Protein AF-A0A3B4AA36-F1 (afdb_monomer)

Mean predicted aligned error: 16.15 Å

Sequence (415 aa):
MGPAYLRDLLQPYTPPRALRSADQLLLAVPKARLKTRGDRAFSVAAPKLWNSLPLSIECLGTCTVIVFYALLYNVIIPHCFKHFSENWTYLRLMCAGLMAQDVRSQEANEISYIAASYVKTLESAGARVLPIMIDHTEEEYKEIFNMINGFFLPGGAANIFDSGYATAAKIFYDLAIEANKKGDYFPIWGTCLGFEQLAVITARKNVLVRTNTTAVSLPLDFTTGMKMDFSPEMMSALATEPMTINAHKWSVITTVENAHLYDKLPQPAPQILQYLLCFVAYDYPIYGVQWHPEKNPYEWTRDFYVHTPNSIKMTFYFADFFVNEARKSKHTYENEKMIRDLLIYRYHPNYTGETTSVFEQKYYFYGRDQDKITDPVKVTDPDIIGSVFEVNAGAVHVLAHVNVVVLITAVLLCL

Solvent-accessible surface area (backbone atoms only — not comparable to full-atom values): 23862 Å² total; per-residue (Å²): 124,48,62,66,79,61,30,75,47,61,44,75,48,75,69,98,57,99,49,95,69,67,84,58,81,41,42,43,62,61,87,57,93,37,87,74,66,38,48,65,33,66,51,28,37,41,26,53,54,56,62,68,53,59,65,82,65,59,75,51,75,84,64,56,75,69,56,52,55,51,44,44,65,70,45,52,47,51,61,67,43,62,78,37,65,79,50,50,53,77,70,52,89,48,32,34,32,36,46,27,34,57,51,96,64,64,90,72,67,37,50,26,34,36,57,43,34,59,55,53,38,42,41,75,44,69,34,43,49,30,67,37,71,45,82,67,55,76,66,57,50,52,55,50,55,47,38,25,18,25,42,36,33,55,56,71,82,63,45,71,84,74,37,43,41,32,55,51,52,50,53,54,49,53,52,33,55,55,32,42,75,72,72,43,49,44,27,38,40,14,25,27,44,19,24,54,39,52,51,25,63,74,67,73,44,92,55,71,41,82,50,96,36,58,78,42,46,38,46,49,74,69,91,67,59,68,78,78,86,61,60,70,69,57,50,54,44,43,52,71,38,54,45,42,34,25,68,37,57,61,45,40,67,72,64,82,88,57,77,86,73,63,94,76,71,84,85,91,75,90,73,77,69,72,56,56,52,44,49,60,47,92,92,48,62,40,38,28,30,45,35,42,52,44,40,27,78,56,39,82,64,50,91,67,58,38,71,47,75,65,26,35,48,47,28,49,53,56,28,35,50,53,47,57,50,18,48,66,20,82,49,53,65,96,45,76,70,62,51,58,74,55,26,50,86,75,58,71,66,44,84,33,44,93,48,98,46,85,39,39,34,33,31,73,39,65,48,87,89,49,71,78,69,64,65,76,79,78,82,85,64,87,85,79,81,76,87,79,84,83,78,56,81,68,51,68,54,52,55,56,53,51,47,55,59,48,39,54,50,50,49,66,36,42,99

Nearest PDB structures (foldseek):
  4l7q-assembly1_C  TM=9.148E-01  e=1.028E-34  Danio rerio
  4l8f-assembly1_C  TM=9.256E-01  e=1.957E-33  Danio rerio
  1l9x-assembly3_C  TM=9.151E-01  e=9.057E-33  Homo sapiens
  4l95-assembly3_M  TM=8.920E-01  e=2.067E-32  Danio rerio
  7d53-assembly1_B  TM=5.589E-01  e=5.997E-06  Pseudomonas aeruginosa PAO1

Structure (mmCIF, N/CA/C/O backbone):
data_AF-A0A3B4AA36-F1
#
_entry.id   AF-A0A3B4AA36-F1
#
loop_
_atom_site.group_PDB
_atom_site.id
_atom_site.type_symbol
_atom_site.label_atom_id
_atom_site.label_alt_id
_atom_site.label_comp_id
_atom_site.label_asym_id
_atom_site.label_entity_id
_atom_site.label_seq_id
_atom_site.pdbx_PDB_ins_code
_atom_site.Cartn_x
_atom_site.Cartn_y
_atom_site.Cartn_z
_atom_site.occupancy
_atom_site.B_iso_or_equiv
_atom_site.auth_seq_id
_atom_site.auth_comp_id
_atom_site.auth_asym_id
_atom_site.auth_atom_id
_atom_site.pdbx_PDB_model_num
ATOM 1 N N . MET A 1 1 ? -50.754 -5.764 25.561 1.00 51.44 1 MET A N 1
ATOM 2 C CA . MET A 1 1 ? -51.356 -6.891 24.822 1.00 51.44 1 MET A CA 1
ATOM 3 C C . MET A 1 1 ? -51.170 -6.655 23.338 1.00 51.44 1 MET A C 1
ATOM 5 O O . MET A 1 1 ? -51.524 -5.581 22.863 1.00 51.44 1 MET A O 1
ATOM 9 N N . GLY A 1 2 ? -50.565 -7.616 22.643 1.00 58.84 2 GLY A N 1
ATOM 10 C CA . GLY A 1 2 ? -50.362 -7.580 21.199 1.00 58.84 2 GLY A CA 1
ATOM 11 C C . GLY A 1 2 ? -51.657 -7.799 20.400 1.00 58.84 2 GLY A C 1
ATOM 12 O O . GLY A 1 2 ? -52.688 -8.169 20.970 1.00 58.84 2 GLY A O 1
ATOM 13 N N . PRO A 1 3 ? -51.629 -7.563 19.077 1.00 66.44 3 PRO A N 1
ATOM 14 C CA . PRO A 1 3 ? -52.780 -7.772 18.202 1.00 66.44 3 PRO A CA 1
ATOM 15 C C . PRO A 1 3 ? -53.250 -9.234 18.197 1.00 66.44 3 PRO A C 1
ATOM 17 O O . PRO A 1 3 ? -52.433 -10.145 18.057 1.00 66.44 3 PRO A O 1
ATOM 20 N N . ALA A 1 4 ? -54.566 -9.466 18.282 1.00 70.94 4 ALA A N 1
ATOM 21 C CA . ALA A 1 4 ? -55.144 -10.815 18.369 1.00 70.94 4 ALA A CA 1
ATOM 22 C C . ALA A 1 4 ? -54.683 -11.743 17.231 1.00 70.94 4 ALA A C 1
ATOM 24 O O . ALA A 1 4 ? -54.288 -12.874 17.489 1.00 70.94 4 ALA A O 1
ATOM 25 N N . TYR A 1 5 ? -54.598 -11.218 16.007 1.00 71.12 5 TYR A N 1
ATOM 26 C CA . TYR A 1 5 ? -54.176 -11.988 14.838 1.00 71.12 5 TYR A CA 1
ATOM 27 C C . TYR A 1 5 ? -52.733 -12.517 14.916 1.00 71.12 5 TYR A C 1
ATOM 29 O O . TYR A 1 5 ? -52.418 -13.475 14.224 1.00 71.12 5 TYR A O 1
ATOM 37 N N . LEU A 1 6 ? -51.842 -11.906 15.711 1.00 72.00 6 LEU A N 1
ATOM 38 C CA . LEU A 1 6 ? -50.476 -12.411 15.916 1.00 72.00 6 LEU A CA 1
ATOM 39 C C . LEU A 1 6 ? -50.431 -13.475 17.007 1.00 72.00 6 LEU A C 1
ATOM 41 O O . LEU A 1 6 ? -49.726 -14.469 16.860 1.00 72.00 6 LEU A O 1
ATOM 45 N N . ARG A 1 7 ? -51.209 -13.287 18.072 1.00 73.69 7 ARG A N 1
ATOM 46 C CA . ARG A 1 7 ? -51.354 -14.269 19.148 1.00 73.69 7 ARG A CA 1
ATOM 47 C C . ARG A 1 7 ? -51.935 -15.581 18.633 1.00 73.69 7 ARG A C 1
ATOM 49 O O . ARG A 1 7 ? -51.415 -16.635 18.968 1.00 73.69 7 ARG A O 1
ATOM 56 N N . ASP A 1 8 ? -52.928 -15.520 17.751 1.00 79.06 8 ASP A N 1
ATOM 57 C CA . ASP A 1 8 ? -53.554 -16.716 17.175 1.00 79.06 8 ASP A CA 1
ATOM 58 C C . ASP A 1 8 ? -52.571 -17.547 16.319 1.00 79.06 8 ASP A C 1
ATOM 60 O O . ASP A 1 8 ? -52.758 -18.752 16.128 1.00 79.06 8 ASP A O 1
ATOM 64 N N . LEU A 1 9 ? -51.483 -16.928 15.839 1.00 80.88 9 LEU A N 1
ATOM 65 C CA . LEU A 1 9 ? -50.411 -17.594 15.091 1.00 80.88 9 LEU A CA 1
ATOM 66 C C . LEU A 1 9 ? -49.376 -18.295 15.984 1.00 80.88 9 LEU A C 1
ATOM 68 O O . LEU A 1 9 ? -48.548 -19.041 15.458 1.00 80.88 9 LEU A O 1
ATOM 72 N N . LEU A 1 10 ? -49.396 -18.062 17.299 1.00 81.75 10 LEU A N 1
ATOM 73 C CA . LEU A 1 10 ? -48.484 -18.667 18.267 1.00 81.75 10 LEU A CA 1
ATOM 74 C C . LEU A 1 10 ? -49.238 -19.743 19.045 1.00 81.75 10 LEU A C 1
ATOM 76 O O . LEU A 1 10 ? -50.141 -19.455 19.823 1.00 81.75 10 LEU A O 1
ATOM 80 N N . GLN A 1 11 ? -48.873 -21.002 18.818 1.00 82.88 11 GLN A N 1
ATOM 81 C CA . GLN A 1 11 ? -49.540 -22.142 19.439 1.00 82.88 11 GLN A CA 1
ATOM 82 C C . GLN A 1 11 ? -48.597 -22.810 20.443 1.00 82.88 11 GLN A C 1
ATOM 84 O O . GLN A 1 11 ? -47.465 -23.129 20.063 1.00 82.88 11 GLN A O 1
ATOM 89 N N . PRO A 1 12 ? -49.027 -23.053 21.694 1.00 83.12 12 PRO A N 1
ATOM 90 C CA . PRO A 1 12 ? -48.238 -23.812 22.655 1.00 83.12 12 PRO A CA 1
ATOM 91 C C . PRO A 1 12 ? -47.887 -25.199 22.113 1.00 83.12 12 PRO A C 1
ATOM 93 O O . PRO A 1 12 ? -48.717 -25.895 21.518 1.00 83.12 12 PRO A O 1
ATOM 96 N N . TYR A 1 13 ? -46.646 -25.621 22.321 1.00 83.56 13 TYR A N 1
ATOM 97 C CA . TYR A 1 13 ? -46.218 -26.958 21.952 1.00 83.56 13 TYR A CA 1
ATOM 98 C C . TYR A 1 13 ? -46.835 -27.985 22.906 1.00 83.56 13 TYR A C 1
ATOM 100 O O . TYR A 1 13 ? -46.509 -28.031 24.088 1.00 83.56 13 TYR A O 1
ATOM 108 N N . THR A 1 14 ? -47.712 -28.839 22.377 1.00 78.44 14 THR A N 1
ATOM 109 C CA . THR A 1 14 ? -48.306 -29.950 23.131 1.00 78.44 14 THR A CA 1
ATOM 110 C C . THR A 1 14 ? -47.652 -31.260 22.686 1.00 78.44 14 THR A C 1
ATOM 112 O O . THR A 1 14 ? -47.920 -31.723 21.572 1.00 78.44 14 THR A O 1
ATOM 115 N N . PRO A 1 15 ? -46.764 -31.869 23.493 1.00 77.62 15 PRO A N 1
ATOM 116 C CA . PRO A 1 15 ? -46.126 -33.117 23.107 1.00 77.62 15 PRO A CA 1
ATOM 117 C C . PRO A 1 15 ? -47.146 -34.274 23.118 1.00 77.62 15 PRO A C 1
ATOM 119 O O . PRO A 1 15 ? -47.966 -34.368 24.029 1.00 77.62 15 PRO A O 1
ATOM 122 N N . PRO A 1 16 ? -47.079 -35.218 22.159 1.00 75.06 16 PRO A N 1
ATOM 123 C CA . PRO A 1 16 ? -48.009 -36.352 22.079 1.00 75.06 16 PRO A CA 1
ATOM 124 C C . PRO A 1 16 ? -47.824 -37.390 23.202 1.00 75.06 16 PRO A C 1
ATOM 126 O O . PRO A 1 16 ? -48.607 -38.329 23.317 1.00 75.06 16 PRO A O 1
ATOM 129 N N . ARG A 1 17 ? -46.765 -37.260 24.010 1.00 72.12 17 ARG A N 1
ATOM 130 C CA . ARG A 1 17 ? -46.459 -38.088 25.185 1.00 72.12 17 ARG A CA 1
ATOM 131 C C . ARG A 1 17 ? -45.896 -37.192 26.284 1.00 72.12 17 ARG A C 1
ATOM 133 O O . ARG A 1 17 ? -45.241 -36.202 25.971 1.00 72.12 17 ARG A O 1
ATOM 140 N N . ALA A 1 18 ? -46.102 -37.554 27.549 1.00 67.69 18 ALA A N 1
ATOM 141 C CA . ALA A 1 18 ? -45.495 -36.844 28.671 1.00 67.69 18 ALA A CA 1
ATOM 142 C C . ALA A 1 18 ? -43.959 -36.932 28.576 1.00 67.69 18 ALA A C 1
ATOM 144 O O . ALA A 1 18 ? -43.381 -38.018 28.631 1.00 67.69 18 ALA A O 1
ATOM 145 N N . LEU A 1 19 ? -43.307 -35.787 28.377 1.00 71.75 19 LEU A N 1
ATOM 146 C CA . LEU A 1 19 ? -41.857 -35.644 28.241 1.00 71.75 19 LEU A CA 1
ATOM 147 C C . LEU A 1 19 ? -41.358 -34.650 29.291 1.00 71.75 19 LEU A C 1
ATOM 149 O O . LEU A 1 19 ? -42.086 -33.743 29.672 1.00 71.75 19 LEU A O 1
ATOM 153 N N . ARG A 1 20 ? -40.091 -34.768 29.708 1.00 58.97 20 ARG A N 1
ATOM 154 C CA . ARG A 1 20 ? -39.464 -33.822 30.656 1.00 58.97 20 ARG A CA 1
ATOM 155 C C . ARG A 1 20 ? -39.396 -32.377 30.130 1.00 58.97 20 ARG A C 1
ATOM 157 O O . ARG A 1 20 ? -39.155 -31.468 30.908 1.00 58.97 20 ARG A O 1
ATOM 164 N N . SER A 1 21 ? -39.596 -32.172 28.826 1.00 58.75 21 SER A N 1
ATOM 165 C CA . SER A 1 21 ? -39.687 -30.856 28.183 1.00 58.75 21 SER A CA 1
ATOM 166 C C . SER A 1 21 ? -41.113 -30.291 28.111 1.00 58.75 21 SER A C 1
ATOM 168 O O . SER A 1 21 ? -41.308 -29.227 27.533 1.00 58.75 21 SER A O 1
ATOM 170 N N . ALA A 1 22 ? -42.119 -30.985 28.660 1.00 59.81 22 ALA A N 1
ATOM 171 C CA . ALA A 1 22 ? -43.505 -30.511 28.648 1.00 59.81 22 ALA A CA 1
ATOM 172 C C . ALA A 1 22 ? -43.688 -29.191 29.424 1.00 59.81 22 ALA A C 1
ATOM 174 O O . ALA A 1 22 ? -44.556 -28.401 29.070 1.00 59.81 22 ALA A O 1
ATOM 175 N N . ASP A 1 23 ? -42.822 -28.923 30.405 1.00 61.47 23 ASP A N 1
ATOM 176 C CA . ASP A 1 23 ? -42.911 -27.764 31.303 1.00 61.47 23 ASP A CA 1
ATOM 177 C C . ASP A 1 23 ? -42.074 -26.553 30.828 1.00 61.47 23 ASP A C 1
ATOM 179 O O . ASP A 1 23 ? -41.866 -25.605 31.578 1.00 61.47 23 ASP A O 1
ATOM 183 N N . GLN A 1 24 ? -41.563 -26.579 29.590 1.00 68.12 24 GLN A N 1
ATOM 184 C CA . GLN A 1 24 ? -40.593 -25.603 29.061 1.00 68.12 24 GLN A CA 1
ATOM 185 C C . GLN A 1 24 ? -41.213 -24.424 28.281 1.00 68.12 24 GLN A C 1
ATOM 187 O O . GLN A 1 24 ? -40.495 -23.726 27.586 1.00 68.12 24 GLN A O 1
ATOM 192 N N . LEU A 1 25 ? -42.534 -24.200 28.344 1.00 73.31 25 LEU A N 1
ATOM 193 C CA . LEU A 1 25 ? -43.223 -23.084 27.650 1.00 73.31 25 LEU A CA 1
ATOM 194 C C . LEU A 1 25 ? -42.881 -22.945 26.146 1.00 73.31 25 LEU A C 1
ATOM 196 O O . LEU A 1 25 ? -42.893 -21.849 25.579 1.00 73.31 25 LEU A O 1
ATOM 200 N N . LEU A 1 26 ? -42.592 -24.069 25.485 1.00 80.06 26 LEU A N 1
ATOM 201 C CA . LEU A 1 26 ? -42.202 -24.095 24.078 1.00 80.06 26 LEU A CA 1
ATOM 202 C C . LEU A 1 26 ? -43.389 -23.778 23.161 1.00 80.06 26 LEU A C 1
ATOM 204 O O . LEU A 1 26 ? -44.539 -24.122 23.444 1.00 80.06 26 LEU A O 1
ATOM 208 N N . LEU A 1 27 ? -43.091 -23.197 22.001 1.00 84.69 27 LEU A N 1
ATOM 209 C CA . LEU A 1 27 ? -44.052 -22.943 20.932 1.00 84.69 27 LEU A CA 1
ATOM 210 C C . LEU A 1 27 ? -43.947 -23.987 19.818 1.00 84.69 27 LEU A C 1
ATOM 212 O O . LEU A 1 27 ? -42.863 -24.447 19.451 1.00 84.69 27 LEU A O 1
ATOM 216 N N . ALA A 1 28 ? -45.085 -24.356 19.238 1.00 86.31 28 ALA A N 1
ATOM 217 C CA . ALA A 1 28 ? -45.137 -25.232 18.080 1.00 86.31 28 ALA A CA 1
ATOM 218 C C . ALA A 1 28 ? -44.563 -24.512 16.850 1.00 86.31 28 ALA A C 1
ATOM 220 O O . ALA A 1 28 ? -44.994 -23.416 16.503 1.00 86.31 28 ALA A O 1
ATOM 221 N N . VAL A 1 29 ? -43.609 -25.149 16.161 1.00 87.00 29 VAL A N 1
ATOM 222 C CA . VAL A 1 29 ? -43.007 -24.627 14.924 1.00 87.00 29 VAL A CA 1
ATOM 223 C C . VAL A 1 29 ? -43.695 -25.269 13.707 1.00 87.00 29 VAL A C 1
ATOM 225 O O . VAL A 1 29 ? -43.493 -26.463 13.459 1.00 87.00 29 VAL A O 1
ATOM 228 N N . PRO A 1 30 ? -44.477 -24.524 12.904 1.00 84.06 30 PRO A N 1
ATOM 229 C CA . PRO A 1 30 ? -45.094 -25.050 11.690 1.00 84.06 30 PRO A CA 1
ATOM 230 C C . PRO A 1 30 ? -44.054 -25.396 10.615 1.00 84.06 30 PRO A C 1
ATOM 232 O O . PRO A 1 30 ? -43.013 -24.747 10.486 1.00 84.06 30 PRO A O 1
ATOM 235 N N . LYS A 1 31 ? -44.352 -26.395 9.774 1.00 79.50 31 LYS A N 1
ATOM 236 C CA . LYS A 1 31 ? -43.508 -26.732 8.616 1.00 79.50 31 LYS A CA 1
ATOM 237 C C . LYS A 1 31 ? -43.738 -25.736 7.477 1.00 79.50 31 LYS A C 1
ATOM 239 O O . LYS A 1 31 ? -44.805 -25.723 6.864 1.00 79.50 31 LYS A O 1
ATOM 244 N N . ALA A 1 32 ? -42.718 -24.951 7.143 1.00 78.06 32 ALA A N 1
ATOM 245 C CA . ALA A 1 32 ? -42.737 -24.098 5.961 1.00 78.06 32 ALA A CA 1
ATOM 246 C C . ALA A 1 32 ? -42.541 -24.922 4.675 1.00 78.06 32 ALA A C 1
ATOM 248 O O . ALA A 1 32 ? -41.626 -25.739 4.580 1.00 78.06 32 ALA A O 1
ATOM 249 N N . ARG A 1 33 ? -43.378 -24.675 3.658 1.00 72.44 33 ARG A N 1
ATOM 250 C CA . ARG A 1 33 ? -43.235 -25.286 2.319 1.00 72.44 33 ARG A CA 1
ATOM 251 C C . ARG A 1 33 ? -42.146 -24.624 1.468 1.00 72.44 33 ARG A C 1
ATOM 253 O O . ARG A 1 33 ? -41.584 -25.269 0.594 1.00 72.44 33 ARG A O 1
ATOM 260 N N . LEU A 1 34 ? -41.849 -23.346 1.721 1.00 69.44 34 LEU A N 1
ATOM 261 C CA . LEU A 1 34 ? -40.873 -22.553 0.969 1.00 69.44 34 LEU A CA 1
ATOM 262 C C . LEU A 1 34 ? -39.733 -22.105 1.885 1.00 69.44 34 LEU A C 1
ATOM 264 O O . LEU A 1 34 ? -39.968 -21.364 2.840 1.00 69.44 34 LEU A O 1
ATOM 268 N N . LYS A 1 35 ? -38.500 -22.496 1.544 1.00 66.94 35 LYS A N 1
ATOM 269 C CA . LYS A 1 35 ? -37.280 -22.181 2.310 1.00 66.94 35 LYS A CA 1
ATOM 270 C C . LYS A 1 35 ? -36.927 -20.692 2.359 1.00 66.94 35 LYS A C 1
ATOM 272 O O . LYS A 1 35 ? -36.205 -20.261 3.244 1.00 66.94 35 LYS A O 1
ATOM 277 N N . THR A 1 36 ? -37.433 -19.898 1.418 1.00 64.75 36 THR A N 1
ATOM 278 C CA . THR A 1 36 ? -37.095 -18.473 1.297 1.00 64.75 36 THR A CA 1
ATOM 279 C C . THR A 1 36 ? -38.087 -17.579 2.040 1.00 64.75 36 THR A C 1
ATOM 281 O O . THR A 1 36 ? -37.717 -16.900 2.992 1.00 64.75 36 THR A O 1
ATOM 284 N N . ARG A 1 37 ? -39.362 -17.565 1.632 1.00 60.00 37 ARG A N 1
ATOM 285 C CA . ARG A 1 37 ? -40.399 -16.713 2.247 1.00 60.00 37 ARG A CA 1
ATOM 286 C C . ARG A 1 37 ? -41.165 -17.404 3.375 1.00 60.00 37 ARG A C 1
ATOM 288 O O . ARG A 1 37 ? -41.550 -16.743 4.330 1.00 60.00 37 ARG A O 1
ATOM 295 N N . GLY A 1 38 ? -41.363 -18.720 3.286 1.00 68.44 38 GLY A N 1
ATOM 296 C CA . GLY A 1 38 ? -42.134 -19.481 4.273 1.00 68.44 38 GLY A CA 1
ATOM 297 C C . GLY A 1 38 ? -41.419 -19.603 5.618 1.00 68.44 38 GLY A C 1
ATOM 298 O O . GLY A 1 38 ? -42.039 -19.400 6.653 1.00 68.44 38 GLY A O 1
ATOM 299 N N . ASP A 1 39 ? -40.107 -19.855 5.608 1.00 70.19 39 ASP A N 1
ATOM 300 C CA . ASP A 1 39 ? -39.300 -19.913 6.837 1.00 70.19 39 ASP A CA 1
ATOM 301 C C . ASP A 1 39 ? -39.159 -18.547 7.538 1.00 70.19 39 ASP A C 1
ATOM 303 O O . ASP A 1 39 ? -38.836 -18.504 8.723 1.00 70.19 39 ASP A O 1
ATOM 307 N N . ARG A 1 40 ? -39.441 -17.444 6.826 1.00 69.94 40 ARG A N 1
ATOM 308 C CA . ARG A 1 40 ? -39.412 -16.066 7.345 1.00 69.94 40 ARG A CA 1
ATOM 309 C C . ARG A 1 40 ? -40.771 -15.565 7.848 1.00 69.94 40 ARG A C 1
ATOM 311 O O . ARG A 1 40 ? -40.838 -14.457 8.372 1.00 69.94 40 ARG A O 1
ATOM 318 N N . ALA A 1 41 ? -41.848 -16.333 7.677 1.00 74.62 41 ALA A N 1
ATOM 319 C CA . ALA A 1 41 ? -43.168 -15.952 8.173 1.00 74.62 41 ALA A CA 1
ATOM 320 C C . ALA A 1 41 ? -43.171 -15.894 9.709 1.00 74.62 41 ALA A C 1
ATOM 322 O O . ALA A 1 41 ? -42.552 -16.738 10.356 1.00 74.62 41 ALA A O 1
ATOM 323 N N . PHE A 1 42 ? -43.898 -14.935 10.292 1.00 75.50 42 PHE A N 1
ATOM 324 C CA . PHE A 1 42 ? -43.964 -14.742 11.747 1.00 75.50 42 PHE A CA 1
ATOM 325 C C . PHE A 1 42 ? -44.342 -16.032 12.491 1.00 75.50 42 PHE A C 1
ATOM 327 O O . PHE A 1 42 ? -43.667 -16.417 13.439 1.00 75.50 42 PHE A O 1
ATOM 334 N N . SER A 1 43 ? -45.336 -16.763 11.980 1.00 77.56 43 SER A N 1
ATOM 335 C CA . SER A 1 43 ? -45.803 -18.039 12.535 1.00 77.56 43 SER A CA 1
ATOM 336 C C . SER A 1 43 ? -44.751 -19.155 12.555 1.00 77.56 43 SER A C 1
ATOM 338 O O . SER A 1 43 ? -44.957 -20.161 13.220 1.00 77.56 43 SER A O 1
ATOM 340 N N . VAL A 1 44 ? -43.632 -19.007 11.837 1.00 75.56 44 VAL A N 1
ATOM 341 C CA . VAL A 1 44 ? -42.536 -19.989 11.773 1.00 75.56 44 VAL A CA 1
ATOM 342 C C . VAL A 1 44 ? -41.273 -19.456 12.442 1.00 75.56 44 VAL A C 1
ATOM 344 O O . VAL A 1 44 ? -40.660 -20.154 13.246 1.00 75.56 44 VAL A O 1
ATOM 347 N N . ALA A 1 45 ? -40.873 -18.228 12.116 1.00 74.31 45 ALA A N 1
ATOM 348 C CA . ALA A 1 45 ? -39.653 -17.619 12.628 1.00 74.31 45 ALA A CA 1
ATOM 349 C C . ALA A 1 45 ? -39.752 -17.304 14.127 1.00 74.31 45 ALA A C 1
ATOM 351 O O . ALA A 1 45 ? -38.782 -17.507 14.855 1.00 74.31 45 ALA A O 1
ATOM 352 N N . ALA A 1 46 ? -40.921 -16.860 14.600 1.00 73.12 46 ALA A N 1
ATOM 353 C CA . ALA A 1 46 ? -41.092 -16.441 15.984 1.00 73.12 46 ALA A CA 1
ATOM 354 C C . ALA A 1 46 ? -41.050 -17.624 16.976 1.00 73.12 46 ALA A C 1
ATOM 356 O O . ALA A 1 46 ? -40.256 -17.557 17.913 1.00 73.12 46 ALA A O 1
ATOM 357 N N . PRO A 1 47 ? -41.746 -18.757 16.736 1.00 77.69 47 PRO A N 1
ATOM 358 C CA . PRO A 1 47 ? -41.589 -19.965 17.552 1.00 77.69 47 PRO A CA 1
ATOM 359 C C . PRO A 1 47 ? -40.173 -20.563 17.536 1.00 77.69 47 PRO A C 1
ATOM 361 O O . PRO A 1 47 ? -39.686 -21.008 18.570 1.00 77.69 47 PRO A O 1
ATOM 364 N N . LYS A 1 48 ? -39.484 -20.562 16.380 1.00 76.94 48 LYS A N 1
ATOM 365 C CA . LYS A 1 48 ? -38.097 -21.066 16.278 1.00 76.94 48 LYS A CA 1
ATOM 366 C C . LYS A 1 48 ? -37.133 -20.261 17.140 1.00 76.94 48 LYS A C 1
ATOM 368 O O . LYS A 1 48 ? -36.261 -20.837 17.777 1.00 76.94 48 LYS A O 1
ATOM 373 N N . LEU A 1 49 ? -37.282 -18.940 17.106 1.00 72.62 49 LEU A N 1
ATOM 374 C CA . LEU A 1 49 ? -36.445 -18.028 17.866 1.00 72.62 49 LEU A CA 1
ATOM 375 C C . LEU A 1 49 ? -36.750 -18.126 19.364 1.00 72.62 49 LEU A C 1
ATOM 377 O O . LEU A 1 49 ? -35.813 -18.235 20.144 1.00 72.62 49 LEU A O 1
ATOM 381 N N . TRP A 1 50 ? -38.031 -18.160 19.747 1.00 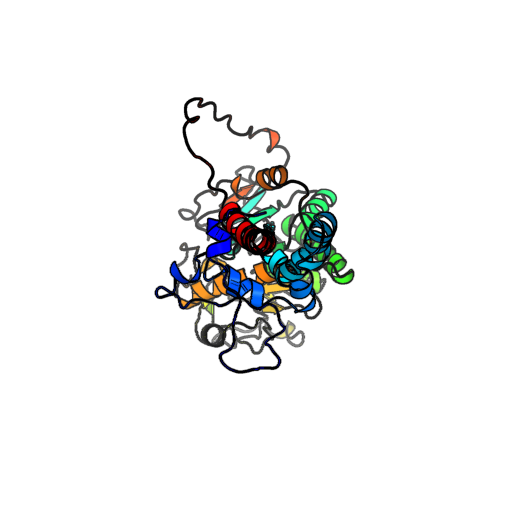76.31 50 TRP A N 1
ATOM 382 C CA . TRP A 1 50 ? -38.462 -18.357 21.135 1.00 76.31 50 TRP A CA 1
ATOM 383 C C . TRP A 1 50 ? -37.837 -19.611 21.749 1.00 76.31 50 TRP A C 1
ATOM 385 O O . TRP A 1 50 ? -37.068 -19.491 22.690 1.00 76.31 50 TRP A O 1
ATOM 395 N N . ASN A 1 51 ? -38.019 -20.768 21.107 1.00 80.06 51 ASN A N 1
ATOM 396 C CA . ASN A 1 51 ? -37.507 -22.059 21.585 1.00 80.06 51 ASN A CA 1
ATOM 397 C C . ASN A 1 51 ? -35.968 -22.175 21.588 1.00 80.06 51 ASN A C 1
ATOM 399 O O . ASN A 1 51 ? -35.428 -23.201 21.998 1.00 80.06 51 ASN A O 1
ATOM 403 N N . SER A 1 52 ? -35.254 -21.194 21.026 1.00 75.56 52 SER A N 1
ATOM 404 C CA . SER A 1 52 ? -33.786 -21.142 21.057 1.00 75.56 52 SER A CA 1
ATOM 405 C C . SER A 1 52 ? -33.250 -20.363 22.261 1.00 75.56 52 SER A C 1
ATOM 407 O O . SER A 1 52 ? -32.039 -20.355 22.494 1.00 75.56 52 SER A O 1
ATOM 409 N N . LEU A 1 53 ? -34.132 -19.699 23.016 1.00 69.62 53 LEU A N 1
ATOM 410 C CA . LEU A 1 53 ? -33.767 -18.928 24.195 1.00 69.62 53 LEU A CA 1
ATOM 411 C C . LEU A 1 53 ? -33.538 -19.849 25.408 1.00 69.62 53 LEU A C 1
ATOM 413 O O . LEU A 1 53 ? -34.138 -20.915 25.522 1.00 69.62 53 LEU A O 1
ATOM 417 N N . PRO A 1 54 ? -32.671 -19.451 26.353 1.00 72.06 54 PRO A N 1
ATOM 418 C CA . PRO A 1 54 ? -32.565 -20.121 27.642 1.00 72.06 54 PRO A CA 1
ATOM 419 C C . PRO A 1 54 ? -33.899 -20.149 28.406 1.00 72.06 54 PRO A C 1
ATOM 421 O O . PRO A 1 54 ? -34.572 -19.125 28.519 1.00 72.06 54 PRO A O 1
ATOM 424 N N . LEU A 1 55 ? -34.203 -21.279 29.051 1.00 65.25 55 LEU A N 1
ATOM 425 C CA . LEU A 1 55 ? -35.395 -21.496 29.896 1.00 65.25 55 LEU A CA 1
ATOM 426 C C . LEU A 1 55 ? -35.635 -20.413 30.956 1.00 65.25 55 LEU A C 1
ATOM 428 O O . LEU A 1 55 ? -36.772 -20.122 31.319 1.00 65.25 55 LEU A O 1
ATOM 432 N N . SER A 1 56 ? -34.564 -19.799 31.463 1.00 61.84 56 SER A N 1
ATOM 433 C CA . SER A 1 56 ? -34.653 -18.696 32.422 1.00 61.84 56 SER A CA 1
ATOM 434 C C . SER A 1 56 ? -35.360 -17.461 31.856 1.00 61.84 56 SER A C 1
ATOM 436 O O . SER A 1 56 ? -35.882 -16.677 32.639 1.00 61.84 56 SER A O 1
ATOM 438 N N . ILE A 1 57 ? -35.389 -17.290 30.531 1.00 61.03 57 ILE A N 1
ATOM 439 C CA . ILE A 1 57 ? -36.059 -16.192 29.822 1.00 61.03 57 ILE A CA 1
ATOM 440 C C . ILE A 1 57 ? -37.514 -16.560 29.499 1.00 61.03 57 ILE A C 1
ATOM 442 O O . ILE A 1 57 ? -38.398 -15.715 29.621 1.00 61.03 57 ILE A O 1
ATOM 446 N N . GLU A 1 58 ? -37.777 -17.820 29.148 1.00 61.59 58 GLU A N 1
ATOM 447 C CA . GLU A 1 58 ? -39.115 -18.317 28.794 1.00 61.59 58 GLU A CA 1
ATOM 448 C C . GLU A 1 58 ? -40.062 -18.342 30.011 1.00 61.59 58 GLU A C 1
ATOM 450 O O . GLU A 1 58 ? -41.226 -17.958 29.904 1.00 61.59 58 GLU A O 1
ATOM 455 N N . CYS A 1 59 ? -39.556 -18.697 31.200 1.00 57.94 59 CYS A N 1
ATOM 456 C CA . CYS A 1 59 ? -40.328 -18.771 32.452 1.00 57.94 59 CYS A CA 1
ATOM 457 C C . CYS A 1 59 ? -40.740 -17.414 33.059 1.00 57.94 59 CYS A C 1
ATOM 459 O O . CYS A 1 59 ? -41.428 -17.386 34.079 1.00 57.94 59 CYS A O 1
ATOM 461 N N . LEU A 1 60 ? -40.336 -16.285 32.470 1.00 57.47 60 LEU A N 1
ATOM 462 C CA . LEU A 1 60 ? -40.598 -14.934 32.995 1.00 57.47 60 LEU A CA 1
ATOM 463 C C . LEU A 1 60 ? -41.871 -14.281 32.421 1.00 57.47 60 LEU A C 1
ATOM 465 O O . LEU A 1 60 ? -42.123 -13.101 32.668 1.00 57.47 60 LEU A O 1
ATOM 469 N N . GLY A 1 61 ? -42.689 -15.041 31.684 1.00 52.72 61 GLY A N 1
ATOM 470 C CA . GLY A 1 61 ? -43.873 -14.586 30.937 1.00 52.72 61 GLY A CA 1
ATOM 471 C C . GLY A 1 61 ? -45.008 -13.918 31.733 1.00 52.72 61 GLY A C 1
ATOM 472 O O . GLY A 1 61 ? -46.033 -13.586 31.154 1.00 52.72 61 GLY A O 1
ATOM 473 N N . THR A 1 62 ? -44.859 -13.679 33.037 1.00 53.06 62 THR A N 1
ATOM 474 C CA . THR A 1 62 ? -45.853 -12.971 33.869 1.00 53.06 62 THR A CA 1
ATOM 475 C C . THR A 1 62 ? -45.390 -11.598 34.365 1.00 53.06 62 THR A C 1
ATOM 477 O O . THR A 1 62 ? -46.041 -10.996 35.220 1.00 53.06 62 THR A O 1
ATOM 480 N N . CYS A 1 63 ? -44.255 -11.083 33.890 1.00 53.12 63 CYS A N 1
ATOM 481 C CA . CYS A 1 63 ? -43.629 -9.913 34.499 1.00 53.12 63 CYS A CA 1
ATOM 482 C C . CYS A 1 63 ? -44.087 -8.561 33.918 1.00 53.12 63 CYS A C 1
ATOM 484 O O . CYS A 1 63 ? -44.334 -8.393 32.727 1.00 53.12 63 CYS A O 1
ATOM 486 N N . THR A 1 64 ? -44.177 -7.565 34.802 1.00 55.00 64 THR A N 1
ATOM 487 C CA . THR A 1 64 ? -44.568 -6.182 34.500 1.00 55.00 64 THR A CA 1
ATOM 488 C C . THR A 1 64 ? -43.623 -5.509 33.492 1.00 55.00 64 THR A C 1
ATOM 490 O O . THR A 1 64 ? -42.456 -5.878 33.358 1.00 55.00 64 THR A O 1
ATOM 493 N N . VAL A 1 65 ? -44.109 -4.458 32.816 1.00 50.78 65 VAL A N 1
ATOM 494 C CA . VAL A 1 65 ? -43.390 -3.678 31.780 1.00 50.78 65 VAL A CA 1
ATOM 495 C C . VAL A 1 65 ? -41.962 -3.271 32.192 1.00 50.78 65 VAL A C 1
ATOM 497 O O . VAL A 1 65 ? -41.066 -3.212 31.357 1.00 50.78 65 VAL A O 1
ATOM 500 N N . ILE A 1 66 ? -41.709 -3.040 33.481 1.00 48.62 66 ILE A N 1
ATOM 501 C CA . ILE A 1 66 ? -40.394 -2.634 34.008 1.00 48.62 66 ILE A CA 1
ATOM 502 C C . ILE A 1 66 ? -39.362 -3.770 33.911 1.00 48.62 66 ILE A C 1
ATOM 504 O O . ILE A 1 66 ? -38.216 -3.541 33.527 1.00 48.62 66 ILE A O 1
ATOM 508 N N . VAL A 1 67 ? -39.771 -5.006 34.202 1.00 55.22 67 VAL A N 1
ATOM 509 C CA . VAL A 1 67 ? -38.904 -6.189 34.099 1.00 55.22 67 VAL A CA 1
ATOM 510 C C . VAL A 1 67 ? -38.598 -6.496 32.630 1.00 55.22 67 VAL A C 1
ATOM 512 O O . VAL A 1 67 ? -37.471 -6.857 32.305 1.00 55.22 67 VAL A O 1
ATOM 515 N N . PHE A 1 68 ? -39.555 -6.247 31.731 1.00 54.97 68 PHE A N 1
ATOM 516 C CA . PHE A 1 68 ? -39.368 -6.366 30.282 1.00 54.97 68 PHE A CA 1
ATOM 517 C C . PHE A 1 68 ? -38.260 -5.438 29.753 1.00 54.97 68 PHE A C 1
ATOM 519 O O . PHE A 1 68 ? -37.355 -5.900 29.056 1.00 54.97 68 PHE A O 1
ATOM 526 N N . TYR A 1 69 ? -38.266 -4.152 30.128 1.00 50.44 69 TYR A N 1
ATOM 527 C CA . TYR A 1 69 ? -37.194 -3.226 29.736 1.00 50.44 69 TYR A CA 1
ATOM 528 C C . TYR A 1 69 ? -35.835 -3.637 30.313 1.00 50.44 69 TYR A C 1
ATOM 530 O O . TYR A 1 69 ? -34.824 -3.562 29.612 1.00 50.44 69 TYR A O 1
ATOM 538 N N . ALA A 1 70 ? -35.802 -4.127 31.556 1.00 52.94 70 ALA A N 1
ATOM 539 C CA . ALA A 1 70 ? -34.574 -4.608 32.177 1.00 52.94 70 ALA A CA 1
ATOM 540 C C . ALA A 1 70 ? -34.005 -5.855 31.470 1.00 52.94 70 ALA A C 1
ATOM 542 O O . ALA A 1 70 ? -32.796 -5.917 31.251 1.00 52.94 70 ALA A O 1
ATOM 543 N N . LEU A 1 71 ? -34.845 -6.810 31.058 1.00 57.91 71 LEU A N 1
ATOM 544 C CA . LEU A 1 71 ? -34.437 -7.993 30.283 1.00 57.91 71 LEU A CA 1
ATOM 545 C C . LEU A 1 71 ? -33.949 -7.638 28.881 1.00 57.91 71 LEU A C 1
ATOM 547 O O . LEU A 1 71 ? -32.925 -8.163 28.438 1.00 57.91 71 LEU A O 1
ATOM 551 N N . LEU A 1 72 ? -34.657 -6.736 28.198 1.00 57.16 72 LEU A N 1
ATOM 552 C CA . LEU A 1 72 ? -34.273 -6.281 26.868 1.00 57.16 72 LEU A CA 1
ATOM 553 C C . LEU A 1 72 ? -32.869 -5.664 26.895 1.00 57.16 72 LEU A C 1
ATOM 555 O O . LEU A 1 72 ? -31.998 -6.091 26.139 1.00 57.16 72 LEU A O 1
ATOM 559 N N . TYR A 1 73 ? -32.639 -4.711 27.803 1.00 51.62 73 TYR A N 1
ATOM 560 C CA . TYR A 1 73 ? -31.380 -3.972 27.881 1.00 51.62 73 TYR A CA 1
ATOM 561 C C . TYR A 1 73 ? -30.216 -4.772 28.463 1.00 51.62 73 TYR A C 1
ATOM 563 O O . TYR A 1 73 ? -29.099 -4.640 27.971 1.00 51.62 73 TYR A O 1
ATOM 571 N N . ASN A 1 74 ? -30.448 -5.594 29.489 1.00 53.75 74 ASN A N 1
ATOM 572 C CA . ASN A 1 74 ? -29.349 -6.215 30.237 1.00 53.75 74 ASN A CA 1
ATOM 573 C C . ASN A 1 74 ? -29.060 -7.664 29.838 1.00 53.75 74 ASN A C 1
ATOM 575 O O . ASN A 1 74 ? -28.011 -8.187 30.207 1.00 53.75 74 ASN A O 1
ATOM 579 N N . VAL A 1 75 ? -29.962 -8.331 29.111 1.00 57.81 75 VAL A N 1
ATOM 580 C CA . VAL A 1 75 ? -29.820 -9.766 28.812 1.00 57.81 75 VAL A CA 1
ATOM 581 C C . VAL A 1 75 ? -29.935 -10.040 27.318 1.00 57.81 75 VAL A C 1
ATOM 583 O O . VAL A 1 75 ? -28.999 -10.578 26.730 1.00 57.81 75 VAL A O 1
ATOM 586 N N . ILE A 1 76 ? -31.035 -9.631 26.682 1.00 57.81 76 ILE A N 1
ATOM 587 C CA . ILE A 1 76 ? -31.298 -9.945 25.269 1.00 57.81 76 ILE A CA 1
ATOM 588 C C . ILE A 1 76 ? -30.331 -9.184 24.359 1.00 57.81 76 ILE A C 1
ATOM 590 O O . ILE A 1 76 ? -29.673 -9.801 23.524 1.00 57.81 76 ILE A O 1
ATOM 594 N N . ILE A 1 77 ? -30.185 -7.868 24.554 1.00 57.72 77 ILE A N 1
ATOM 595 C CA . ILE A 1 77 ? -29.229 -7.058 23.788 1.00 57.72 77 ILE A CA 1
ATOM 596 C C . ILE A 1 77 ? -27.799 -7.604 23.978 1.00 57.72 77 ILE A C 1
ATOM 598 O O . ILE A 1 77 ? -27.199 -8.012 22.991 1.00 57.72 77 ILE A O 1
ATOM 602 N N . PRO A 1 78 ? -27.240 -7.765 25.189 1.00 54.09 78 PRO A N 1
ATOM 603 C CA . PRO A 1 78 ? -25.885 -8.298 25.335 1.00 54.09 78 PRO A CA 1
ATOM 604 C C . PRO A 1 78 ? -25.692 -9.702 24.748 1.00 54.09 78 PRO A C 1
ATOM 606 O O . PRO A 1 78 ? -24.663 -9.952 24.129 1.00 54.09 78 PRO A O 1
ATOM 609 N N . HIS A 1 79 ? -26.662 -10.613 24.884 1.00 54.12 79 HIS A N 1
ATOM 610 C CA . HIS A 1 79 ? -26.547 -11.972 24.344 1.00 54.12 79 HIS A CA 1
ATOM 611 C C . HIS A 1 79 ? -26.580 -11.995 22.807 1.00 54.12 79 HIS A C 1
ATOM 613 O O . HIS A 1 79 ? -25.750 -12.658 22.187 1.00 54.12 79 HIS A O 1
ATOM 619 N N . CYS A 1 80 ? -27.463 -11.208 22.183 1.00 51.06 80 CYS A N 1
ATOM 620 C CA . CYS A 1 80 ? -27.498 -11.045 20.728 1.00 51.06 80 CYS A CA 1
ATOM 621 C C . CYS A 1 80 ? -26.262 -10.302 20.185 1.00 51.06 80 CYS A C 1
ATOM 623 O O . CYS A 1 80 ? -25.839 -10.562 19.061 1.00 51.06 80 CYS A O 1
ATOM 625 N N . PHE A 1 81 ? -25.665 -9.399 20.971 1.00 49.84 81 PHE A N 1
ATOM 626 C CA . PHE A 1 81 ? -24.511 -8.593 20.560 1.00 49.84 81 PHE A CA 1
ATOM 627 C C . PHE A 1 81 ? -23.149 -9.237 20.877 1.00 49.84 81 PHE A C 1
ATOM 629 O O . PHE A 1 81 ? -22.153 -8.865 20.258 1.00 49.84 81 PHE A O 1
ATOM 636 N N . LYS A 1 82 ? -23.071 -10.235 21.770 1.00 44.19 82 LYS A N 1
ATOM 637 C CA . LYS A 1 82 ? -21.816 -10.945 22.094 1.00 44.19 82 LYS A CA 1
ATOM 638 C C . LYS A 1 82 ? -21.262 -11.742 20.908 1.00 44.19 82 LYS A C 1
ATOM 640 O O . LYS A 1 82 ? -20.054 -11.826 20.748 1.00 44.19 82 LYS A O 1
ATOM 645 N N . HIS A 1 83 ? -22.130 -12.256 20.036 1.00 42.47 83 HIS A N 1
ATOM 646 C CA . HIS A 1 83 ? -21.719 -12.852 18.756 1.00 42.47 83 HIS A CA 1
ATOM 647 C C . HIS A 1 83 ? -21.364 -11.799 17.688 1.00 42.47 83 HIS A C 1
ATOM 649 O O . HIS A 1 83 ? -20.842 -12.130 16.630 1.00 42.47 83 HIS A O 1
ATOM 655 N N . PHE A 1 84 ? -21.653 -10.525 17.958 1.00 39.12 84 PHE A N 1
ATOM 656 C CA . PHE A 1 84 ? -21.442 -9.411 17.042 1.00 39.12 84 PHE A CA 1
ATOM 657 C C . PHE A 1 84 ? -20.142 -8.654 17.331 1.00 39.12 84 PHE A C 1
ATOM 659 O O . PHE A 1 84 ? -19.591 -8.079 16.401 1.00 39.12 84 PHE A O 1
ATOM 666 N N . SER A 1 85 ? -19.608 -8.662 18.564 1.00 41.28 85 SER A N 1
ATOM 667 C CA . SER A 1 85 ? -18.369 -7.933 18.906 1.00 41.28 85 SER A CA 1
ATOM 668 C C . SER A 1 85 ? -17.157 -8.356 18.070 1.00 41.28 85 SER A C 1
ATOM 670 O O . SER A 1 85 ? -16.288 -7.532 17.814 1.00 41.28 85 SER A O 1
ATOM 672 N N . GLU A 1 86 ? -17.125 -9.603 17.596 1.00 41.47 86 GLU A N 1
ATOM 673 C CA . GLU A 1 86 ? -16.096 -10.115 16.677 1.00 41.47 86 GLU A CA 1
ATOM 674 C C . GLU A 1 86 ? -16.293 -9.632 15.222 1.00 41.47 86 GLU A C 1
ATOM 676 O O . GLU A 1 86 ? -15.334 -9.574 14.46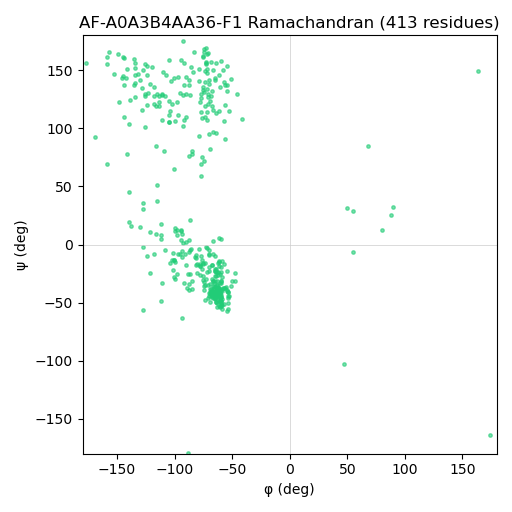0 1.00 41.47 86 GLU A O 1
ATOM 681 N N . ASN A 1 87 ? -17.507 -9.208 14.847 1.00 41.72 87 ASN A N 1
ATOM 682 C CA . ASN A 1 87 ? -17.849 -8.681 13.517 1.00 41.72 87 ASN A CA 1
ATOM 683 C C . ASN A 1 87 ? -17.768 -7.144 13.411 1.00 41.72 87 ASN A C 1
ATOM 685 O O . ASN A 1 87 ? -17.825 -6.602 12.308 1.00 41.72 87 ASN A O 1
ATOM 689 N N . TRP A 1 88 ? -17.628 -6.417 14.526 1.00 40.00 88 TRP A N 1
ATOM 690 C CA . TRP A 1 88 ? -17.534 -4.947 14.515 1.00 40.00 88 TRP A CA 1
ATOM 691 C C . TRP A 1 88 ? -16.249 -4.425 13.853 1.00 40.00 88 TRP A C 1
ATOM 693 O O . TRP A 1 88 ? -16.282 -3.375 13.215 1.00 40.00 88 TRP A O 1
ATOM 703 N N . THR A 1 89 ? -15.137 -5.161 13.935 1.00 46.00 89 THR A N 1
ATOM 704 C CA . THR A 1 89 ? -13.886 -4.850 13.215 1.00 46.00 89 THR A CA 1
ATOM 705 C C . THR A 1 89 ? -14.071 -4.855 11.696 1.00 46.00 89 THR A C 1
ATOM 707 O O . THR A 1 89 ? -13.473 -4.029 11.013 1.00 46.00 89 THR A O 1
ATOM 710 N N . TYR A 1 90 ? -14.951 -5.709 11.161 1.00 46.38 90 TYR A N 1
ATOM 711 C CA . TYR A 1 90 ? -15.261 -5.766 9.724 1.00 46.38 90 TYR A CA 1
ATOM 712 C C . TYR A 1 90 ? -16.209 -4.654 9.249 1.00 46.38 90 TYR A C 1
ATOM 714 O O . TYR A 1 90 ? -16.303 -4.403 8.051 1.00 46.38 90 TYR A O 1
ATOM 722 N N . LEU A 1 91 ? -16.910 -3.985 10.169 1.00 50.12 91 LEU A N 1
ATOM 723 C CA . LEU A 1 91 ? -17.866 -2.912 9.865 1.00 50.12 91 LEU A CA 1
ATOM 724 C C . LEU A 1 91 ? -17.254 -1.511 9.972 1.00 50.12 91 LEU A C 1
ATOM 726 O O . LEU A 1 91 ? -17.904 -0.526 9.617 1.00 50.12 91 LEU A O 1
ATOM 730 N N . ARG A 1 92 ? -16.018 -1.396 10.469 1.00 61.69 92 ARG A N 1
ATOM 731 C CA . ARG A 1 92 ? -15.333 -0.112 10.574 1.00 61.69 92 ARG A CA 1
ATOM 732 C C . ARG A 1 92 ? -14.823 0.295 9.197 1.00 61.69 92 ARG A C 1
ATOM 734 O O . ARG A 1 92 ? -14.109 -0.465 8.546 1.00 61.69 92 ARG A O 1
ATOM 741 N N . LEU A 1 93 ? -15.188 1.497 8.753 1.00 70.69 93 LEU A N 1
ATOM 742 C CA . LEU A 1 93 ? -14.681 2.050 7.503 1.00 70.69 93 LEU A CA 1
ATOM 743 C C . LEU A 1 93 ? -13.175 2.306 7.650 1.00 70.69 93 LEU A C 1
ATOM 745 O O . LEU A 1 93 ? -12.743 3.323 8.189 1.00 70.69 93 LEU A O 1
ATOM 749 N N . MET A 1 94 ? -12.375 1.362 7.175 1.00 84.56 94 MET A N 1
ATOM 750 C CA . MET A 1 94 ? -10.923 1.414 7.261 1.00 84.56 94 MET A CA 1
ATOM 751 C C . MET A 1 94 ? -10.351 2.474 6.309 1.00 84.56 94 MET A C 1
ATOM 753 O O . MET A 1 94 ? -10.894 2.713 5.224 1.00 84.56 94 MET A O 1
ATOM 757 N N . CYS A 1 95 ? -9.247 3.097 6.712 1.00 91.56 95 CYS A N 1
ATOM 758 C CA . CYS A 1 95 ? -8.475 4.028 5.902 1.00 91.56 95 CYS A CA 1
ATOM 759 C C . CYS A 1 95 ? -6.994 3.619 5.904 1.00 91.56 95 CYS A C 1
ATOM 761 O O . CYS A 1 95 ? -6.353 3.620 6.954 1.00 91.56 95 CYS A O 1
ATOM 763 N N . ALA A 1 96 ? -6.453 3.238 4.747 1.00 96.44 96 ALA A N 1
ATOM 764 C CA . ALA A 1 96 ? -5.025 2.986 4.570 1.00 96.44 96 ALA A CA 1
ATOM 765 C C . ALA A 1 96 ? -4.326 4.278 4.144 1.00 96.44 96 ALA A C 1
ATOM 767 O O . ALA A 1 96 ? -4.738 4.921 3.178 1.00 96.44 96 ALA A O 1
ATOM 768 N N . GLY A 1 97 ? -3.246 4.628 4.836 1.00 97.94 97 GLY A N 1
ATOM 769 C CA . GLY A 1 97 ? -2.357 5.691 4.396 1.00 97.94 97 GLY A CA 1
ATOM 770 C C . GLY A 1 97 ? -1.447 5.191 3.283 1.00 97.94 97 GLY A C 1
ATOM 771 O O . GLY A 1 97 ? -0.720 4.220 3.488 1.00 97.94 97 GLY A O 1
ATOM 772 N N . LEU A 1 98 ? -1.471 5.842 2.122 1.00 98.44 98 LEU A N 1
ATOM 773 C CA . LEU A 1 98 ? -0.623 5.509 0.979 1.00 98.44 98 LEU A CA 1
ATOM 774 C C . LEU A 1 98 ? 0.362 6.643 0.717 1.00 98.44 98 LEU A C 1
ATOM 776 O O . LEU A 1 98 ? -0.039 7.767 0.423 1.00 98.44 98 LEU A O 1
ATOM 780 N N . MET A 1 99 ? 1.651 6.338 0.814 1.00 97.38 99 MET A N 1
ATOM 781 C CA . MET A 1 99 ? 2.697 7.346 0.721 1.00 97.38 99 MET A CA 1
ATOM 782 C C . MET A 1 99 ? 2.912 7.844 -0.713 1.00 97.38 99 MET A C 1
ATOM 784 O O . MET A 1 99 ? 3.082 7.046 -1.634 1.00 97.38 99 MET A O 1
ATOM 788 N N . ALA A 1 100 ? 2.954 9.162 -0.901 1.00 96.38 100 ALA A N 1
ATOM 789 C CA . ALA A 1 100 ? 3.448 9.782 -2.124 1.00 96.38 100 ALA A CA 1
ATOM 790 C C . ALA A 1 100 ? 4.978 9.726 -2.186 1.00 96.38 100 ALA A C 1
ATOM 792 O O . ALA A 1 100 ? 5.654 9.512 -1.184 1.00 96.38 100 ALA A O 1
ATOM 793 N N . GLN A 1 101 ? 5.542 9.922 -3.371 1.00 92.06 101 GLN A N 1
ATOM 794 C CA . GLN A 1 101 ? 6.992 9.968 -3.564 1.00 92.06 101 GLN A CA 1
ATOM 795 C C . GLN A 1 101 ? 7.389 11.146 -4.446 1.00 92.06 101 GLN A C 1
ATOM 797 O O . GLN A 1 101 ? 6.596 11.593 -5.274 1.00 92.06 101 GLN A O 1
ATOM 802 N N . ASP A 1 102 ? 8.633 11.586 -4.311 1.00 90.25 102 ASP A N 1
ATOM 803 C CA . ASP A 1 102 ? 9.225 12.682 -5.070 1.00 90.25 102 ASP A CA 1
ATOM 804 C C . ASP A 1 102 ? 9.091 12.468 -6.594 1.00 90.25 102 ASP A C 1
ATOM 806 O O . ASP A 1 102 ? 9.315 11.368 -7.123 1.00 90.25 102 ASP A O 1
ATOM 810 N N . VAL A 1 103 ? 8.740 13.527 -7.330 1.00 87.88 103 VAL A N 1
ATOM 811 C CA . VAL A 1 103 ? 8.815 13.510 -8.800 1.00 87.88 103 VAL A CA 1
ATOM 812 C C . VAL A 1 103 ? 10.273 13.594 -9.270 1.00 87.88 103 VAL A C 1
ATOM 814 O O . VAL A 1 103 ? 11.122 14.201 -8.626 1.00 87.88 103 VAL A O 1
ATOM 817 N N . ARG A 1 104 ? 10.590 12.996 -10.428 1.00 73.38 104 ARG A N 1
ATOM 818 C CA . ARG A 1 104 ? 11.963 13.016 -10.979 1.00 73.38 104 ARG A CA 1
ATOM 819 C C . ARG A 1 104 ? 12.371 14.355 -11.601 1.00 73.38 104 ARG A C 1
ATOM 821 O O . ARG A 1 104 ? 13.561 14.633 -11.670 1.00 73.38 104 ARG A O 1
ATOM 828 N N . SER A 1 105 ? 11.410 15.131 -12.098 1.00 66.81 105 SER A N 1
ATOM 829 C CA . SER A 1 105 ? 11.620 16.479 -12.629 1.00 66.81 105 SER A CA 1
ATOM 830 C C . SER A 1 105 ? 10.526 17.383 -12.069 1.00 66.81 105 SER A C 1
ATOM 832 O O . SER A 1 105 ? 9.350 17.046 -12.177 1.00 66.81 105 SER A O 1
ATOM 834 N N . GLN A 1 106 ? 10.922 18.499 -11.457 1.00 61.31 106 GLN A N 1
ATOM 835 C CA . GLN A 1 106 ? 10.031 19.513 -10.876 1.00 61.31 106 GLN A CA 1
ATOM 836 C C . GLN A 1 106 ? 9.587 20.564 -11.909 1.00 61.31 106 GLN A C 1
ATOM 838 O O . GLN A 1 106 ? 9.188 21.666 -11.546 1.00 61.31 106 GLN A O 1
ATOM 843 N N . GLU A 1 107 ? 9.654 20.249 -13.207 1.00 55.69 107 GLU A N 1
ATOM 844 C CA . GLU A 1 107 ? 9.311 21.179 -14.297 1.00 55.69 107 GLU A CA 1
ATOM 845 C C . GLU A 1 107 ? 7.877 21.740 -14.217 1.00 55.69 107 GLU A C 1
ATOM 847 O O . GLU A 1 107 ? 7.595 22.765 -14.834 1.00 55.69 107 GLU A O 1
ATOM 852 N N . ALA A 1 108 ? 6.986 21.116 -13.439 1.00 59.31 108 ALA A N 1
ATOM 853 C CA . ALA A 1 108 ? 5.567 21.448 -13.380 1.00 59.31 108 ALA A CA 1
ATOM 854 C C . ALA A 1 108 ? 5.021 21.699 -11.959 1.00 59.31 108 ALA A C 1
ATOM 856 O O . ALA A 1 108 ? 3.894 21.314 -11.706 1.00 59.31 108 ALA A O 1
ATOM 857 N N . ASN A 1 109 ? 5.755 22.305 -11.012 1.00 69.56 109 ASN A N 1
ATOM 858 C CA . ASN A 1 109 ? 5.300 22.603 -9.621 1.00 69.56 109 ASN A CA 1
ATOM 859 C C . ASN A 1 109 ? 4.759 21.408 -8.786 1.00 69.56 109 ASN A C 1
ATOM 861 O O . ASN A 1 109 ? 4.482 21.555 -7.596 1.00 69.56 109 ASN A O 1
ATOM 865 N N . GLU A 1 110 ? 4.608 20.232 -9.388 1.00 82.12 110 GLU A N 1
ATOM 866 C CA . GLU A 1 110 ? 4.294 18.951 -8.777 1.00 82.12 110 GLU A CA 1
ATOM 867 C C . GLU A 1 110 ? 5.513 18.528 -7.966 1.00 82.12 110 GLU A C 1
ATOM 869 O O . GLU A 1 110 ? 6.622 18.448 -8.496 1.00 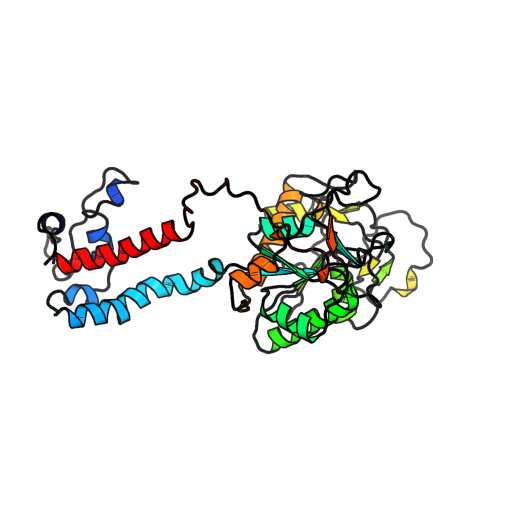82.12 110 GLU A O 1
ATOM 874 N N . ILE A 1 111 ? 5.329 18.272 -6.675 1.00 87.00 111 ILE A N 1
ATOM 875 C CA . ILE A 1 111 ? 6.436 17.872 -5.798 1.00 87.00 111 ILE A CA 1
ATOM 876 C C . ILE A 1 111 ? 6.442 16.367 -5.556 1.00 87.00 111 ILE A C 1
ATOM 878 O O . ILE A 1 111 ? 7.501 15.775 -5.348 1.00 87.00 111 ILE A O 1
ATOM 882 N N . SER A 1 112 ? 5.271 15.729 -5.619 1.00 92.31 112 SER A N 1
ATOM 883 C CA . SER A 1 112 ? 5.140 14.299 -5.374 1.00 92.31 112 SER A CA 1
ATOM 884 C C . SER A 1 112 ? 4.011 13.665 -6.178 1.00 92.31 112 SER A C 1
ATOM 886 O O . SER A 1 112 ? 3.146 14.349 -6.726 1.00 92.31 112 SER A O 1
ATOM 888 N N . TYR A 1 113 ? 4.034 12.338 -6.279 1.00 94.75 113 TYR A N 1
ATOM 889 C CA . TYR A 1 113 ? 3.006 11.572 -6.970 1.00 94.75 113 TYR A CA 1
ATOM 890 C C . TYR A 1 113 ? 2.717 10.229 -6.290 1.00 94.75 113 TYR A C 1
ATOM 892 O O . TYR A 1 113 ? 3.547 9.682 -5.561 1.00 94.75 113 TYR A O 1
ATOM 900 N N . ILE A 1 114 ? 1.551 9.665 -6.602 1.00 97.31 114 ILE A N 1
ATOM 901 C CA . ILE A 1 114 ? 1.156 8.283 -6.306 1.00 97.31 114 ILE A CA 1
ATOM 902 C C . ILE A 1 114 ? 0.723 7.623 -7.617 1.00 97.31 114 ILE A C 1
ATOM 904 O O . ILE A 1 114 ? -0.108 8.162 -8.347 1.00 97.31 114 ILE A O 1
ATOM 908 N N . ALA A 1 115 ? 1.257 6.442 -7.934 1.00 97.44 115 ALA A N 1
ATOM 909 C CA . ALA A 1 115 ? 0.743 5.665 -9.062 1.00 97.44 115 ALA A CA 1
ATOM 910 C C . ALA A 1 115 ? -0.636 5.076 -8.727 1.00 97.44 115 ALA A C 1
ATOM 912 O O . ALA A 1 115 ? -0.832 4.494 -7.657 1.00 97.44 115 ALA A O 1
ATOM 913 N N . ALA A 1 116 ? -1.592 5.202 -9.650 1.00 98.31 116 ALA A N 1
ATOM 914 C CA . ALA A 1 116 ? -2.980 4.812 -9.402 1.00 98.31 116 ALA A CA 1
ATOM 915 C C . ALA A 1 116 ? -3.159 3.302 -9.165 1.00 98.31 116 ALA A C 1
ATOM 917 O O . ALA A 1 116 ? -4.129 2.893 -8.532 1.00 98.31 116 ALA A O 1
ATOM 918 N N . SER A 1 117 ? -2.232 2.465 -9.638 1.00 98.50 117 SER A N 1
ATOM 919 C CA . SER A 1 117 ? -2.224 1.019 -9.384 1.00 98.50 117 SER A CA 1
ATOM 920 C C . SER A 1 117 ? -2.186 0.670 -7.895 1.00 98.50 117 SER A C 1
ATOM 922 O O . SER A 1 117 ? -2.893 -0.247 -7.477 1.00 98.50 117 SER A O 1
ATOM 924 N N . TYR A 1 118 ? -1.457 1.423 -7.067 1.00 98.69 118 TYR A N 1
ATOM 925 C CA . TYR A 1 118 ? -1.451 1.208 -5.614 1.00 98.69 118 TYR A CA 1
ATOM 926 C C . TYR A 1 118 ? -2.798 1.553 -4.969 1.00 98.69 118 TYR A C 1
ATOM 928 O O . TYR A 1 118 ? -3.275 0.804 -4.118 1.00 98.69 118 TYR A O 1
ATOM 936 N N . VAL A 1 119 ? -3.444 2.635 -5.421 1.00 98.69 119 VAL A N 1
ATOM 937 C CA . VAL A 1 119 ? -4.794 3.015 -4.967 1.00 98.69 119 VAL A CA 1
ATOM 938 C C . VAL A 1 119 ? -5.784 1.899 -5.301 1.00 98.69 119 VAL A C 1
ATOM 940 O O . VAL A 1 119 ? -6.412 1.346 -4.402 1.00 98.69 119 VAL A O 1
ATOM 943 N N . LYS A 1 120 ? -5.837 1.486 -6.575 1.00 98.69 120 LYS A N 1
ATOM 944 C CA . LYS A 1 120 ? -6.711 0.404 -7.064 1.00 98.69 120 LYS A CA 1
ATOM 945 C C . LYS A 1 120 ? -6.481 -0.910 -6.310 1.00 98.69 120 LYS A C 1
ATOM 947 O O . LYS A 1 120 ? -7.432 -1.629 -6.018 1.00 98.69 120 LYS A O 1
ATOM 952 N N . THR A 1 121 ? -5.229 -1.213 -5.963 1.00 98.31 121 THR A N 1
ATOM 953 C CA . THR A 1 121 ? -4.867 -2.411 -5.190 1.00 98.31 121 THR A CA 1
ATOM 954 C C . THR A 1 121 ? -5.519 -2.400 -3.811 1.00 98.31 121 THR A C 1
ATOM 956 O O . THR A 1 121 ? -6.227 -3.347 -3.472 1.00 98.31 121 THR A O 1
ATOM 959 N N . LEU A 1 122 ? -5.347 -1.324 -3.043 1.00 98.25 122 LEU A N 1
ATOM 960 C CA . LEU A 1 122 ? -5.932 -1.204 -1.705 1.00 98.25 122 LEU A CA 1
ATOM 961 C C . LEU A 1 122 ? -7.468 -1.194 -1.751 1.00 98.25 122 LEU A C 1
ATOM 963 O O . LEU A 1 122 ? -8.118 -1.899 -0.977 1.00 98.25 122 LEU A O 1
ATOM 967 N N . GLU A 1 123 ? -8.053 -0.460 -2.698 1.00 97.69 123 GLU A N 1
ATOM 968 C CA . GLU A 1 123 ? -9.509 -0.389 -2.858 1.00 97.69 123 GLU A CA 1
ATOM 969 C C . GLU A 1 123 ? -10.129 -1.732 -3.238 1.00 97.69 123 GLU A C 1
ATOM 971 O O . GLU A 1 123 ? -11.194 -2.080 -2.725 1.00 97.69 123 GLU A O 1
ATOM 976 N N . SER A 1 124 ? -9.441 -2.533 -4.060 1.00 96.38 124 SER A N 1
ATOM 977 C CA . SER A 1 124 ? -9.921 -3.866 -4.444 1.00 96.38 124 SER A CA 1
A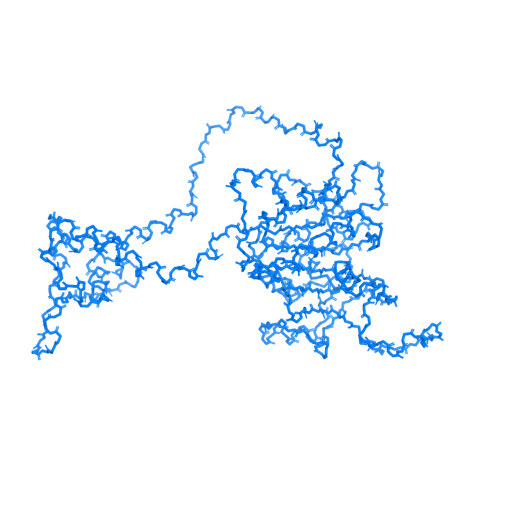TOM 978 C C . SER A 1 124 ? -10.102 -4.814 -3.252 1.00 96.38 124 SER A C 1
ATOM 980 O O . SER A 1 124 ? -10.951 -5.698 -3.309 1.00 96.38 124 SER A O 1
ATOM 982 N N . ALA A 1 125 ? -9.369 -4.591 -2.155 1.00 95.00 125 ALA A N 1
ATOM 983 C CA . ALA A 1 125 ? -9.461 -5.348 -0.904 1.00 95.00 125 ALA A CA 1
ATOM 984 C C . ALA A 1 125 ? -10.399 -4.708 0.148 1.00 95.00 125 ALA A C 1
ATOM 986 O O . ALA A 1 125 ? -10.539 -5.207 1.272 1.00 95.00 125 ALA A O 1
ATOM 987 N N . GLY A 1 126 ? -11.078 -3.611 -0.205 1.00 93.81 126 GLY A N 1
ATOM 988 C CA . GLY A 1 126 ? -12.063 -2.945 0.648 1.00 93.81 126 GLY A CA 1
ATOM 989 C C . GLY A 1 126 ? -11.485 -1.899 1.604 1.00 93.81 126 GLY A C 1
ATOM 990 O O . GLY A 1 126 ? -12.079 -1.645 2.653 1.00 93.81 126 GLY A O 1
ATOM 991 N N . ALA A 1 127 ? -10.340 -1.301 1.270 1.00 95.31 127 ALA A N 1
ATOM 992 C CA . ALA A 1 127 ? -9.791 -0.143 1.971 1.00 95.31 127 ALA A CA 1
ATOM 993 C C . ALA A 1 127 ? -10.147 1.168 1.261 1.00 95.31 127 ALA A C 1
ATOM 995 O O . ALA A 1 127 ? -10.121 1.233 0.037 1.00 95.31 127 ALA A O 1
ATOM 996 N N . ARG A 1 128 ? -10.396 2.243 2.017 1.00 95.88 128 ARG A N 1
ATOM 997 C CA . ARG A 1 128 ? -10.284 3.608 1.473 1.00 95.88 128 ARG A CA 1
ATOM 998 C C . ARG A 1 128 ? -8.838 4.066 1.587 1.00 95.88 128 ARG A C 1
ATOM 1000 O O . ARG A 1 128 ? -8.129 3.621 2.491 1.00 95.88 128 ARG A O 1
ATOM 1007 N N . VAL A 1 129 ? -8.420 4.967 0.708 1.00 98.00 129 VAL A N 1
ATOM 1008 C CA . VAL A 1 129 ? -7.033 5.438 0.657 1.00 98.00 129 VAL A CA 1
ATOM 1009 C C . VAL A 1 129 ? -6.950 6.911 1.039 1.00 98.00 129 VAL A C 1
ATOM 1011 O O . VAL A 1 129 ? -7.646 7.747 0.461 1.00 98.00 129 VAL A O 1
ATOM 1014 N N . LEU A 1 130 ? -6.070 7.218 1.990 1.00 97.62 130 LEU A N 1
ATOM 1015 C CA . LEU A 1 130 ? -5.631 8.573 2.311 1.00 97.62 130 LEU A CA 1
ATOM 1016 C C . LEU A 1 130 ? -4.223 8.771 1.726 1.00 97.62 130 LEU A C 1
ATOM 1018 O O . LEU A 1 130 ? -3.300 8.065 2.144 1.00 97.62 130 LEU A O 1
ATOM 1022 N N . PRO A 1 131 ? -4.037 9.667 0.740 1.00 97.56 131 PRO A N 1
ATOM 1023 C CA . PRO A 1 131 ? -2.713 9.999 0.227 1.00 97.56 131 PRO A CA 1
ATOM 1024 C C . PRO A 1 131 ? -1.896 10.744 1.290 1.00 97.56 131 PRO A C 1
ATOM 1026 O O . PRO A 1 131 ? -2.386 11.686 1.903 1.00 97.56 131 PRO A O 1
ATOM 1029 N N . ILE A 1 132 ? -0.648 10.327 1.503 1.00 96.69 132 ILE A N 1
ATOM 1030 C CA . ILE A 1 132 ? 0.274 10.944 2.466 1.00 96.69 132 ILE A CA 1
ATOM 1031 C C . ILE A 1 132 ? 1.388 11.646 1.697 1.00 96.69 132 ILE A C 1
ATOM 1033 O O . ILE A 1 132 ? 2.266 10.992 1.132 1.00 96.69 132 ILE A O 1
ATOM 1037 N N . MET A 1 133 ? 1.346 12.974 1.677 1.00 93.56 133 MET A N 1
ATOM 1038 C CA . MET A 1 133 ? 2.332 13.826 1.010 1.00 93.56 133 MET A CA 1
ATOM 1039 C C . MET A 1 133 ? 3.649 13.847 1.790 1.00 93.56 133 MET A C 1
ATOM 1041 O O . MET A 1 133 ? 3.668 13.609 2.997 1.00 93.56 133 MET A O 1
ATOM 1045 N N . ILE A 1 134 ? 4.743 14.128 1.083 1.00 92.25 134 ILE A N 1
ATOM 1046 C CA . ILE A 1 134 ? 6.121 14.013 1.586 1.00 92.25 134 ILE A CA 1
ATOM 1047 C C . ILE A 1 134 ? 6.641 15.262 2.308 1.00 92.25 134 ILE A C 1
ATOM 1049 O O . ILE A 1 134 ? 7.742 15.241 2.856 1.00 92.25 134 ILE A O 1
ATOM 1053 N N . ASP A 1 135 ? 5.876 16.348 2.304 1.00 89.56 135 ASP A N 1
ATOM 1054 C CA . ASP A 1 135 ? 6.283 17.658 2.797 1.00 89.56 135 ASP A CA 1
ATOM 1055 C C . ASP A 1 135 ? 5.543 18.087 4.069 1.00 89.56 135 ASP A C 1
ATOM 1057 O O . ASP A 1 135 ? 5.590 19.268 4.387 1.00 89.56 135 ASP A O 1
ATOM 1061 N N . HIS A 1 136 ? 4.905 17.182 4.819 1.00 90.94 136 HIS A N 1
ATOM 1062 C CA . HIS A 1 136 ? 4.286 17.508 6.114 1.00 90.94 136 HIS A CA 1
ATOM 1063 C C . HIS A 1 136 ? 5.310 17.682 7.251 1.00 90.94 136 HIS A C 1
ATOM 1065 O O . HIS A 1 136 ? 6.454 17.224 7.173 1.00 90.94 136 HIS A O 1
ATOM 1071 N N . THR A 1 137 ? 4.891 18.340 8.334 1.00 94.31 137 THR A N 1
ATOM 1072 C CA . THR A 1 137 ? 5.626 18.380 9.606 1.00 94.31 137 THR A CA 1
ATOM 1073 C C . THR A 1 137 ? 5.506 17.059 10.371 1.00 94.31 137 THR A C 1
ATOM 1075 O O . THR A 1 137 ? 4.661 16.212 10.084 1.00 94.31 137 THR A O 1
ATOM 1078 N N . GLU A 1 138 ? 6.354 16.869 11.385 1.00 94.94 138 GLU A N 1
ATOM 1079 C CA . GLU A 1 138 ? 6.296 15.676 12.236 1.00 94.94 138 GLU A CA 1
ATOM 1080 C C . GLU A 1 138 ? 4.966 15.578 13.005 1.00 94.94 138 GLU A C 1
ATOM 1082 O O . GLU A 1 138 ? 4.430 14.484 13.182 1.00 94.94 138 GLU A O 1
ATOM 1087 N N .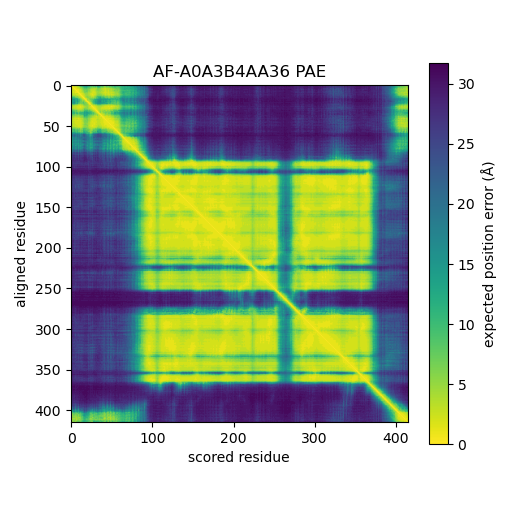 GLU A 1 139 ? 4.412 16.710 13.440 1.00 96.12 139 GLU A N 1
ATOM 1088 C CA . GLU A 1 139 ? 3.112 16.791 14.110 1.00 96.12 139 GLU A CA 1
ATOM 1089 C C . GLU A 1 139 ? 1.971 16.382 13.176 1.00 96.12 139 GLU A C 1
ATOM 1091 O O . GLU A 1 139 ? 1.153 15.543 13.547 1.00 96.12 139 GLU A O 1
ATOM 1096 N N . GLU A 1 140 ? 1.964 16.894 11.945 1.00 95.69 140 GLU A N 1
ATOM 1097 C CA . GLU A 1 140 ? 0.979 16.533 10.920 1.00 95.69 140 GLU A CA 1
ATOM 1098 C C . GLU A 1 140 ? 1.050 15.029 10.597 1.00 95.69 140 GLU A C 1
ATOM 1100 O O . GLU A 1 140 ? 0.025 14.350 10.525 1.00 95.69 140 GLU A O 1
ATOM 1105 N N . TYR A 1 141 ? 2.255 14.453 10.495 1.00 97.62 141 TYR A N 1
ATOM 1106 C CA . TYR A 1 141 ? 2.404 13.005 10.321 1.00 97.62 141 TYR A CA 1
ATOM 1107 C C . TYR A 1 141 ? 1.864 12.198 11.505 1.00 97.62 141 TYR A C 1
ATOM 1109 O O . TYR A 1 141 ? 1.267 11.142 11.292 1.00 97.62 141 TYR A O 1
ATOM 1117 N N . LYS A 1 142 ? 2.032 12.677 12.743 1.00 97.50 142 LYS A N 1
ATOM 1118 C CA . LYS A 1 142 ? 1.450 12.035 13.934 1.00 97.50 142 LYS A CA 1
ATOM 1119 C C . LYS A 1 142 ? -0.075 12.090 13.914 1.00 97.50 142 LYS A C 1
ATOM 1121 O O . LYS A 1 142 ? -0.719 11.100 14.255 1.00 97.50 142 LYS A O 1
ATOM 1126 N N . GLU A 1 143 ? -0.660 13.209 13.496 1.00 95.44 143 GLU A N 1
ATOM 1127 C CA . GLU A 1 143 ? -2.111 13.329 13.321 1.00 95.44 143 GLU A CA 1
ATOM 1128 C C . GLU A 1 143 ? -2.620 12.332 12.274 1.00 95.44 143 GLU A C 1
ATOM 1130 O O . GLU A 1 143 ? -3.537 11.557 12.553 1.00 95.44 143 GLU A O 1
ATOM 1135 N N . ILE A 1 144 ? -1.969 12.269 11.108 1.00 96.56 144 ILE A N 1
ATOM 1136 C CA . ILE A 1 144 ? -2.293 11.304 10.050 1.00 96.56 144 ILE A CA 1
ATOM 1137 C C . ILE A 1 144 ? -2.171 9.865 10.556 1.00 96.56 144 ILE A C 1
ATOM 1139 O O . ILE A 1 144 ? -3.082 9.065 10.339 1.00 96.56 144 ILE A O 1
ATOM 1143 N N . PHE A 1 145 ? -1.082 9.536 11.255 1.00 97.75 145 PHE A N 1
ATOM 1144 C CA . PHE A 1 145 ? -0.849 8.211 11.828 1.00 97.75 145 PHE A CA 1
ATOM 1145 C C . PHE A 1 145 ? -2.018 7.753 12.705 1.00 97.75 145 PHE A C 1
ATOM 1147 O O . PHE A 1 145 ? -2.488 6.628 12.547 1.00 97.75 145 PHE A O 1
ATOM 1154 N N . ASN A 1 146 ? -2.543 8.636 13.558 1.00 95.25 146 ASN A N 1
ATOM 1155 C CA . ASN A 1 146 ? -3.670 8.333 14.443 1.00 95.25 146 ASN A CA 1
ATOM 1156 C C . ASN A 1 146 ? -5.009 8.155 13.698 1.00 95.25 146 ASN A C 1
ATOM 1158 O O . ASN A 1 146 ? -5.915 7.494 14.210 1.00 95.25 146 ASN A O 1
ATOM 1162 N N . MET A 1 147 ? -5.146 8.723 12.494 1.00 94.56 147 MET A N 1
ATOM 1163 C CA . MET A 1 147 ? -6.361 8.623 11.676 1.00 94.56 147 MET A CA 1
ATOM 1164 C C . MET A 1 147 ? -6.424 7.354 10.815 1.00 94.56 147 MET A C 1
ATOM 1166 O O . MET A 1 147 ? -7.523 6.871 10.527 1.00 94.56 147 MET A O 1
ATOM 1170 N N . ILE A 1 148 ? -5.275 6.833 10.373 1.00 97.00 148 ILE A N 1
ATOM 1171 C CA . ILE A 1 148 ? -5.184 5.680 9.463 1.00 97.00 148 ILE A CA 1
ATOM 1172 C C . ILE A 1 148 ? -5.006 4.360 10.219 1.00 97.00 148 ILE A C 1
ATOM 1174 O O . ILE A 1 148 ? -4.538 4.329 11.350 1.00 97.00 148 ILE A O 1
ATOM 1178 N N . ASN A 1 149 ? -5.344 3.247 9.572 1.00 97.44 149 ASN A N 1
ATOM 1179 C CA . ASN A 1 149 ? -5.308 1.904 10.161 1.00 97.44 149 ASN A CA 1
ATOM 1180 C C . ASN A 1 149 ? -4.079 1.078 9.757 1.00 97.44 149 ASN A C 1
ATOM 1182 O O . ASN A 1 149 ? -3.887 -0.030 10.250 1.00 97.44 149 ASN A O 1
ATOM 1186 N N . GLY A 1 150 ? -3.278 1.589 8.830 1.00 98.00 150 GLY A N 1
ATOM 1187 C CA . GLY A 1 150 ? -2.075 0.944 8.325 1.00 98.00 150 GLY A CA 1
ATOM 1188 C C . GLY A 1 150 ? -1.378 1.850 7.323 1.00 98.00 150 GLY A C 1
ATOM 1189 O O . GLY A 1 150 ? -2.012 2.724 6.721 1.00 98.00 150 GLY A O 1
ATOM 1190 N N . PHE A 1 151 ? -0.077 1.644 7.154 1.00 98.50 151 PHE A N 1
ATOM 1191 C CA . PHE A 1 151 ? 0.768 2.486 6.314 1.00 98.50 151 PHE A CA 1
ATOM 1192 C C . PHE A 1 151 ? 1.371 1.692 5.154 1.00 98.50 151 PHE A C 1
ATOM 1194 O O . PHE A 1 151 ? 1.974 0.638 5.355 1.00 98.50 151 PHE A O 1
ATOM 1201 N N . PHE A 1 152 ? 1.199 2.196 3.934 1.00 98.56 152 PHE A N 1
ATOM 1202 C CA . PHE A 1 152 ? 1.637 1.546 2.705 1.00 98.56 152 PHE A CA 1
ATOM 1203 C C . PHE A 1 152 ? 2.703 2.385 1.992 1.00 98.56 152 PHE A C 1
ATOM 1205 O O . PHE A 1 152 ? 2.451 3.511 1.557 1.00 98.56 152 PHE A O 1
ATOM 1212 N N . LEU A 1 153 ? 3.884 1.792 1.831 1.00 97.94 153 LEU A N 1
ATOM 1213 C CA . LEU A 1 153 ? 5.051 2.334 1.144 1.00 97.94 153 LEU A CA 1
ATOM 1214 C C . LEU A 1 153 ? 5.136 1.751 -0.279 1.00 97.94 153 LEU A C 1
ATOM 1216 O O . LEU A 1 153 ? 5.477 0.570 -0.437 1.00 97.94 153 LEU A O 1
ATOM 1220 N N . PRO A 1 154 ? 4.814 2.530 -1.327 1.00 97.94 154 PRO A N 1
ATOM 1221 C CA . PRO A 1 154 ? 4.871 2.047 -2.699 1.00 97.94 154 PRO A CA 1
ATOM 1222 C C . PRO A 1 154 ? 6.308 1.920 -3.223 1.00 97.94 154 PRO A C 1
ATOM 1224 O O . PRO A 1 154 ? 7.272 2.430 -2.657 1.00 97.94 154 PRO A O 1
ATOM 1227 N N . GLY A 1 155 ? 6.444 1.258 -4.369 1.00 95.12 155 GLY A N 1
ATOM 1228 C CA . GLY A 1 155 ? 7.673 1.267 -5.152 1.00 95.12 155 GLY A CA 1
ATOM 1229 C C . GLY A 1 155 ? 7.913 2.614 -5.829 1.00 95.12 155 GLY A C 1
ATOM 1230 O O . GLY A 1 155 ? 7.003 3.431 -5.977 1.00 95.12 155 GLY A O 1
ATOM 1231 N N . GLY A 1 156 ? 9.141 2.854 -6.283 1.00 92.56 156 GLY A N 1
ATOM 1232 C CA . GLY A 1 156 ? 9.519 4.179 -6.746 1.00 92.56 156 GLY A CA 1
ATOM 1233 C C . GLY A 1 156 ? 10.986 4.331 -7.104 1.00 92.56 156 GLY A C 1
ATOM 1234 O O . GLY A 1 156 ? 11.703 3.353 -7.297 1.00 92.56 156 GLY A O 1
ATOM 1235 N N . ALA A 1 157 ? 11.425 5.584 -7.202 1.00 89.00 157 ALA A N 1
ATOM 1236 C CA . ALA A 1 157 ? 12.824 5.918 -7.466 1.00 89.00 157 ALA A CA 1
ATOM 1237 C C . ALA A 1 157 ? 13.338 7.121 -6.657 1.00 89.00 157 ALA A C 1
ATOM 1239 O O . ALA A 1 157 ? 14.333 7.727 -7.055 1.00 89.00 157 ALA A O 1
ATOM 1240 N N . ALA A 1 158 ? 12.653 7.478 -5.566 1.00 90.19 158 ALA A N 1
ATOM 1241 C CA . ALA A 1 158 ? 13.141 8.477 -4.625 1.00 90.19 158 ALA A CA 1
ATOM 1242 C C . ALA A 1 158 ? 14.431 7.991 -3.940 1.00 90.19 158 ALA A C 1
ATOM 1244 O O . ALA A 1 158 ? 14.710 6.791 -3.869 1.00 90.19 158 ALA A O 1
ATOM 1245 N N . ASN A 1 159 ? 15.237 8.929 -3.448 1.00 90.75 159 ASN A N 1
ATOM 1246 C CA . ASN A 1 159 ? 16.457 8.602 -2.719 1.00 90.75 159 ASN A CA 1
ATOM 1247 C C . ASN A 1 159 ? 16.105 8.086 -1.314 1.00 90.75 159 ASN A C 1
ATOM 1249 O O . ASN A 1 159 ? 15.534 8.816 -0.513 1.00 90.75 159 ASN A O 1
ATOM 1253 N N . ILE A 1 160 ? 16.484 6.850 -0.994 1.00 90.81 160 ILE A N 1
ATOM 1254 C CA . ILE A 1 160 ? 16.156 6.184 0.281 1.00 90.81 160 ILE A CA 1
ATOM 1255 C C . ILE A 1 160 ? 16.871 6.746 1.527 1.00 90.81 160 ILE A C 1
ATOM 1257 O O . ILE A 1 160 ? 16.561 6.346 2.651 1.00 90.81 160 ILE A O 1
ATOM 1261 N N . PHE A 1 161 ? 17.844 7.644 1.343 1.00 89.62 161 PHE A N 1
ATOM 1262 C CA . PHE A 1 161 ? 18.593 8.291 2.426 1.00 89.62 161 PHE A CA 1
ATOM 1263 C C . PHE A 1 161 ? 18.274 9.780 2.569 1.00 89.62 161 PHE A C 1
ATOM 1265 O O . PHE A 1 161 ? 18.312 10.294 3.681 1.00 89.62 161 PHE A O 1
ATOM 1272 N N . ASP A 1 162 ? 17.988 10.457 1.457 1.00 90.88 162 ASP A N 1
ATOM 1273 C CA . ASP A 1 162 ? 17.833 11.913 1.400 1.00 90.88 162 ASP A CA 1
ATOM 1274 C C . ASP A 1 162 ? 16.686 12.296 0.456 1.00 90.88 162 ASP A C 1
ATOM 1276 O O . ASP A 1 162 ? 16.884 12.603 -0.720 1.00 90.88 162 ASP A O 1
ATOM 1280 N N . SER A 1 163 ? 15.459 12.155 0.954 1.00 92.75 163 SER A N 1
ATOM 1281 C CA . SER A 1 163 ? 14.228 12.581 0.280 1.00 92.75 163 SER A CA 1
ATOM 1282 C C . SER A 1 163 ? 13.102 12.799 1.291 1.00 92.75 163 SER A C 1
ATOM 1284 O O . SER A 1 163 ? 13.179 12.332 2.438 1.00 92.75 163 SER A O 1
ATOM 1286 N N . GLY A 1 164 ? 12.025 13.463 0.861 1.00 92.25 164 GLY A N 1
ATOM 1287 C CA . GLY A 1 164 ? 10.804 13.552 1.665 1.00 92.25 164 GLY A CA 1
ATOM 1288 C C . GLY A 1 164 ? 10.197 12.166 1.913 1.00 92.25 164 GLY A C 1
ATOM 1289 O O . GLY A 1 164 ? 9.783 11.859 3.032 1.00 92.25 164 GLY A O 1
ATOM 1290 N N . TYR A 1 165 ? 10.268 11.280 0.910 1.00 95.19 165 TYR A N 1
ATOM 1291 C CA . TYR A 1 165 ? 9.886 9.872 1.040 1.00 95.19 165 TYR A CA 1
ATOM 1292 C C . TYR A 1 165 ? 10.659 9.149 2.158 1.00 95.19 165 TYR A C 1
ATOM 1294 O O . TYR A 1 165 ? 10.059 8.541 3.041 1.00 95.19 165 TYR A O 1
ATOM 1302 N N . ALA A 1 166 ? 11.991 9.241 2.174 1.00 95.19 166 ALA A N 1
ATOM 1303 C CA . ALA A 1 166 ? 12.812 8.583 3.193 1.00 95.19 166 ALA A CA 1
ATOM 1304 C C . ALA A 1 166 ? 12.543 9.136 4.603 1.00 95.19 166 ALA A C 1
ATOM 1306 O O . ALA A 1 166 ? 12.442 8.373 5.569 1.00 95.19 166 ALA A O 1
ATOM 1307 N N . THR A 1 167 ? 12.387 10.458 4.710 1.00 95.50 167 THR A N 1
ATOM 1308 C CA . THR A 1 167 ? 12.139 11.155 5.978 1.00 95.50 167 THR A CA 1
ATOM 1309 C C . THR A 1 167 ? 10.815 10.717 6.595 1.00 95.50 167 THR A C 1
ATOM 1311 O O . THR A 1 167 ? 10.779 10.244 7.733 1.00 95.50 167 THR A O 1
ATOM 1314 N N . ALA A 1 168 ? 9.726 10.806 5.835 1.00 96.25 168 ALA A N 1
ATOM 1315 C CA . ALA A 1 168 ? 8.407 10.465 6.341 1.00 96.25 168 ALA A CA 1
ATOM 1316 C C . ALA A 1 168 ? 8.231 8.951 6.549 1.00 96.25 168 ALA A C 1
ATOM 1318 O O . ALA A 1 168 ? 7.651 8.546 7.556 1.00 96.25 168 ALA A O 1
ATOM 1319 N N . ALA A 1 169 ? 8.831 8.099 5.708 1.00 97.38 169 ALA A N 1
ATOM 1320 C CA . ALA A 1 169 ? 8.835 6.652 5.928 1.00 97.38 169 ALA A CA 1
ATOM 1321 C C . ALA A 1 169 ? 9.481 6.283 7.272 1.00 97.38 169 ALA A C 1
ATOM 1323 O O . ALA A 1 169 ? 8.970 5.421 7.988 1.00 97.38 169 ALA A O 1
ATOM 1324 N N . LYS A 1 170 ? 10.576 6.963 7.646 1.00 96.81 170 LYS A N 1
ATOM 1325 C CA . LYS A 1 170 ? 11.226 6.771 8.945 1.00 96.81 170 LYS A CA 1
ATOM 1326 C C . LYS A 1 170 ? 10.324 7.190 10.109 1.00 96.81 170 LYS A C 1
ATOM 1328 O O . LYS A 1 170 ? 10.245 6.455 11.089 1.00 96.81 170 LYS A O 1
ATOM 1333 N N . ILE A 1 171 ? 9.635 8.327 9.999 1.00 98.06 171 ILE A N 1
ATOM 1334 C CA . ILE A 1 171 ? 8.710 8.809 11.038 1.00 98.06 171 ILE A CA 1
ATOM 1335 C C . ILE A 1 171 ? 7.587 7.787 11.270 1.00 98.06 171 ILE A C 1
ATOM 1337 O O . ILE A 1 171 ? 7.388 7.347 12.400 1.00 98.06 171 ILE A O 1
ATOM 1341 N N . PHE A 1 172 ? 6.902 7.342 10.210 1.00 98.38 172 PHE A N 1
ATOM 1342 C CA . PHE A 1 172 ? 5.843 6.330 10.324 1.00 98.38 172 PHE A CA 1
ATOM 1343 C C . PHE A 1 172 ? 6.356 4.987 10.849 1.00 98.38 172 PHE A C 1
ATOM 1345 O O . PHE A 1 172 ? 5.669 4.338 11.637 1.00 98.38 172 PHE A O 1
ATOM 1352 N N . TYR A 1 173 ? 7.561 4.574 10.443 1.00 97.50 173 TYR A N 1
ATOM 1353 C CA . TYR A 1 173 ? 8.195 3.369 10.971 1.00 97.50 173 TYR A CA 1
ATOM 1354 C C . TYR A 1 173 ? 8.404 3.465 12.486 1.00 97.50 173 TYR A C 1
ATOM 1356 O O . TYR A 1 173 ? 7.989 2.568 13.217 1.00 97.50 173 TYR A O 1
ATOM 1364 N N . ASP A 1 174 ? 8.996 4.558 12.973 1.00 97.25 174 ASP A N 1
ATOM 1365 C CA . ASP A 1 174 ? 9.249 4.745 14.403 1.00 97.25 174 ASP A CA 1
ATOM 1366 C C . ASP A 1 174 ? 7.934 4.804 15.204 1.00 97.25 174 ASP A C 1
ATOM 1368 O O . ASP A 1 174 ? 7.810 4.116 16.221 1.00 97.25 174 ASP A O 1
ATOM 1372 N N . LEU A 1 175 ? 6.919 5.524 14.702 1.00 98.25 175 LEU A N 1
ATOM 1373 C CA . LEU A 1 175 ? 5.580 5.576 15.306 1.00 98.25 175 LEU A CA 1
ATOM 1374 C C . LEU A 1 175 ? 4.931 4.190 15.389 1.00 98.25 175 LEU A C 1
ATOM 1376 O O . LEU A 1 175 ? 4.416 3.813 16.442 1.00 98.25 175 LEU A O 1
ATOM 1380 N N . ALA A 1 176 ? 4.997 3.395 14.318 1.00 97.00 176 ALA A N 1
ATOM 1381 C CA . ALA A 1 176 ? 4.446 2.044 14.310 1.00 97.00 176 ALA A CA 1
ATOM 1382 C C . ALA A 1 176 ? 5.182 1.114 15.282 1.00 97.00 176 ALA A C 1
ATOM 1384 O O . ALA A 1 176 ? 4.540 0.331 15.983 1.00 97.00 176 ALA A O 1
ATOM 1385 N N . ILE A 1 177 ? 6.514 1.192 15.366 1.00 94.81 177 ILE A N 1
ATOM 1386 C CA . ILE A 1 177 ? 7.286 0.411 16.341 1.00 94.81 177 ILE A CA 1
ATOM 1387 C C . ILE A 1 177 ? 6.867 0.775 17.769 1.00 94.81 177 ILE A C 1
ATOM 1389 O O . ILE A 1 177 ? 6.675 -0.115 18.600 1.00 94.81 177 ILE A O 1
ATOM 1393 N N . GLU A 1 178 ? 6.711 2.064 18.074 1.00 96.75 178 GLU A N 1
ATOM 1394 C CA . GLU A 1 178 ? 6.260 2.514 19.391 1.00 96.75 178 GLU A CA 1
ATOM 1395 C C . GLU A 1 178 ? 4.825 2.088 19.716 1.00 96.75 178 GLU A C 1
ATOM 1397 O O . GLU A 1 178 ? 4.573 1.636 20.836 1.00 96.75 178 GLU A O 1
ATOM 1402 N N . ALA A 1 179 ? 3.903 2.208 18.760 1.00 96.81 179 ALA A N 1
ATOM 1403 C CA . ALA A 1 179 ? 2.511 1.789 18.905 1.00 96.81 179 ALA A CA 1
ATOM 1404 C C . ALA A 1 179 ? 2.423 0.285 19.200 1.00 96.81 179 ALA A C 1
ATOM 1406 O O . ALA A 1 179 ? 1.898 -0.119 20.242 1.00 96.81 179 ALA A O 1
ATOM 1407 N N . ASN A 1 180 ? 3.066 -0.545 18.372 1.00 93.31 180 ASN A N 1
ATOM 1408 C CA . ASN A 1 180 ? 3.041 -1.998 18.537 1.00 93.31 180 ASN A CA 1
ATOM 1409 C C . ASN A 1 180 ? 3.683 -2.439 19.865 1.00 93.31 180 ASN A C 1
ATOM 1411 O O . ASN A 1 180 ? 3.147 -3.319 20.538 1.00 93.31 180 ASN A O 1
ATOM 1415 N N . LYS A 1 181 ? 4.767 -1.784 20.320 1.00 93.75 181 LYS A N 1
ATOM 1416 C CA . LYS A 1 181 ? 5.358 -2.030 21.654 1.00 93.75 181 LYS A CA 1
ATOM 1417 C C . LYS A 1 181 ? 4.386 -1.764 22.805 1.00 93.75 181 LYS A C 1
ATOM 1419 O O . LYS A 1 181 ? 4.485 -2.411 23.845 1.00 93.75 181 LYS A O 1
ATOM 1424 N N . LYS A 1 182 ? 3.468 -0.809 22.637 1.00 96.81 182 LYS A N 1
ATOM 1425 C CA . LYS A 1 182 ? 2.429 -0.459 23.619 1.00 96.81 182 LYS A CA 1
ATOM 1426 C C . LYS A 1 182 ? 1.159 -1.310 23.464 1.00 96.81 182 LYS A C 1
ATOM 1428 O O . LYS A 1 182 ? 0.195 -1.091 24.193 1.00 96.81 182 LYS A O 1
ATOM 1433 N N . GLY A 1 183 ? 1.153 -2.284 22.550 1.00 95.56 183 GLY A N 1
ATOM 1434 C CA . GLY A 1 183 ? -0.008 -3.124 22.252 1.00 95.56 183 GLY A CA 1
ATOM 1435 C C . GLY A 1 183 ? -1.039 -2.462 21.333 1.00 95.56 183 GLY A C 1
ATOM 1436 O O . GLY A 1 183 ? -2.153 -2.974 21.211 1.00 95.56 183 GLY A O 1
ATOM 1437 N N . ASP A 1 184 ? -0.687 -1.343 20.697 1.00 95.88 184 ASP A N 1
ATOM 1438 C CA . ASP A 1 184 ? -1.495 -0.702 19.665 1.00 95.88 184 ASP A CA 1
ATOM 1439 C C . ASP A 1 184 ? -1.064 -1.213 18.289 1.00 95.88 184 ASP A C 1
ATOM 1441 O O . ASP A 1 184 ? 0.005 -0.888 17.771 1.00 95.88 184 ASP A O 1
ATOM 1445 N N . TYR A 1 185 ? -1.864 -2.127 17.751 1.00 96.25 185 TYR A N 1
ATOM 1446 C CA . TYR A 1 185 ? -1.513 -2.871 16.554 1.00 96.25 185 TYR A CA 1
ATOM 1447 C C . TYR A 1 185 ? -1.556 -1.968 15.318 1.00 96.25 185 TYR A C 1
ATOM 1449 O O . TYR A 1 185 ? -2.614 -1.437 14.975 1.00 96.25 185 TYR A O 1
ATOM 1457 N N . PHE A 1 186 ? -0.433 -1.840 14.612 1.00 97.38 186 PHE A N 1
ATOM 1458 C CA . PHE A 1 186 ? -0.345 -0.984 13.428 1.00 97.38 186 PHE A CA 1
ATOM 1459 C C . PHE A 1 186 ? 0.558 -1.599 12.350 1.00 97.38 186 PHE A C 1
ATOM 1461 O O . PHE A 1 186 ? 1.776 -1.654 12.557 1.00 97.38 186 PHE A O 1
ATOM 1468 N N . PRO A 1 187 ? 0.006 -2.064 11.214 1.00 97.19 187 PRO A N 1
ATOM 1469 C CA . PRO A 1 187 ? 0.786 -2.705 10.168 1.00 97.19 187 PRO A CA 1
ATOM 1470 C C . PRO A 1 187 ? 1.440 -1.724 9.194 1.00 97.19 187 PRO A C 1
ATOM 1472 O O . PRO A 1 187 ? 0.876 -0.681 8.848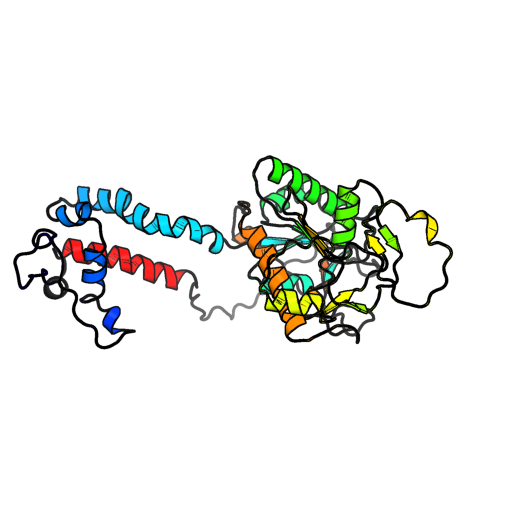 1.00 97.19 187 PRO A O 1
ATOM 1475 N N . ILE A 1 188 ? 2.605 -2.124 8.681 1.00 97.81 188 ILE A N 1
ATOM 1476 C CA . ILE A 1 188 ? 3.294 -1.447 7.577 1.00 97.81 188 ILE A CA 1
ATOM 1477 C C . ILE A 1 188 ? 3.500 -2.423 6.421 1.00 97.81 188 ILE A C 1
ATOM 1479 O O . ILE A 1 188 ? 3.913 -3.563 6.628 1.00 97.81 188 ILE A O 1
ATOM 1483 N N . TRP A 1 189 ? 3.270 -1.948 5.200 1.00 97.81 189 TRP A N 1
ATOM 1484 C CA . TRP A 1 189 ? 3.587 -2.660 3.967 1.00 97.81 189 TRP A CA 1
ATOM 1485 C C . TRP A 1 189 ? 4.608 -1.898 3.126 1.00 97.81 189 TRP A C 1
ATOM 1487 O O . TRP A 1 189 ? 4.442 -0.701 2.920 1.00 97.81 189 TRP A O 1
ATOM 1497 N N . GLY A 1 190 ? 5.617 -2.581 2.580 1.00 96.94 190 GLY A N 1
ATOM 1498 C CA . GLY A 1 190 ? 6.576 -2.017 1.626 1.00 96.94 190 GLY A CA 1
ATOM 1499 C C . GLY A 1 190 ? 6.642 -2.774 0.303 1.00 96.94 190 GLY A C 1
ATOM 1500 O O . GLY A 1 190 ? 6.818 -3.986 0.286 1.00 96.94 190 GLY A O 1
ATOM 1501 N N . THR A 1 191 ? 6.554 -2.061 -0.820 1.00 97.31 191 THR A N 1
ATOM 1502 C CA . THR A 1 191 ? 6.695 -2.631 -2.174 1.00 97.31 191 THR A CA 1
ATOM 1503 C C . THR A 1 191 ? 7.932 -2.055 -2.861 1.00 97.31 191 THR A C 1
ATOM 1505 O O . THR A 1 191 ? 8.074 -0.838 -2.896 1.00 97.31 191 THR A O 1
ATOM 1508 N N . CYS A 1 192 ? 8.818 -2.885 -3.422 1.00 95.50 192 CYS A N 1
ATOM 1509 C CA . CYS A 1 192 ? 10.047 -2.476 -4.125 1.00 95.50 192 CYS A CA 1
ATOM 1510 C C . CYS A 1 192 ? 10.862 -1.417 -3.350 1.00 95.50 192 CYS A C 1
ATOM 1512 O O . CYS A 1 192 ? 11.498 -1.753 -2.358 1.00 95.50 192 CYS A O 1
ATOM 1514 N N . LEU A 1 193 ? 10.806 -0.133 -3.730 1.00 95.50 193 LEU A N 1
ATOM 1515 C CA . LEU A 1 193 ? 11.437 0.963 -2.982 1.00 95.50 193 LEU A CA 1
ATOM 1516 C C . LEU A 1 193 ? 11.009 0.982 -1.505 1.00 95.50 193 LEU A C 1
ATOM 1518 O O . LEU A 1 193 ? 11.838 1.198 -0.629 1.00 95.50 193 LEU A O 1
ATOM 1522 N N . GLY A 1 194 ? 9.732 0.733 -1.203 1.00 96.50 194 GLY A N 1
ATOM 1523 C CA . GLY A 1 194 ? 9.245 0.607 0.170 1.00 96.50 194 GLY A CA 1
ATOM 1524 C C . GLY A 1 194 ? 9.871 -0.565 0.925 1.00 96.50 194 GLY A C 1
ATOM 1525 O O . GLY A 1 194 ? 10.206 -0.428 2.098 1.00 96.50 194 GLY A O 1
ATOM 1526 N N . PHE A 1 195 ? 10.095 -1.696 0.255 1.00 94.25 195 PHE A N 1
ATOM 1527 C CA . PHE A 1 195 ? 10.810 -2.838 0.831 1.00 94.25 195 PHE A CA 1
ATOM 1528 C C . PHE A 1 195 ? 12.274 -2.485 1.137 1.00 94.25 195 PHE A C 1
ATOM 1530 O O . PHE A 1 195 ? 12.757 -2.737 2.242 1.00 94.25 195 PHE A O 1
ATOM 1537 N N . GLU A 1 196 ? 12.956 -1.840 0.188 1.00 92.56 196 GLU A N 1
ATOM 1538 C CA . GLU A 1 196 ? 14.333 -1.359 0.336 1.00 92.56 196 GLU A CA 1
ATOM 1539 C C . GLU A 1 196 ? 14.457 -0.355 1.494 1.00 92.56 196 GLU A C 1
ATOM 1541 O O . GLU A 1 196 ? 15.344 -0.480 2.343 1.00 92.56 196 GLU A O 1
ATOM 1546 N N . GLN A 1 197 ? 13.522 0.597 1.575 1.00 94.62 197 GLN A N 1
ATOM 1547 C CA . GLN A 1 197 ? 13.452 1.605 2.630 1.00 94.62 197 GLN A CA 1
ATOM 1548 C C . GLN A 1 197 ? 13.302 0.961 4.012 1.00 94.62 197 GLN A C 1
ATOM 1550 O O . GLN A 1 197 ? 14.058 1.284 4.930 1.00 94.62 197 GLN A O 1
ATOM 1555 N N . LEU A 1 198 ? 12.363 0.021 4.167 1.00 91.31 198 LEU A N 1
ATOM 1556 C CA . LEU A 1 198 ? 12.151 -0.689 5.428 1.00 91.31 198 LEU A CA 1
ATOM 1557 C C . LEU A 1 198 ? 13.380 -1.502 5.841 1.00 91.31 198 LEU A C 1
ATOM 1559 O O . LEU A 1 198 ? 13.758 -1.479 7.015 1.00 91.31 198 LEU A O 1
ATOM 1563 N N . ALA A 1 199 ? 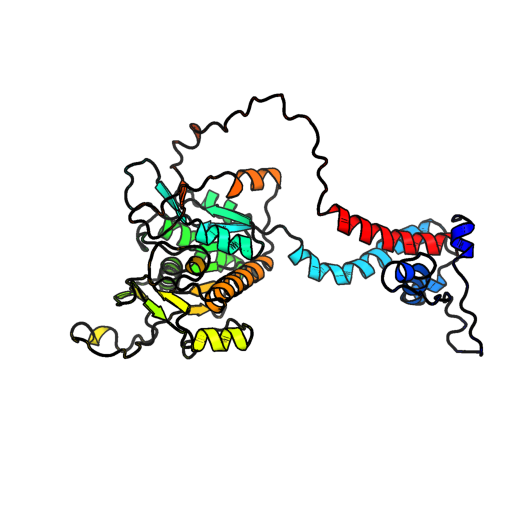14.037 -2.178 4.896 1.00 89.38 199 ALA A N 1
ATOM 1564 C CA . ALA A 1 199 ? 15.252 -2.938 5.172 1.00 89.38 199 ALA A CA 1
ATOM 1565 C C . ALA A 1 199 ? 16.386 -2.033 5.681 1.00 89.38 199 ALA A C 1
ATOM 1567 O O . ALA A 1 199 ? 17.033 -2.350 6.681 1.00 89.38 199 ALA A O 1
ATOM 1568 N N . VAL A 1 200 ? 16.593 -0.878 5.042 1.00 87.75 200 VAL A N 1
ATOM 1569 C CA . VAL A 1 200 ? 17.633 0.090 5.422 1.00 87.75 200 VAL A CA 1
ATOM 1570 C C . VAL A 1 200 ? 17.336 0.759 6.764 1.00 87.75 200 VAL A C 1
ATOM 1572 O O . VAL A 1 200 ? 18.240 0.854 7.598 1.00 87.75 200 VAL A O 1
ATOM 1575 N N . ILE A 1 201 ? 16.087 1.169 7.017 1.00 87.94 201 ILE A N 1
ATOM 1576 C CA . ILE A 1 201 ? 15.677 1.743 8.311 1.00 87.94 201 ILE A CA 1
ATOM 1577 C C . ILE A 1 201 ? 15.895 0.720 9.433 1.00 87.94 201 ILE A C 1
ATOM 1579 O O . ILE A 1 201 ? 16.510 1.039 10.453 1.00 87.94 201 ILE A O 1
ATOM 1583 N N . THR A 1 202 ? 15.447 -0.521 9.225 1.00 86.88 202 THR A N 1
ATOM 1584 C CA . THR A 1 202 ? 15.558 -1.598 10.220 1.00 86.88 202 THR A CA 1
ATOM 1585 C C . THR A 1 202 ? 17.020 -1.936 10.512 1.00 86.88 202 THR A C 1
ATOM 1587 O O . THR A 1 202 ? 17.418 -2.031 11.673 1.00 86.88 202 THR A O 1
ATOM 1590 N N . ALA A 1 203 ? 17.844 -2.080 9.470 1.00 83.88 203 ALA A N 1
ATOM 1591 C CA . ALA A 1 203 ? 19.259 -2.416 9.608 1.00 83.88 203 ALA A CA 1
ATOM 1592 C C . ALA A 1 203 ? 20.125 -1.241 10.089 1.00 83.88 203 ALA A C 1
ATOM 1594 O O . ALA A 1 203 ? 21.260 -1.461 10.517 1.00 83.88 203 ALA A O 1
ATOM 1595 N N . ARG A 1 204 ? 19.616 -0.003 9.996 1.00 84.06 204 ARG A N 1
ATOM 1596 C CA . ARG A 1 204 ? 20.340 1.251 10.276 1.00 84.06 204 ARG A CA 1
ATOM 1597 C C . ARG A 1 204 ? 21.639 1.394 9.478 1.00 84.06 204 ARG A C 1
ATOM 1599 O O . ARG A 1 204 ? 22.597 2.016 9.932 1.00 84.06 204 ARG A O 1
ATOM 1606 N N . LYS A 1 205 ? 21.685 0.783 8.295 1.00 83.12 205 LYS A N 1
ATOM 1607 C CA . LYS A 1 205 ? 22.809 0.824 7.356 1.00 83.12 205 LYS A CA 1
ATOM 1608 C C . LYS A 1 205 ? 22.319 0.484 5.956 1.00 83.12 205 LYS A C 1
ATOM 1610 O O . LYS A 1 205 ? 21.270 -0.139 5.797 1.00 83.12 205 LYS A O 1
ATOM 1615 N N . ASN A 1 206 ? 23.110 0.836 4.946 1.00 85.19 206 ASN A N 1
ATOM 1616 C CA . ASN A 1 206 ? 22.842 0.374 3.593 1.00 85.19 206 ASN A CA 1
ATOM 1617 C C . ASN A 1 206 ? 23.051 -1.148 3.509 1.00 85.19 206 ASN A C 1
ATOM 1619 O O . ASN A 1 206 ? 24.147 -1.644 3.770 1.00 85.19 206 ASN A O 1
ATOM 1623 N N . VAL A 1 207 ? 21.989 -1.872 3.163 1.00 84.50 207 VAL A N 1
ATOM 1624 C CA . VAL A 1 207 ? 21.978 -3.332 2.962 1.00 84.50 207 VAL A CA 1
ATOM 1625 C C . VAL A 1 207 ? 21.657 -3.716 1.516 1.00 84.50 207 VAL A C 1
ATOM 1627 O O . VAL A 1 207 ? 21.433 -4.889 1.220 1.00 84.50 207 VAL A O 1
ATOM 1630 N N . LEU A 1 208 ? 21.618 -2.727 0.620 1.00 85.50 208 LEU A N 1
ATOM 1631 C CA . LEU A 1 208 ? 21.275 -2.917 -0.778 1.00 85.50 208 LEU A CA 1
ATOM 1632 C C . LEU A 1 208 ? 22.506 -3.263 -1.606 1.00 85.50 208 LEU A C 1
ATOM 1634 O O . LEU A 1 208 ? 23.557 -2.631 -1.496 1.00 85.50 208 LEU A O 1
ATOM 1638 N N . VAL A 1 209 ? 22.338 -4.227 -2.502 1.00 85.56 209 VAL A N 1
ATOM 1639 C CA . VAL A 1 209 ? 23.314 -4.566 -3.537 1.00 85.56 209 VAL A CA 1
ATOM 1640 C C . VAL A 1 209 ? 22.701 -4.383 -4.905 1.00 85.56 209 VAL A C 1
ATOM 1642 O O . VAL A 1 209 ? 21.491 -4.520 -5.074 1.00 85.56 209 VAL A O 1
ATOM 1645 N N . ARG A 1 210 ? 23.536 -4.094 -5.897 1.00 84.06 210 ARG A N 1
ATOM 1646 C CA . ARG A 1 210 ? 23.066 -3.943 -7.267 1.00 84.06 210 ARG A CA 1
ATOM 1647 C C . ARG A 1 210 ? 22.765 -5.309 -7.881 1.00 84.06 210 ARG A C 1
ATOM 1649 O O . ARG A 1 210 ? 23.569 -6.231 -7.773 1.00 84.06 210 ARG A O 1
ATOM 1656 N N . THR A 1 211 ? 21.638 -5.412 -8.571 1.00 81.38 211 THR A N 1
ATOM 1657 C CA . THR A 1 211 ? 21.142 -6.644 -9.196 1.00 81.38 211 THR A CA 1
ATOM 1658 C C . THR A 1 211 ? 20.635 -6.376 -10.612 1.00 81.38 211 THR A C 1
ATOM 1660 O O . THR A 1 211 ? 20.365 -5.236 -11.000 1.00 81.38 211 THR A O 1
ATOM 1663 N N . ASN A 1 212 ? 20.551 -7.433 -11.428 1.00 80.62 212 ASN A N 1
ATOM 1664 C CA . ASN A 1 212 ? 20.039 -7.350 -12.797 1.00 80.62 212 ASN A CA 1
ATOM 1665 C C . ASN A 1 212 ? 18.583 -7.838 -12.885 1.00 80.62 212 ASN A C 1
ATOM 1667 O O . ASN A 1 212 ? 18.287 -8.853 -13.508 1.00 80.62 212 ASN A O 1
ATOM 1671 N N . THR A 1 213 ? 17.684 -7.112 -12.226 1.00 82.56 213 THR A N 1
ATOM 1672 C CA . THR A 1 213 ? 16.265 -7.471 -12.019 1.00 82.56 213 THR A CA 1
ATOM 1673 C C . THR A 1 213 ? 15.325 -6.339 -12.448 1.00 82.56 213 THR A C 1
ATOM 1675 O O . THR A 1 213 ? 14.240 -6.152 -11.902 1.00 82.56 213 THR A O 1
ATOM 1678 N N . THR A 1 214 ? 15.751 -5.557 -13.443 1.00 81.75 214 THR A N 1
ATOM 1679 C CA . THR A 1 214 ? 15.043 -4.345 -13.893 1.00 81.75 214 THR A CA 1
ATOM 1680 C C . THR A 1 214 ? 13.859 -4.608 -14.825 1.00 81.75 214 THR A C 1
ATOM 1682 O O . THR A 1 214 ? 13.041 -3.707 -15.011 1.00 81.75 214 THR A O 1
ATOM 1685 N N . ALA A 1 215 ? 13.765 -5.805 -15.411 1.00 87.56 215 ALA A N 1
ATOM 1686 C CA . ALA A 1 215 ? 12.687 -6.192 -16.319 1.00 87.56 215 ALA A CA 1
ATOM 1687 C C . ALA A 1 215 ? 12.552 -7.722 -16.408 1.00 87.56 215 ALA A C 1
ATOM 1689 O O . ALA A 1 215 ? 12.909 -8.330 -17.416 1.00 87.56 215 ALA A O 1
ATOM 1690 N N . VAL A 1 216 ? 12.099 -8.363 -15.328 1.00 87.50 216 VAL A N 1
ATOM 1691 C CA . VAL A 1 216 ? 11.930 -9.824 -15.295 1.00 87.50 216 VAL A CA 1
ATOM 1692 C C . VAL A 1 216 ? 10.735 -10.222 -14.440 1.00 87.50 216 VAL A C 1
ATOM 1694 O O . VAL A 1 216 ? 10.480 -9.609 -13.407 1.00 87.50 216 VAL A O 1
ATOM 1697 N N . SER A 1 217 ? 10.016 -11.261 -14.854 1.00 87.19 217 SER A N 1
ATOM 1698 C CA . SER A 1 217 ? 8.951 -11.865 -14.055 1.00 87.19 217 SER A CA 1
ATOM 1699 C C . SER A 1 217 ? 9.403 -13.231 -13.551 1.00 87.19 217 SER A C 1
ATOM 1701 O O . SER A 1 217 ? 9.902 -14.041 -14.332 1.00 87.19 217 SER A O 1
ATOM 1703 N N . LEU A 1 218 ? 9.298 -13.460 -12.241 1.00 87.69 218 LEU A N 1
ATOM 1704 C CA . LEU A 1 218 ? 9.901 -14.615 -11.566 1.00 87.69 218 LEU A CA 1
ATOM 1705 C C . LEU A 1 218 ? 8.871 -15.384 -10.723 1.00 87.69 218 LEU A C 1
ATOM 1707 O O . LEU A 1 218 ? 7.919 -14.774 -10.224 1.00 87.69 218 LEU A O 1
ATOM 1711 N N . PRO A 1 219 ? 9.032 -16.707 -10.555 1.00 87.62 219 PRO A N 1
ATOM 1712 C CA . PRO A 1 219 ? 8.400 -17.425 -9.455 1.00 87.62 219 PRO A CA 1
ATOM 1713 C C . PRO A 1 219 ? 9.069 -17.051 -8.123 1.00 87.62 219 PRO A C 1
ATOM 1715 O O . PRO A 1 219 ? 10.167 -16.489 -8.096 1.00 87.62 219 PRO A O 1
ATOM 1718 N N . LEU A 1 220 ? 8.414 -17.375 -7.012 1.00 83.12 220 LEU A N 1
ATOM 1719 C CA . LEU A 1 220 ? 8.947 -17.216 -5.664 1.00 83.12 220 LEU A CA 1
ATOM 1720 C C . LEU A 1 220 ? 9.586 -18.503 -5.161 1.00 83.12 220 LEU A C 1
ATOM 1722 O O . LEU A 1 220 ? 8.970 -19.565 -5.147 1.00 83.12 220 LEU A O 1
ATOM 1726 N N . ASP A 1 221 ? 10.805 -18.377 -4.651 1.00 76.31 221 ASP A N 1
ATOM 1727 C CA . ASP A 1 221 ? 11.450 -19.432 -3.882 1.00 76.31 221 ASP A CA 1
ATOM 1728 C C . ASP A 1 221 ? 11.159 -19.243 -2.382 1.00 76.31 221 ASP A C 1
ATOM 1730 O O . ASP A 1 221 ? 11.695 -18.347 -1.717 1.00 76.31 221 ASP A O 1
ATOM 1734 N N . PHE A 1 222 ? 10.298 -20.106 -1.836 1.00 70.31 222 PHE A N 1
ATOM 1735 C CA . PHE A 1 222 ? 9.882 -20.065 -0.432 1.00 70.31 222 PHE A CA 1
ATOM 1736 C C . PHE A 1 222 ? 10.945 -20.522 0.568 1.00 70.31 222 PHE A C 1
ATOM 1738 O O . PHE A 1 222 ? 10.712 -20.428 1.775 1.00 70.31 222 PHE A O 1
ATOM 1745 N N . THR A 1 223 ? 12.129 -20.950 0.119 1.00 58.06 223 THR A N 1
ATOM 1746 C CA . THR A 1 223 ? 13.251 -21.253 1.025 1.00 58.06 223 THR A CA 1
ATOM 1747 C C . THR A 1 223 ? 13.672 -20.049 1.882 1.00 58.06 223 THR A C 1
ATOM 1749 O O . THR A 1 223 ? 14.356 -20.222 2.888 1.00 58.06 223 THR A O 1
ATOM 1752 N N . THR A 1 224 ? 13.213 -18.839 1.538 1.00 52.78 224 THR A N 1
ATOM 1753 C CA . THR A 1 224 ? 13.563 -17.565 2.186 1.00 52.78 224 THR A CA 1
ATOM 1754 C C . THR A 1 224 ? 12.559 -17.038 3.229 1.00 52.78 224 THR A C 1
ATOM 1756 O O . THR A 1 224 ? 12.714 -15.918 3.708 1.00 52.78 224 THR A O 1
ATOM 1759 N N . GLY A 1 225 ? 11.584 -17.841 3.682 1.00 50.31 225 GLY A N 1
ATOM 1760 C CA . GLY A 1 225 ? 10.842 -17.541 4.921 1.00 50.31 225 GLY A CA 1
ATOM 1761 C C . GLY A 1 225 ? 9.580 -16.679 4.777 1.00 50.31 225 GLY A C 1
ATOM 1762 O O . GLY A 1 225 ? 9.223 -15.949 5.704 1.00 50.31 225 GLY A O 1
ATOM 1763 N N . MET A 1 226 ? 8.863 -16.780 3.653 1.00 59.59 226 MET A N 1
ATOM 1764 C CA . MET A 1 226 ? 7.530 -16.178 3.533 1.00 59.59 226 MET A CA 1
ATOM 1765 C C . MET A 1 226 ? 6.546 -16.891 4.479 1.00 59.59 226 MET A C 1
ATOM 1767 O O . MET A 1 226 ? 6.271 -18.075 4.314 1.00 59.59 226 MET A O 1
ATOM 1771 N N . LYS A 1 227 ? 6.016 -16.168 5.475 1.00 61.03 227 LYS A N 1
ATOM 1772 C CA . LYS A 1 227 ? 5.009 -16.666 6.439 1.00 61.03 227 LYS A CA 1
ATOM 1773 C C . LYS A 1 227 ? 3.563 -16.294 6.084 1.00 61.03 227 LYS A C 1
ATOM 1775 O O . LYS A 1 227 ? 2.672 -16.475 6.908 1.00 61.03 227 LYS A O 1
ATOM 1780 N N . MET A 1 228 ? 3.318 -15.734 4.899 1.00 71.94 228 MET A N 1
ATOM 1781 C CA . MET A 1 228 ? 1.952 -15.449 4.455 1.00 71.94 228 MET A CA 1
ATOM 1782 C C . MET A 1 228 ? 1.283 -16.774 4.073 1.00 71.94 228 MET A C 1
ATOM 1784 O O . MET A 1 228 ? 1.681 -17.409 3.098 1.00 71.94 228 MET A O 1
ATOM 1788 N N . ASP A 1 229 ? 0.314 -17.208 4.877 1.00 74.69 229 ASP A N 1
ATOM 1789 C CA . ASP A 1 229 ? -0.381 -18.488 4.717 1.00 74.69 229 ASP A CA 1
ATOM 1790 C C . ASP A 1 229 ? -1.547 -18.343 3.725 1.00 74.69 229 ASP A C 1
ATOM 1792 O O . ASP A 1 229 ? -2.706 -18.157 4.099 1.00 74.69 229 ASP A O 1
ATOM 1796 N N . PHE A 1 230 ? -1.220 -18.320 2.431 1.00 85.31 230 PHE A N 1
ATOM 1797 C CA . PHE A 1 230 ? -2.215 -18.308 1.358 1.00 85.31 230 PHE A CA 1
ATOM 1798 C C . PHE A 1 230 ? -2.710 -19.721 1.031 1.00 85.31 230 PHE A C 1
ATOM 1800 O O . PHE A 1 230 ? -2.088 -20.720 1.384 1.00 85.31 230 PHE A O 1
ATOM 1807 N N . SER A 1 231 ? -3.821 -19.816 0.290 1.00 89.81 231 SER A N 1
ATOM 1808 C CA . SER A 1 231 ? -4.362 -21.106 -0.164 1.00 89.81 231 SER A CA 1
ATOM 1809 C C . SER A 1 231 ? -3.283 -21.965 -0.852 1.00 89.81 231 SER A C 1
ATOM 1811 O O . SER A 1 231 ? -2.502 -21.399 -1.629 1.00 89.81 231 SER A O 1
ATOM 1813 N N . PRO A 1 232 ? -3.268 -23.300 -0.664 1.00 89.94 232 PRO A N 1
ATOM 1814 C CA . PRO A 1 232 ? -2.271 -24.194 -1.261 1.00 89.94 232 PRO A CA 1
ATOM 1815 C C . PRO A 1 232 ? -2.095 -24.014 -2.772 1.00 89.94 232 PRO A C 1
ATOM 1817 O O . PRO A 1 232 ? -0.980 -24.080 -3.283 1.00 89.94 232 PRO A O 1
ATOM 1820 N N . GLU A 1 233 ? -3.180 -23.723 -3.488 1.00 92.00 233 GLU A N 1
ATOM 1821 C CA . GLU A 1 233 ? -3.169 -23.468 -4.928 1.00 92.00 233 GLU A CA 1
ATOM 1822 C C . GLU A 1 233 ? -2.393 -22.191 -5.271 1.00 92.00 233 GLU A C 1
ATOM 1824 O O . GLU A 1 233 ? -1.587 -22.185 -6.199 1.00 92.00 233 GLU A O 1
ATOM 1829 N N . MET A 1 234 ? -2.599 -21.118 -4.500 1.00 92.56 234 MET A N 1
ATOM 1830 C CA . MET A 1 234 ? -1.871 -19.855 -4.661 1.00 92.56 234 MET A CA 1
ATOM 1831 C C . MET A 1 234 ? -0.393 -20.027 -4.311 1.00 92.56 234 MET A C 1
ATOM 1833 O O . MET A 1 234 ? 0.464 -19.550 -5.047 1.00 92.56 234 MET A O 1
ATOM 1837 N N . MET A 1 235 ? -0.086 -20.763 -3.240 1.00 89.62 235 MET A N 1
ATOM 1838 C CA . MET A 1 235 ? 1.296 -21.087 -2.883 1.00 89.62 235 MET A CA 1
ATOM 1839 C C . MET A 1 235 ? 1.979 -21.885 -4.001 1.00 89.62 235 MET A C 1
ATOM 1841 O O . MET A 1 235 ? 3.073 -21.532 -4.431 1.00 89.62 235 MET A O 1
ATOM 1845 N N . SER A 1 236 ? 1.315 -22.904 -4.552 1.00 91.44 236 SER A N 1
ATOM 1846 C CA . SER A 1 236 ? 1.838 -23.666 -5.691 1.00 91.44 236 SER A CA 1
ATOM 1847 C C . SER A 1 236 ? 2.075 -22.787 -6.920 1.00 91.44 236 SER A C 1
ATOM 1849 O O . SER A 1 236 ? 3.107 -22.921 -7.579 1.00 91.44 236 SER A O 1
ATOM 1851 N N . ALA A 1 237 ? 1.138 -21.894 -7.242 1.00 93.38 237 ALA A N 1
ATOM 1852 C CA . ALA A 1 237 ? 1.263 -21.008 -8.392 1.00 93.38 237 ALA A CA 1
ATOM 1853 C C . ALA A 1 237 ? 2.434 -20.029 -8.202 1.00 93.38 237 ALA A C 1
ATOM 1855 O O . ALA A 1 237 ? 3.293 -19.932 -9.074 1.00 93.38 237 ALA A O 1
ATOM 1856 N N . LEU A 1 238 ? 2.537 -19.389 -7.032 1.00 89.88 238 LEU A N 1
ATOM 1857 C CA . LEU A 1 238 ? 3.661 -18.525 -6.662 1.00 89.88 238 LEU A CA 1
ATOM 1858 C C . LEU A 1 238 ? 5.016 -19.238 -6.798 1.00 89.88 238 LEU A C 1
ATOM 1860 O O . LEU A 1 238 ? 5.960 -18.622 -7.280 1.00 89.88 238 LEU A O 1
ATOM 1864 N N . ALA A 1 239 ? 5.114 -20.520 -6.427 1.00 89.12 239 ALA A N 1
ATOM 1865 C CA . ALA A 1 239 ? 6.356 -21.293 -6.533 1.00 89.12 239 ALA A CA 1
ATOM 1866 C C . ALA A 1 239 ? 6.761 -21.675 -7.965 1.00 89.12 239 ALA A C 1
ATOM 1868 O O . ALA A 1 239 ? 7.928 -21.977 -8.209 1.00 89.12 239 ALA A O 1
ATOM 1869 N N . THR A 1 240 ? 5.813 -21.738 -8.901 1.00 90.25 240 THR A N 1
ATOM 1870 C CA . THR A 1 240 ? 6.036 -22.399 -10.199 1.00 90.25 240 THR A CA 1
ATOM 1871 C C . THR A 1 240 ? 5.828 -21.491 -11.404 1.00 90.25 240 THR A C 1
ATOM 1873 O O . THR A 1 240 ? 6.433 -21.729 -12.449 1.00 90.25 240 THR A O 1
ATOM 1876 N N . GLU A 1 241 ? 5.026 -20.434 -11.281 1.00 92.62 241 GLU A N 1
ATOM 1877 C CA . GLU A 1 241 ? 4.720 -19.524 -12.381 1.00 92.62 241 GLU A CA 1
ATOM 1878 C C . GLU A 1 241 ? 5.499 -18.203 -12.260 1.00 92.62 241 GLU A C 1
ATOM 1880 O O . GLU A 1 241 ? 5.610 -17.639 -11.169 1.00 92.62 241 GLU A O 1
ATOM 1885 N N . PRO A 1 242 ? 5.990 -17.638 -13.378 1.00 91.19 242 PRO A N 1
ATOM 1886 C CA . PRO A 1 242 ? 6.700 -16.363 -13.388 1.00 91.19 242 PRO A CA 1
ATOM 1887 C C . PRO A 1 242 ? 5.733 -15.176 -13.258 1.00 91.19 242 PRO A C 1
ATOM 1889 O O . PRO A 1 242 ? 5.518 -14.434 -14.213 1.00 91.19 242 PRO A O 1
ATOM 1892 N N . MET A 1 243 ? 5.117 -15.000 -12.087 1.00 91.06 243 MET A N 1
ATOM 1893 C CA . MET A 1 243 ? 4.065 -13.996 -11.869 1.00 91.06 243 MET A CA 1
ATOM 1894 C C . MET A 1 243 ? 4.519 -12.733 -11.127 1.00 91.06 243 MET A C 1
ATOM 1896 O O . MET A 1 243 ? 3.801 -11.731 -11.140 1.00 91.06 243 MET A O 1
ATOM 1900 N N . THR A 1 244 ? 5.703 -12.743 -10.508 1.00 91.62 244 THR A N 1
ATOM 1901 C CA . THR A 1 244 ? 6.198 -11.603 -9.723 1.00 91.62 244 THR A CA 1
ATOM 1902 C C . THR A 1 244 ? 7.007 -10.635 -10.585 1.00 91.62 244 THR A C 1
ATOM 1904 O O . THR A 1 244 ? 8.113 -10.945 -11.026 1.00 91.62 244 THR A O 1
ATOM 1907 N N . ILE A 1 245 ? 6.453 -9.447 -10.848 1.00 93.81 245 ILE A N 1
ATOM 1908 C CA . ILE A 1 245 ? 7.078 -8.438 -11.716 1.00 93.81 245 ILE A CA 1
ATOM 1909 C C . ILE A 1 245 ? 8.214 -7.740 -10.958 1.00 93.81 245 ILE A C 1
ATOM 1911 O O . ILE A 1 245 ? 7.977 -6.941 -10.052 1.00 93.81 245 ILE A O 1
ATOM 1915 N N . ASN A 1 246 ? 9.455 -8.016 -11.348 1.00 91.12 246 ASN A N 1
ATOM 1916 C CA . ASN A 1 246 ? 10.650 -7.378 -10.808 1.00 91.12 246 ASN A CA 1
ATOM 1917 C C . ASN A 1 246 ? 11.096 -6.248 -11.747 1.00 91.12 246 ASN A C 1
ATOM 1919 O O . ASN A 1 246 ? 11.335 -6.459 -12.940 1.00 91.12 246 ASN A O 1
ATOM 1923 N N . ALA A 1 247 ? 11.179 -5.038 -11.190 1.00 91.19 247 ALA A N 1
ATOM 1924 C CA . ALA A 1 247 ? 11.535 -3.814 -11.902 1.00 91.19 247 ALA A CA 1
ATOM 1925 C C . ALA A 1 247 ? 12.466 -2.918 -11.061 1.00 91.19 247 ALA A C 1
ATOM 1927 O O . ALA A 1 247 ? 12.276 -1.705 -10.970 1.00 91.19 247 ALA A O 1
ATOM 1928 N N . HIS A 1 248 ? 13.482 -3.522 -10.436 1.00 87.75 248 HIS A N 1
ATOM 1929 C CA . HIS A 1 248 ? 14.403 -2.864 -9.499 1.00 87.75 248 HIS A CA 1
ATOM 1930 C C . HIS A 1 248 ? 15.869 -3.046 -9.906 1.00 87.75 248 HIS A C 1
ATOM 1932 O O . HIS A 1 248 ? 16.227 -3.965 -10.642 1.00 87.75 248 HIS A O 1
ATOM 1938 N N . LYS A 1 249 ? 16.722 -2.114 -9.465 1.00 87.62 249 LYS A N 1
ATOM 1939 C CA . LYS A 1 249 ? 18.183 -2.150 -9.685 1.00 87.62 249 LYS A CA 1
ATOM 1940 C C . LYS A 1 249 ? 18.949 -2.642 -8.459 1.00 87.62 249 LYS A C 1
ATOM 1942 O O . LYS A 1 249 ? 20.153 -2.879 -8.565 1.00 87.62 249 LYS A O 1
ATOM 1947 N N . TRP A 1 250 ? 18.277 -2.701 -7.315 1.00 87.31 250 TRP A N 1
ATOM 1948 C CA . TRP A 1 250 ? 18.858 -2.957 -6.011 1.00 87.31 250 TRP A CA 1
ATOM 1949 C C . TRP A 1 250 ? 18.043 -4.028 -5.292 1.00 87.31 250 TRP A C 1
ATOM 1951 O O . TRP A 1 250 ? 16.835 -4.122 -5.478 1.00 87.31 250 TRP A O 1
ATOM 1961 N N . SER A 1 251 ? 18.696 -4.863 -4.491 1.00 86.19 251 SER A N 1
ATOM 1962 C CA . SER A 1 251 ? 18.037 -5.917 -3.712 1.00 86.19 251 SER A CA 1
ATOM 1963 C C . SER A 1 251 ? 18.727 -6.108 -2.365 1.00 86.19 251 SER A C 1
ATOM 1965 O O . SER A 1 251 ? 19.883 -5.719 -2.194 1.00 86.19 251 SER A O 1
ATOM 1967 N N . VAL A 1 252 ? 18.036 -6.730 -1.409 1.00 79.50 252 VAL A N 1
ATOM 1968 C CA . VAL A 1 252 ? 18.575 -7.034 -0.072 1.00 79.50 252 VAL A CA 1
ATOM 1969 C C . VAL A 1 252 ? 19.184 -8.444 -0.060 1.00 79.50 252 VAL A C 1
ATOM 1971 O O . VAL A 1 252 ? 18.530 -9.412 -0.456 1.00 79.50 252 VAL A O 1
ATOM 1974 N N . ILE A 1 253 ? 20.434 -8.581 0.402 1.00 68.69 253 ILE A N 1
ATOM 1975 C CA . ILE A 1 253 ? 21.108 -9.885 0.568 1.00 68.69 253 ILE A CA 1
ATOM 1976 C C . ILE A 1 253 ? 20.881 -10.437 1.983 1.00 68.69 253 ILE A C 1
ATOM 1978 O O . ILE A 1 253 ? 21.034 -9.717 2.967 1.00 68.69 253 ILE A O 1
ATOM 1982 N N . THR A 1 254 ? 20.595 -11.739 2.083 1.00 55.00 254 THR A N 1
ATOM 1983 C CA . THR A 1 254 ? 20.422 -12.473 3.353 1.00 55.00 254 THR A CA 1
ATOM 1984 C C . THR A 1 254 ? 21.729 -13.019 3.948 1.00 55.00 254 THR A C 1
ATOM 1986 O O . THR A 1 254 ? 21.836 -13.164 5.163 1.00 55.00 254 THR A O 1
ATOM 1989 N N . THR A 1 255 ? 22.757 -13.273 3.134 1.00 52.12 255 THR A N 1
ATOM 1990 C CA . THR A 1 255 ? 24.059 -13.797 3.580 1.00 52.12 255 THR A CA 1
ATOM 1991 C C . THR A 1 255 ? 25.141 -12.715 3.575 1.00 52.12 255 THR A C 1
ATOM 1993 O O . THR A 1 255 ? 25.665 -12.337 2.526 1.00 52.12 255 THR A O 1
ATOM 1996 N N . VAL A 1 256 ? 25.518 -12.235 4.761 1.00 41.91 256 VAL A N 1
ATOM 1997 C CA . VAL A 1 256 ? 26.574 -11.219 4.950 1.00 41.91 256 VAL A CA 1
ATOM 1998 C C . VAL A 1 256 ? 27.972 -11.755 4.578 1.00 41.91 256 VAL A C 1
ATOM 2000 O O . VAL A 1 256 ? 28.881 -10.974 4.321 1.00 41.91 256 VAL A O 1
ATOM 2003 N N . GLU A 1 257 ? 28.155 -13.075 4.484 1.00 40.84 257 GLU A N 1
ATOM 2004 C CA . GLU A 1 257 ? 29.487 -13.690 4.382 1.00 40.84 257 GLU A CA 1
ATOM 2005 C C . GLU A 1 257 ? 30.203 -13.542 3.029 1.00 40.84 257 GLU A C 1
ATOM 2007 O O . GLU A 1 257 ? 31.417 -13.699 2.998 1.00 40.84 257 GLU A O 1
ATOM 2012 N N . ASN A 1 258 ? 29.534 -13.180 1.925 1.00 35.00 258 ASN A N 1
ATOM 2013 C CA . ASN A 1 258 ? 30.193 -13.136 0.604 1.00 35.00 258 ASN A CA 1
ATOM 2014 C C . ASN A 1 258 ? 29.990 -11.839 -0.199 1.00 35.00 258 ASN A C 1
ATOM 2016 O O . ASN A 1 258 ? 30.291 -11.804 -1.391 1.00 35.00 258 ASN A O 1
ATOM 2020 N N . ALA A 1 259 ? 29.532 -10.745 0.418 1.00 40.84 259 ALA A N 1
ATOM 2021 C CA . ALA A 1 259 ? 29.277 -9.491 -0.306 1.00 40.84 259 ALA A CA 1
ATOM 2022 C C . ALA A 1 259 ? 30.529 -8.901 -1.001 1.00 40.84 259 ALA A C 1
ATOM 2024 O O . ALA A 1 259 ? 30.401 -8.184 -1.988 1.00 40.84 259 ALA A O 1
ATOM 2025 N N . HIS A 1 260 ? 31.740 -9.233 -0.536 1.00 39.12 260 HIS A N 1
ATOM 2026 C CA . HIS A 1 260 ? 33.002 -8.697 -1.066 1.00 39.12 260 HIS A CA 1
ATOM 2027 C C . HIS A 1 260 ? 33.592 -9.466 -2.265 1.00 39.12 260 HIS A C 1
ATOM 2029 O O . HIS A 1 260 ? 34.605 -9.040 -2.816 1.00 39.12 260 HIS A O 1
ATOM 2035 N N . LEU A 1 261 ? 33.002 -10.594 -2.676 1.00 36.28 261 LEU A N 1
ATOM 2036 C CA . LEU A 1 261 ? 33.605 -11.503 -3.666 1.00 36.28 261 LEU A CA 1
ATOM 2037 C C . LEU A 1 261 ? 33.122 -11.308 -5.114 1.00 36.28 261 LEU A C 1
ATOM 2039 O O . LEU A 1 261 ? 33.705 -11.896 -6.023 1.00 36.28 261 LEU A O 1
ATOM 2043 N N . TYR A 1 262 ? 32.102 -10.480 -5.363 1.00 42.06 262 TYR A N 1
ATOM 2044 C CA . TYR A 1 262 ? 31.369 -10.518 -6.640 1.00 42.06 262 TYR A CA 1
ATOM 2045 C C . TYR A 1 262 ? 31.543 -9.306 -7.565 1.00 42.06 262 TYR A C 1
ATOM 2047 O O . TYR A 1 262 ? 30.994 -9.308 -8.664 1.00 42.06 262 TYR A O 1
ATOM 2055 N N . ASP A 1 263 ? 32.400 -8.342 -7.217 1.00 37.84 263 ASP A N 1
ATOM 2056 C CA . ASP A 1 263 ? 32.752 -7.202 -8.086 1.00 37.84 263 ASP A CA 1
ATOM 2057 C C . ASP A 1 263 ? 33.545 -7.592 -9.359 1.00 37.84 263 ASP A C 1
ATOM 2059 O O . ASP A 1 263 ? 33.964 -6.723 -10.124 1.00 37.84 263 ASP A O 1
ATOM 2063 N N . LYS A 1 264 ? 33.796 -8.889 -9.613 1.00 35.62 264 LYS A N 1
ATOM 2064 C CA . LYS A 1 264 ? 34.706 -9.342 -10.685 1.00 35.62 264 LYS A CA 1
ATOM 2065 C C . LYS A 1 264 ? 34.255 -10.536 -11.534 1.00 35.62 264 LYS A C 1
ATOM 2067 O O . LYS A 1 264 ? 35.097 -11.089 -12.238 1.00 35.62 264 LYS A O 1
ATOM 2072 N N . LEU A 1 265 ? 32.985 -10.948 -11.531 1.00 31.84 265 LEU A N 1
ATOM 2073 C CA . LEU A 1 265 ? 32.567 -12.087 -12.367 1.00 31.84 265 LEU A CA 1
ATOM 2074 C C . LEU A 1 265 ? 31.771 -11.668 -13.618 1.00 31.84 265 LEU A C 1
ATOM 2076 O O . LEU A 1 265 ? 30.718 -11.041 -13.493 1.00 31.84 265 LEU A O 1
ATOM 2080 N N . PRO A 1 266 ? 32.229 -12.046 -14.829 1.00 38.31 266 PRO A N 1
ATOM 2081 C CA . PRO A 1 266 ? 31.407 -12.034 -16.029 1.00 38.31 266 PRO A CA 1
ATOM 2082 C C . PRO A 1 266 ? 30.454 -13.244 -16.024 1.00 38.31 266 PRO A C 1
ATOM 2084 O O . PRO A 1 266 ? 30.869 -14.380 -15.809 1.00 38.31 266 PRO A O 1
ATOM 2087 N N . GLN A 1 267 ? 29.167 -12.982 -16.256 1.00 45.12 267 GLN A N 1
ATOM 2088 C CA . GLN A 1 267 ? 28.083 -13.968 -16.414 1.00 45.12 267 GLN A CA 1
ATOM 2089 C C . GLN A 1 267 ? 28.334 -14.891 -17.630 1.00 45.12 267 GLN A C 1
ATOM 2091 O O . GLN A 1 267 ? 28.865 -14.404 -18.633 1.00 45.12 267 GLN A O 1
ATOM 2096 N N . PRO A 1 268 ? 27.939 -16.188 -17.592 1.00 46.72 268 PRO A N 1
ATOM 2097 C CA . PRO A 1 268 ? 26.524 -16.539 -17.794 1.00 46.72 268 PRO A CA 1
ATOM 2098 C C . PRO A 1 268 ? 26.021 -17.787 -17.029 1.00 46.72 268 PRO A C 1
ATOM 2100 O O . PRO A 1 268 ? 26.519 -18.886 -17.245 1.00 46.72 268 PRO A O 1
ATOM 2103 N N . ALA A 1 269 ? 24.985 -17.627 -16.196 1.00 30.53 269 ALA A N 1
ATOM 2104 C CA . ALA A 1 269 ? 23.872 -18.568 -15.920 1.00 30.53 269 ALA A CA 1
ATOM 2105 C C . ALA A 1 269 ? 23.167 -18.147 -14.612 1.00 30.53 269 ALA A C 1
ATOM 2107 O O . ALA A 1 269 ? 23.837 -17.611 -13.728 1.00 30.53 269 ALA A O 1
ATOM 2108 N N . PRO A 1 270 ? 21.847 -18.383 -14.445 1.00 37.50 270 PRO A N 1
ATOM 2109 C CA . PRO A 1 270 ? 21.083 -17.909 -13.295 1.00 37.50 270 PRO A CA 1
ATOM 2110 C C . PRO A 1 270 ? 21.391 -18.772 -12.069 1.00 37.50 270 PRO A C 1
ATOM 2112 O O . PRO A 1 270 ? 20.611 -19.621 -11.650 1.00 37.50 270 PRO A O 1
ATOM 2115 N N . GLN A 1 271 ? 22.562 -18.561 -11.484 1.00 34.31 271 GLN A N 1
ATOM 2116 C CA . GLN A 1 271 ? 22.792 -18.874 -10.087 1.00 34.31 271 GLN A CA 1
ATOM 2117 C C . GLN A 1 271 ? 21.973 -17.845 -9.319 1.00 34.31 271 GLN A C 1
ATOM 2119 O O . GLN A 1 271 ? 22.376 -16.691 -9.185 1.00 34.31 271 GLN A O 1
ATOM 2124 N N . ILE A 1 272 ? 20.757 -18.253 -8.951 1.00 39.69 272 ILE A N 1
ATOM 2125 C CA . ILE A 1 272 ? 19.825 -17.508 -8.110 1.00 39.69 272 ILE A CA 1
ATOM 2126 C C . ILE A 1 272 ? 20.578 -17.206 -6.813 1.00 39.69 272 ILE A C 1
ATOM 2128 O O . ILE A 1 272 ? 20.632 -18.022 -5.897 1.00 39.69 272 ILE A O 1
ATOM 2132 N N . LEU A 1 273 ? 21.247 -16.054 -6.767 1.00 43.91 273 LEU A N 1
ATOM 2133 C CA . LEU A 1 273 ? 21.698 -15.476 -5.515 1.00 43.91 273 LEU A CA 1
ATOM 2134 C C . LEU A 1 273 ? 20.454 -15.375 -4.629 1.00 43.91 273 LEU A C 1
ATOM 2136 O O . LEU A 1 273 ? 19.394 -14.944 -5.086 1.00 43.91 273 LEU A O 1
ATOM 2140 N N . GLN A 1 274 ? 20.574 -15.823 -3.384 1.00 50.22 274 GLN A N 1
ATOM 2141 C CA . GLN A 1 274 ? 19.469 -15.925 -2.436 1.00 50.22 274 GLN A CA 1
ATOM 2142 C C . GLN A 1 274 ? 19.087 -14.521 -1.927 1.00 50.22 274 GLN A C 1
ATOM 2144 O O . GLN A 1 274 ? 19.411 -14.111 -0.810 1.00 50.22 274 GLN A O 1
ATOM 2149 N N . TYR A 1 275 ? 18.471 -13.731 -2.805 1.00 56.97 275 TYR A N 1
ATOM 2150 C CA . TYR A 1 275 ? 17.959 -12.405 -2.496 1.00 56.97 275 TYR A CA 1
ATOM 2151 C C . TYR A 1 275 ? 16.693 -12.533 -1.659 1.00 56.97 275 TYR A C 1
ATOM 2153 O O . TYR A 1 275 ? 15.841 -13.383 -1.922 1.00 56.97 275 TYR A O 1
ATOM 2161 N N . LEU A 1 276 ? 16.553 -11.664 -0.661 1.00 55.44 276 LEU A N 1
ATOM 2162 C CA . LEU A 1 276 ? 15.304 -11.568 0.076 1.00 55.44 276 LEU A CA 1
ATOM 2163 C C . LEU A 1 276 ? 14.278 -10.901 -0.840 1.00 55.44 276 LEU A C 1
ATOM 2165 O O . LEU A 1 276 ? 14.379 -9.710 -1.120 1.00 55.44 276 LEU A O 1
ATOM 2169 N N . LEU A 1 277 ? 13.321 -11.676 -1.345 1.00 65.81 277 LEU A N 1
ATOM 2170 C CA . LEU A 1 277 ? 12.246 -11.147 -2.187 1.00 65.81 277 LEU A CA 1
ATOM 2171 C C . LEU A 1 277 ? 11.051 -10.687 -1.351 1.00 65.81 277 LEU A C 1
ATOM 2173 O O . LEU A 1 277 ? 10.301 -9.819 -1.784 1.00 65.81 277 LEU A O 1
ATOM 2177 N N . CYS A 1 278 ? 10.875 -11.248 -0.158 1.00 64.31 278 CYS A N 1
ATOM 2178 C CA . CYS A 1 278 ? 9.796 -10.925 0.764 1.00 64.31 278 CYS A CA 1
ATOM 2179 C C . CYS A 1 278 ? 10.315 -11.013 2.197 1.00 64.31 278 CYS A C 1
ATOM 2181 O O . CYS A 1 278 ? 11.103 -11.906 2.497 1.00 64.31 278 CYS A O 1
ATOM 2183 N N . PHE A 1 279 ? 9.842 -10.155 3.099 1.00 63.97 279 PHE A N 1
ATOM 2184 C CA . PHE A 1 279 ? 10.020 -10.382 4.532 1.00 63.97 279 PHE A CA 1
ATOM 2185 C C . PHE A 1 279 ? 8.735 -10.135 5.310 1.00 63.97 279 PHE A C 1
ATOM 2187 O O . PHE A 1 279 ? 7.883 -9.330 4.933 1.00 63.97 279 PHE A O 1
ATOM 2194 N N . VAL A 1 280 ? 8.643 -10.847 6.426 1.00 59.16 280 VAL A N 1
ATOM 2195 C CA . VAL A 1 280 ? 7.671 -10.637 7.492 1.00 59.16 280 VAL A CA 1
ATOM 2196 C C . VAL A 1 280 ? 8.487 -10.442 8.762 1.00 59.16 280 VAL A C 1
ATOM 2198 O O . VAL A 1 280 ? 9.282 -11.318 9.113 1.00 59.16 280 VAL A O 1
ATOM 2201 N N . ALA A 1 281 ? 8.352 -9.296 9.425 1.00 62.31 281 ALA A N 1
ATOM 2202 C CA . ALA A 1 281 ? 9.025 -9.085 10.700 1.00 62.31 281 ALA A CA 1
ATOM 2203 C C . ALA A 1 281 ? 8.477 -10.061 11.759 1.00 62.31 281 ALA A C 1
ATOM 2205 O O . ALA A 1 281 ? 7.288 -10.366 11.788 1.00 62.31 281 ALA A O 1
ATOM 2206 N N . TYR A 1 282 ? 9.357 -10.588 12.617 1.00 62.94 282 TYR A N 1
ATOM 2207 C CA . TYR A 1 282 ? 8.977 -11.609 13.602 1.00 62.94 282 TYR A CA 1
ATOM 2208 C C . TYR A 1 282 ? 8.042 -11.064 14.684 1.00 62.94 282 TYR A C 1
ATOM 2210 O O . TYR A 1 282 ? 7.054 -11.714 15.016 1.00 62.94 282 TYR A O 1
ATOM 2218 N N . ASP A 1 283 ? 8.354 -9.874 15.199 1.00 75.06 283 ASP A N 1
ATOM 2219 C CA . ASP A 1 283 ? 7.696 -9.302 16.381 1.00 75.06 283 ASP A CA 1
ATOM 2220 C C . ASP A 1 283 ? 6.776 -8.117 16.053 1.00 75.06 283 ASP A C 1
ATOM 2222 O O . ASP A 1 283 ? 6.106 -7.585 16.935 1.00 75.06 283 ASP A O 1
ATOM 2226 N N . TYR A 1 284 ? 6.751 -7.681 14.791 1.00 82.75 284 TYR A N 1
ATOM 2227 C CA . TYR A 1 284 ? 5.997 -6.512 14.344 1.00 82.75 284 TYR A CA 1
ATOM 2228 C C . TYR A 1 284 ? 5.233 -6.838 13.060 1.00 82.75 284 TYR A C 1
ATOM 2230 O O . TYR A 1 284 ? 5.760 -7.575 12.226 1.00 82.75 284 TYR A O 1
ATOM 2238 N N . PRO A 1 285 ? 4.034 -6.270 12.847 1.00 90.31 285 PRO A N 1
ATOM 2239 C CA . PRO A 1 285 ? 3.259 -6.467 11.624 1.00 90.31 285 PRO A CA 1
ATOM 2240 C C . PRO A 1 285 ? 3.821 -5.635 10.460 1.00 90.31 285 PRO A C 1
ATOM 2242 O O . PRO A 1 285 ? 3.161 -4.761 9.903 1.00 90.31 285 PRO A O 1
ATOM 2245 N N . ILE A 1 286 ? 5.087 -5.872 10.123 1.00 90.81 286 ILE A N 1
ATOM 2246 C CA . ILE A 1 286 ? 5.804 -5.179 9.056 1.00 90.81 286 ILE A CA 1
ATOM 2247 C C . ILE A 1 286 ? 6.097 -6.189 7.958 1.00 90.81 286 ILE A C 1
ATOM 2249 O O . ILE A 1 286 ? 6.751 -7.213 8.177 1.00 90.81 286 ILE A O 1
ATOM 2253 N N . TYR A 1 287 ? 5.613 -5.862 6.772 1.00 90.38 287 TYR A N 1
ATOM 2254 C CA . TYR A 1 287 ? 5.617 -6.715 5.601 1.00 90.38 287 TYR A CA 1
ATOM 2255 C C . TYR A 1 287 ? 6.318 -6.000 4.462 1.00 90.38 287 TYR A C 1
ATOM 2257 O O . TYR A 1 287 ? 6.195 -4.783 4.307 1.00 90.38 287 TYR A O 1
ATOM 2265 N N . GLY A 1 288 ? 7.016 -6.753 3.625 1.00 90.56 288 GLY A N 1
ATOM 2266 C CA . GLY A 1 288 ? 7.563 -6.180 2.413 1.00 90.56 288 GLY A CA 1
ATOM 2267 C C . GLY A 1 288 ? 7.736 -7.194 1.302 1.00 90.56 288 GLY A C 1
ATOM 2268 O O . GLY A 1 288 ? 8.093 -8.341 1.561 1.00 90.56 288 GLY A O 1
ATOM 2269 N N . VAL A 1 289 ? 7.549 -6.728 0.071 1.00 92.25 289 VAL A N 1
ATOM 2270 C CA . VAL A 1 289 ? 7.802 -7.462 -1.170 1.00 92.25 289 VAL A CA 1
ATOM 2271 C C . VAL A 1 289 ? 8.690 -6.631 -2.091 1.00 92.25 289 VAL A C 1
ATOM 2273 O O . VAL A 1 289 ? 8.481 -5.435 -2.274 1.00 92.25 289 VAL A O 1
ATOM 2276 N N . GLN A 1 290 ? 9.701 -7.252 -2.684 1.00 91.75 290 GLN A N 1
ATOM 2277 C CA . GLN A 1 290 ? 10.647 -6.583 -3.577 1.00 91.75 290 GLN A CA 1
ATOM 2278 C C . GLN A 1 290 ? 10.082 -6.414 -5.002 1.00 91.75 290 GLN A C 1
ATOM 2280 O O . GLN A 1 290 ? 10.509 -5.522 -5.738 1.00 91.75 290 GLN A O 1
ATOM 2285 N N . TRP A 1 291 ? 9.126 -7.258 -5.396 1.00 93.25 291 TRP A N 1
ATOM 2286 C CA . TRP A 1 291 ? 8.423 -7.184 -6.680 1.00 93.25 291 TRP A CA 1
ATOM 2287 C C . TRP A 1 291 ? 7.188 -6.275 -6.602 1.00 93.25 291 TRP A C 1
ATOM 2289 O O . TRP A 1 291 ? 6.888 -5.714 -5.553 1.00 93.25 291 TRP A O 1
ATOM 2299 N N . HIS A 1 292 ? 6.471 -6.146 -7.718 1.00 97.19 292 HIS A N 1
ATOM 2300 C CA . HIS A 1 292 ? 5.322 -5.256 -7.884 1.00 97.19 292 HIS A CA 1
ATOM 2301 C C . HIS A 1 292 ? 4.007 -6.016 -8.142 1.00 97.19 292 HIS A C 1
ATOM 2303 O O . HIS A 1 292 ? 3.633 -6.190 -9.307 1.00 97.19 292 HIS A O 1
ATOM 2309 N N . PRO A 1 293 ? 3.289 -6.481 -7.098 1.00 96.56 293 PRO A N 1
ATOM 2310 C CA . PRO A 1 293 ? 1.983 -7.116 -7.275 1.00 96.56 293 PRO A CA 1
ATOM 2311 C C . PRO A 1 293 ? 0.960 -6.188 -7.939 1.00 96.56 293 PRO A C 1
ATOM 2313 O O . PRO A 1 293 ? 0.100 -6.645 -8.683 1.00 96.56 293 PRO A O 1
ATOM 2316 N N . GLU A 1 294 ? 1.026 -4.879 -7.691 1.00 98.31 294 GLU A N 1
ATOM 2317 C CA . GLU A 1 294 ? 0.038 -3.905 -8.168 1.00 98.31 294 GLU A CA 1
ATOM 2318 C C . GLU A 1 294 ? -0.005 -3.803 -9.697 1.00 98.31 294 GLU A C 1
ATOM 2320 O O . GLU A 1 294 ? -1.016 -3.405 -10.274 1.00 98.31 294 GLU A O 1
ATOM 2325 N N . LYS A 1 295 ? 1.091 -4.166 -10.371 1.00 98.25 295 LYS A N 1
ATOM 2326 C CA . LYS A 1 295 ? 1.214 -4.045 -11.826 1.00 98.25 295 LYS A CA 1
ATOM 2327 C C . LYS A 1 295 ? 0.410 -5.102 -12.572 1.00 98.25 295 LYS A C 1
ATOM 2329 O O . LYS A 1 295 ? -0.104 -4.810 -13.647 1.00 98.25 295 LYS A O 1
ATOM 2334 N N . ASN A 1 296 ? 0.259 -6.299 -12.000 1.00 98.00 296 ASN A N 1
ATOM 2335 C CA . ASN A 1 296 ? -0.367 -7.437 -12.676 1.00 98.00 296 ASN A CA 1
ATOM 2336 C C . ASN A 1 296 ? -1.818 -7.175 -13.140 1.00 98.00 296 ASN A C 1
ATOM 2338 O O . ASN A 1 296 ? -2.164 -7.638 -14.220 1.00 98.00 296 ASN A O 1
ATOM 2342 N N . PRO A 1 297 ? -2.688 -6.466 -12.399 1.00 97.94 297 PRO A N 1
ATOM 2343 C CA . PRO A 1 297 ? -4.030 -6.131 -12.896 1.00 97.94 297 PRO A CA 1
ATOM 2344 C C . PRO A 1 297 ? -4.188 -4.700 -13.432 1.00 97.94 297 PRO A C 1
ATOM 2346 O O . PRO A 1 297 ? -5.209 -4.414 -14.058 1.00 97.94 297 PRO A O 1
ATOM 2349 N N . TYR A 1 298 ? -3.241 -3.789 -13.177 1.00 98.25 298 TYR A N 1
ATOM 2350 C CA . TYR A 1 298 ? -3.492 -2.349 -13.349 1.00 98.25 298 TYR A CA 1
ATOM 2351 C C . TYR A 1 298 ? -2.530 -1.604 -14.282 1.00 98.25 298 TYR A C 1
ATOM 2353 O O . TYR A 1 298 ? -2.826 -0.452 -14.596 1.00 98.25 298 TYR A O 1
ATOM 2361 N N . GLU A 1 299 ? -1.424 -2.206 -14.731 1.00 97.50 299 GLU A N 1
ATOM 2362 C CA . GLU A 1 299 ? -0.421 -1.525 -15.565 1.00 97.50 299 GLU A CA 1
ATOM 2363 C C . GLU A 1 299 ? -0.143 -2.280 -16.866 1.00 97.50 299 GLU A C 1
ATOM 2365 O O . GLU A 1 299 ? 0.223 -3.444 -16.804 1.00 97.50 299 GLU A O 1
ATOM 2370 N N . TRP A 1 300 ? -0.228 -1.622 -18.030 1.00 95.50 300 TRP A N 1
ATOM 2371 C CA . TRP A 1 300 ? -0.088 -2.266 -19.352 1.00 95.50 300 TRP A CA 1
ATOM 2372 C C . TRP A 1 300 ? 1.061 -1.683 -20.191 1.00 95.50 300 TRP A C 1
ATOM 2374 O O . TRP A 1 300 ? 1.218 -1.988 -21.369 1.00 95.50 300 TRP A O 1
ATOM 2384 N N . THR A 1 301 ? 1.903 -0.853 -19.575 1.00 93.00 301 THR A N 1
ATOM 2385 C CA . THR A 1 301 ? 2.907 -0.030 -20.271 1.00 93.00 301 THR A CA 1
ATOM 2386 C C . THR A 1 301 ? 4.184 -0.769 -20.692 1.00 93.00 301 THR A C 1
ATOM 2388 O O . THR A 1 301 ? 5.076 -0.147 -21.278 1.00 93.00 301 THR A O 1
ATOM 2391 N N . ARG A 1 302 ? 4.356 -2.054 -20.347 1.00 91.56 302 ARG A N 1
ATOM 2392 C CA . ARG A 1 302 ? 5.588 -2.823 -20.603 1.00 91.56 302 ARG A CA 1
ATOM 2393 C C . ARG A 1 302 ? 5.287 -4.281 -20.948 1.00 91.56 302 ARG A C 1
ATOM 2395 O O . ARG A 1 302 ? 4.554 -4.944 -20.228 1.00 91.56 302 ARG A O 1
ATOM 2402 N N . ASP A 1 303 ? 5.982 -4.809 -21.952 1.00 90.12 303 ASP A N 1
ATOM 2403 C CA . ASP A 1 303 ? 5.758 -6.170 -22.474 1.00 90.12 303 ASP A CA 1
ATOM 2404 C C . ASP A 1 303 ? 6.082 -7.299 -21.481 1.00 90.12 303 ASP A C 1
ATOM 2406 O O . ASP A 1 303 ? 5.577 -8.410 -21.614 1.00 90.12 303 ASP A O 1
ATOM 2410 N N . PHE A 1 304 ? 6.935 -7.043 -20.482 1.00 88.56 304 PHE A N 1
ATOM 2411 C CA . PHE A 1 304 ? 7.294 -8.041 -19.465 1.00 88.56 304 PHE A CA 1
ATOM 2412 C C . PHE A 1 304 ? 6.307 -8.100 -18.288 1.00 88.56 304 PHE A C 1
ATOM 2414 O O . PHE A 1 304 ? 6.484 -8.928 -17.388 1.00 88.56 304 PHE A O 1
ATOM 2421 N N . TYR A 1 305 ? 5.296 -7.224 -18.256 1.00 93.62 305 TYR A N 1
ATOM 2422 C CA . TYR A 1 305 ? 4.244 -7.274 -17.246 1.00 93.62 305 TYR A CA 1
ATOM 2423 C C . TYR A 1 305 ? 3.339 -8.484 -17.492 1.00 93.62 305 TYR A C 1
ATOM 2425 O O . TYR A 1 305 ? 2.889 -8.747 -18.604 1.00 93.62 305 TYR A O 1
ATOM 2433 N N . VAL A 1 306 ? 3.123 -9.273 -16.439 1.00 94.50 306 VAL A N 1
ATOM 2434 C CA . VAL A 1 306 ? 2.435 -10.565 -16.527 1.00 94.50 306 VAL A CA 1
ATOM 2435 C C . VAL A 1 306 ? 0.996 -10.442 -16.037 1.00 94.50 306 VAL A C 1
ATOM 2437 O O . VAL A 1 306 ? 0.748 -10.139 -14.868 1.00 94.50 306 VAL A O 1
ATOM 2440 N N . HIS A 1 307 ? 0.054 -10.775 -16.919 1.00 96.94 307 HIS A N 1
ATOM 2441 C CA . HIS A 1 307 ? -1.395 -10.634 -16.721 1.00 96.94 307 HIS A CA 1
ATOM 2442 C C . HIS A 1 307 ? -2.133 -11.990 -16.703 1.00 96.94 307 HIS A C 1
ATOM 2444 O O . HIS A 1 307 ? -3.225 -12.121 -17.258 1.00 96.94 307 HIS A O 1
ATOM 2450 N N . THR A 1 308 ? -1.538 -13.039 -16.121 1.00 96.88 308 THR A N 1
ATOM 2451 C CA . THR A 1 308 ? -2.212 -14.344 -16.003 1.00 96.88 308 THR A CA 1
ATOM 2452 C C . THR A 1 308 ? -3.326 -14.295 -14.948 1.00 96.88 308 THR A C 1
ATOM 2454 O O . THR A 1 308 ? -3.274 -13.489 -14.017 1.00 96.88 308 THR A O 1
ATOM 2457 N N . PRO A 1 309 ? -4.335 -15.187 -15.009 1.00 97.44 309 PRO A N 1
ATOM 2458 C CA . PRO A 1 309 ? -5.364 -15.250 -13.972 1.00 97.44 309 PRO A CA 1
ATOM 2459 C C . PRO A 1 309 ? -4.798 -15.431 -12.557 1.00 97.44 309 PRO A C 1
ATOM 2461 O O . PRO A 1 309 ? -5.330 -14.860 -11.606 1.00 97.44 309 PRO A O 1
ATOM 2464 N N . ASN A 1 310 ? -3.716 -16.201 -12.407 1.00 97.00 310 ASN A N 1
ATOM 2465 C CA . ASN A 1 310 ? -3.069 -16.404 -11.114 1.00 97.00 310 ASN A CA 1
ATOM 2466 C C . ASN A 1 310 ? -2.262 -15.178 -10.672 1.00 97.00 310 ASN A C 1
ATOM 2468 O O . ASN A 1 310 ? -2.314 -14.842 -9.492 1.00 97.00 310 ASN A O 1
ATOM 2472 N N . SER A 1 311 ? -1.610 -14.452 -11.590 1.00 96.12 311 SER A N 1
ATOM 2473 C CA . SER A 1 311 ? -0.903 -13.214 -11.242 1.00 96.12 311 SER A CA 1
ATOM 2474 C C . SER A 1 311 ? -1.857 -12.107 -10.777 1.00 96.12 311 SER A C 1
ATOM 2476 O O . SER A 1 311 ? -1.558 -11.390 -9.829 1.00 96.12 311 SER A O 1
ATOM 2478 N N . ILE A 1 312 ? -3.048 -12.020 -11.374 1.00 97.44 312 ILE A N 1
ATOM 2479 C CA . ILE A 1 312 ? -4.108 -11.095 -10.944 1.00 97.44 312 ILE A CA 1
ATOM 2480 C C . ILE A 1 312 ? -4.651 -11.491 -9.563 1.00 97.44 312 ILE A C 1
ATOM 2482 O O . ILE A 1 312 ? -4.810 -10.641 -8.684 1.00 97.44 312 ILE A O 1
ATOM 2486 N N . LYS A 1 313 ? -4.919 -12.787 -9.344 1.00 96.56 313 LYS A N 1
ATOM 2487 C CA . LYS A 1 313 ? -5.355 -13.292 -8.032 1.00 96.56 313 LYS A CA 1
ATOM 2488 C C . LYS A 1 313 ? -4.304 -13.039 -6.954 1.00 96.56 313 LYS A C 1
ATOM 2490 O O . LYS A 1 313 ? -4.677 -12.651 -5.854 1.00 96.56 313 LYS A O 1
ATOM 2495 N N . MET A 1 314 ? -3.018 -13.217 -7.263 1.00 95.06 314 MET A N 1
ATOM 2496 C CA . MET A 1 314 ? -1.921 -12.908 -6.345 1.00 95.06 314 MET A CA 1
ATOM 2497 C C . MET A 1 314 ? -2.039 -11.466 -5.842 1.00 95.06 314 MET A C 1
ATOM 2499 O O . MET A 1 314 ? -2.041 -11.254 -4.635 1.00 95.06 314 MET A O 1
ATOM 2503 N N . THR A 1 315 ? -2.214 -10.479 -6.723 1.00 96.81 315 THR A N 1
ATOM 2504 C CA . THR A 1 315 ? -2.375 -9.075 -6.304 1.00 96.81 315 THR A CA 1
ATOM 2505 C C . THR A 1 315 ? -3.494 -8.899 -5.285 1.00 96.81 315 THR A C 1
ATOM 2507 O O . THR A 1 315 ? -3.289 -8.253 -4.259 1.00 96.81 315 THR A O 1
ATOM 2510 N N . PHE A 1 316 ? -4.656 -9.510 -5.535 1.00 95.81 316 PHE A N 1
ATOM 2511 C CA . PHE A 1 316 ? -5.780 -9.450 -4.604 1.00 95.81 316 PHE A CA 1
ATOM 2512 C C . PHE A 1 316 ? -5.461 -10.121 -3.262 1.00 95.81 316 PHE A C 1
ATOM 2514 O O . PHE A 1 316 ? -5.761 -9.545 -2.227 1.00 95.81 316 PHE A O 1
ATOM 2521 N N . TYR A 1 317 ? -4.815 -11.292 -3.250 1.00 94.19 317 TYR A N 1
ATOM 2522 C CA . TYR A 1 317 ? -4.454 -11.993 -2.008 1.00 94.19 317 TYR A CA 1
ATOM 2523 C C . TYR A 1 317 ? -3.512 -11.162 -1.127 1.00 94.19 317 TYR A C 1
ATOM 2525 O O . TYR A 1 317 ? -3.694 -11.094 0.086 1.00 94.19 317 TYR A O 1
ATOM 2533 N N . PHE A 1 318 ? -2.524 -10.500 -1.733 1.00 94.31 318 PHE A N 1
ATOM 2534 C CA . PHE A 1 318 ? -1.591 -9.630 -1.014 1.00 94.31 318 PHE A CA 1
ATOM 2535 C C . PHE A 1 318 ? -2.294 -8.370 -0.484 1.00 94.31 318 PHE A C 1
ATOM 2537 O O . PHE A 1 318 ? -2.058 -7.962 0.654 1.00 94.31 318 PHE A O 1
ATOM 2544 N N . ALA A 1 319 ? -3.193 -7.783 -1.279 1.00 95.75 319 ALA A N 1
ATOM 2545 C CA . ALA A 1 319 ? -4.002 -6.646 -0.854 1.00 95.75 319 ALA A CA 1
ATOM 2546 C C . ALA A 1 319 ? -4.949 -7.017 0.298 1.00 95.75 319 ALA A C 1
ATOM 2548 O O . ALA A 1 319 ? -4.968 -6.332 1.317 1.00 95.75 319 ALA A O 1
ATOM 2549 N N . ASP A 1 320 ? -5.693 -8.117 0.165 1.00 94.00 320 ASP A N 1
ATOM 2550 C CA . ASP A 1 320 ? -6.619 -8.610 1.185 1.00 94.00 320 ASP A CA 1
ATOM 2551 C C . ASP A 1 320 ? -5.890 -8.946 2.486 1.00 94.00 320 ASP A C 1
ATOM 2553 O O . ASP A 1 320 ? -6.341 -8.545 3.557 1.00 94.00 320 ASP A O 1
ATOM 2557 N N . PHE A 1 321 ? -4.715 -9.579 2.405 1.00 93.56 321 PHE A N 1
ATOM 2558 C CA . PHE A 1 321 ? -3.859 -9.798 3.567 1.00 93.56 321 PHE A CA 1
ATOM 2559 C C . PHE A 1 321 ? -3.549 -8.485 4.291 1.00 93.56 321 PHE A C 1
ATOM 2561 O O . PHE A 1 321 ? -3.882 -8.348 5.466 1.00 93.56 321 PHE A O 1
ATOM 2568 N N . PHE A 1 322 ? -2.975 -7.492 3.603 1.00 95.19 322 PHE A N 1
ATOM 2569 C CA . PHE A 1 322 ? -2.608 -6.229 4.247 1.00 95.19 322 PHE A CA 1
ATOM 2570 C C . PHE A 1 322 ? -3.820 -5.487 4.822 1.00 95.19 322 PHE A C 1
ATOM 2572 O O . PHE A 1 322 ? -3.764 -4.975 5.940 1.00 95.19 322 PHE A O 1
ATOM 2579 N N . VAL A 1 323 ? -4.935 -5.451 4.091 1.00 95.19 323 VAL A N 1
ATOM 2580 C CA . VAL A 1 323 ? -6.163 -4.807 4.570 1.00 95.19 323 VAL A CA 1
ATOM 2581 C C . VAL A 1 323 ? -6.722 -5.540 5.796 1.00 95.19 323 VAL A C 1
ATOM 2583 O O . VAL A 1 323 ? -7.180 -4.891 6.736 1.00 95.19 323 VAL A O 1
ATOM 2586 N N . ASN A 1 324 ? -6.626 -6.870 5.861 1.00 92.81 324 ASN A N 1
ATOM 2587 C CA . ASN A 1 324 ? -6.979 -7.636 7.058 1.00 92.81 324 ASN A CA 1
ATOM 2588 C C . ASN A 1 324 ? -6.043 -7.365 8.242 1.00 92.81 324 ASN A C 1
ATOM 2590 O O . ASN A 1 324 ? -6.519 -7.286 9.376 1.00 92.81 324 ASN A O 1
ATOM 2594 N N . GLU A 1 325 ? -4.746 -7.152 8.010 1.00 93.00 325 GLU A N 1
ATOM 2595 C CA . GLU A 1 325 ? -3.840 -6.682 9.062 1.00 93.00 325 GLU A CA 1
ATOM 2596 C C . GLU A 1 325 ? -4.263 -5.295 9.562 1.00 93.00 325 GLU A C 1
ATOM 2598 O O . GLU A 1 325 ? -4.340 -5.065 10.768 1.00 93.00 325 GLU A O 1
ATOM 2603 N N . ALA A 1 326 ? -4.609 -4.378 8.656 1.00 95.31 326 ALA A N 1
ATOM 2604 C CA . ALA A 1 326 ? -5.021 -3.020 9.010 1.00 95.31 326 ALA A CA 1
ATOM 2605 C C . ALA A 1 326 ? -6.345 -2.994 9.793 1.00 95.31 326 ALA A C 1
ATOM 2607 O O . ALA A 1 326 ? -6.497 -2.201 10.721 1.00 95.31 326 ALA A O 1
ATOM 2608 N N . ARG A 1 327 ? -7.276 -3.923 9.529 1.00 93.31 327 ARG A N 1
ATOM 2609 C CA . ARG A 1 327 ? -8.516 -4.089 10.321 1.00 93.31 327 ARG A CA 1
ATOM 2610 C C . ARG A 1 327 ? -8.268 -4.409 11.802 1.00 93.31 327 ARG A C 1
ATOM 2612 O O . ARG A 1 327 ? -9.169 -4.210 12.616 1.00 93.31 327 ARG A O 1
ATOM 2619 N N . LYS A 1 328 ? -7.076 -4.891 12.172 1.00 92.88 328 LYS A N 1
ATOM 2620 C CA . LYS A 1 328 ? -6.698 -5.147 13.574 1.00 92.88 328 LYS A CA 1
ATOM 2621 C C . LYS A 1 328 ? -6.324 -3.863 14.326 1.00 92.88 328 LYS A C 1
ATOM 2623 O O . LYS A 1 328 ? -6.349 -3.864 15.557 1.00 92.88 328 LYS A O 1
ATOM 2628 N N . SER A 1 329 ? -6.007 -2.778 13.613 1.00 94.56 329 SER A N 1
ATOM 2629 C CA . SER A 1 329 ? -5.732 -1.473 14.217 1.00 94.56 329 SER A CA 1
ATOM 2630 C C . SER A 1 329 ? -6.999 -0.838 14.786 1.00 94.56 329 SER A C 1
ATOM 2632 O O . SER A 1 329 ? -8.070 -0.844 14.173 1.00 94.56 329 SER A O 1
ATOM 2634 N N . LYS A 1 330 ? -6.871 -0.232 15.971 1.00 92.19 330 LYS A N 1
ATOM 2635 C CA . LYS A 1 330 ? -7.968 0.478 16.646 1.00 92.19 330 LYS A CA 1
ATOM 2636 C C . LYS A 1 330 ? -8.013 1.968 16.320 1.00 92.19 330 LYS A C 1
ATOM 2638 O O . LYS A 1 330 ? -8.918 2.650 16.813 1.00 92.19 330 LYS A O 1
ATOM 2643 N N . HIS A 1 331 ? -7.119 2.456 15.468 1.00 93.62 331 HIS A N 1
ATOM 2644 C CA . HIS A 1 331 ? -7.101 3.844 15.023 1.00 93.62 331 HIS A CA 1
ATOM 2645 C C . HIS A 1 331 ? -8.410 4.254 14.344 1.00 93.62 331 HIS A C 1
ATOM 2647 O O . HIS A 1 331 ? -9.136 3.433 13.769 1.00 93.62 331 HIS A O 1
ATOM 2653 N N . THR A 1 332 ? -8.736 5.535 14.462 1.00 89.19 332 THR A N 1
ATOM 2654 C CA . THR A 1 332 ? -9.938 6.135 13.888 1.00 89.19 332 THR A CA 1
ATOM 2655 C C . THR A 1 332 ? -9.746 7.628 13.759 1.00 89.19 332 THR A C 1
ATOM 2657 O O . THR A 1 332 ? -9.012 8.246 14.518 1.00 89.19 332 THR A O 1
ATOM 2660 N N . TYR A 1 333 ? -10.482 8.213 12.834 1.00 84.62 333 TYR A N 1
ATOM 2661 C CA . TYR A 1 333 ? -10.645 9.650 12.719 1.00 84.62 333 TYR A CA 1
ATOM 2662 C C . TYR A 1 333 ? -11.880 10.098 13.514 1.00 84.62 333 TYR A C 1
ATOM 2664 O O . TYR A 1 333 ? -12.803 9.314 13.757 1.00 84.62 333 TYR A O 1
ATOM 2672 N N . GLU A 1 334 ? -11.897 11.364 13.924 1.00 81.25 334 GLU A N 1
ATOM 2673 C CA . GLU A 1 334 ? -12.963 11.927 14.763 1.00 81.25 334 GLU A CA 1
ATOM 2674 C C . GLU A 1 334 ? -14.267 12.162 13.991 1.00 81.25 334 GLU A C 1
ATOM 2676 O O . GLU A 1 334 ? -15.361 12.026 14.538 1.00 81.25 334 GLU A O 1
ATOM 2681 N N . ASN A 1 335 ? -14.155 12.536 12.713 1.00 80.31 335 ASN A N 1
ATOM 2682 C CA . ASN A 1 335 ? -15.270 13.052 11.928 1.00 80.31 335 ASN A CA 1
ATOM 2683 C C . ASN A 1 335 ? -15.269 12.500 10.494 1.00 80.31 335 ASN A C 1
ATOM 2685 O O . ASN A 1 335 ? -14.313 12.681 9.742 1.00 80.31 335 ASN A O 1
ATOM 2689 N N . GLU A 1 336 ? -16.382 11.879 10.091 1.00 84.12 336 GLU A N 1
ATOM 2690 C CA . GLU A 1 336 ? -16.569 11.336 8.739 1.00 84.12 336 GLU A CA 1
ATOM 2691 C C . GLU A 1 336 ? -16.536 12.424 7.655 1.00 84.12 336 GLU A C 1
ATOM 2693 O O . GLU A 1 336 ? -16.089 12.181 6.539 1.00 84.12 336 GLU A O 1
ATOM 2698 N N . LYS A 1 337 ? -16.982 13.645 7.966 1.00 85.06 337 LYS A N 1
ATOM 2699 C CA . LYS A 1 337 ? -16.879 14.768 7.030 1.00 85.06 337 LYS A CA 1
ATOM 2700 C C . LYS A 1 337 ? -15.417 15.146 6.797 1.00 85.06 337 LYS A C 1
ATOM 2702 O O . LYS A 1 337 ? -15.011 15.293 5.655 1.00 85.06 337 LYS A O 1
ATOM 2707 N N . MET A 1 338 ? -14.639 15.241 7.875 1.00 87.31 338 MET A N 1
ATOM 2708 C CA . MET A 1 338 ? -13.218 15.589 7.812 1.00 87.31 338 MET A CA 1
ATOM 2709 C C . MET A 1 338 ? -12.438 14.570 6.983 1.00 87.31 338 MET A C 1
ATOM 2711 O O . MET A 1 338 ? -11.713 14.964 6.079 1.00 87.31 338 MET A O 1
ATOM 2715 N N . ILE A 1 339 ? -12.614 13.265 7.238 1.00 89.12 339 ILE A N 1
ATOM 2716 C CA . ILE A 1 339 ? -11.850 12.262 6.488 1.00 89.12 339 ILE A CA 1
ATOM 2717 C C . ILE A 1 339 ? -12.185 12.308 4.994 1.00 89.12 339 ILE A C 1
ATOM 2719 O O . ILE A 1 339 ? -11.282 12.194 4.177 1.00 89.12 339 ILE A O 1
ATOM 2723 N N . ARG A 1 340 ? -13.452 12.544 4.615 1.00 88.69 340 ARG A N 1
ATOM 2724 C CA . ARG A 1 340 ? -13.874 12.630 3.203 1.00 88.69 340 ARG A CA 1
ATOM 2725 C C . ARG A 1 340 ? -13.157 13.727 2.424 1.00 88.69 340 ARG A C 1
ATOM 2727 O O . ARG A 1 340 ? -12.925 13.541 1.233 1.00 88.69 340 ARG A O 1
ATOM 2734 N N . ASP A 1 341 ? -12.792 14.818 3.089 1.00 89.56 341 ASP A N 1
ATOM 2735 C CA . ASP A 1 341 ? -12.051 15.919 2.474 1.00 89.56 341 ASP A CA 1
ATOM 2736 C C . ASP A 1 341 ? -10.561 15.584 2.262 1.00 89.56 341 ASP A C 1
ATOM 2738 O O . ASP A 1 341 ? -9.907 16.239 1.456 1.00 89.56 341 ASP A O 1
ATOM 2742 N N . LEU A 1 342 ? -10.049 14.538 2.923 1.00 92.56 342 LEU A N 1
ATOM 2743 C CA . LEU A 1 342 ? -8.654 14.080 2.851 1.00 92.56 342 LEU A CA 1
ATOM 2744 C C . LEU A 1 342 ? -8.460 12.823 1.987 1.00 92.56 342 LEU A C 1
ATOM 2746 O O . LEU A 1 342 ? -7.334 12.479 1.641 1.00 92.56 342 LEU A O 1
ATOM 2750 N N . LEU A 1 343 ? -9.532 12.092 1.666 1.00 95.00 343 LEU A N 1
ATOM 2751 C CA . LEU A 1 343 ? -9.442 10.843 0.903 1.00 95.00 343 LEU A CA 1
ATOM 2752 C C . LEU A 1 343 ? -9.017 11.075 -0.551 1.00 95.00 343 LEU A C 1
ATOM 2754 O O . LEU A 1 343 ? -9.299 12.110 -1.157 1.00 95.00 343 LEU A O 1
ATOM 2758 N N . ILE A 1 344 ? -8.454 10.025 -1.156 1.00 96.62 344 ILE A N 1
ATOM 2759 C CA . ILE A 1 344 ? -8.016 10.014 -2.559 1.00 96.62 344 ILE A CA 1
ATOM 2760 C C . ILE A 1 344 ? -9.124 10.412 -3.554 1.00 96.62 344 ILE A C 1
ATOM 2762 O O . ILE A 1 344 ? -8.833 10.898 -4.640 1.00 96.62 344 ILE A O 1
ATOM 2766 N N . TYR A 1 345 ? -10.399 10.270 -3.173 1.00 94.75 345 TYR A N 1
ATOM 2767 C CA . TYR A 1 345 ? -11.570 10.637 -3.979 1.00 94.75 345 TYR A CA 1
ATOM 2768 C C . TYR A 1 345 ? -11.659 12.123 -4.336 1.00 94.75 345 TYR A C 1
ATOM 2770 O O . TYR A 1 345 ? -12.387 12.482 -5.259 1.00 94.75 345 TYR A O 1
ATOM 2778 N N . ARG A 1 346 ? -10.944 12.990 -3.611 1.00 93.81 346 ARG A N 1
ATOM 2779 C CA . ARG A 1 346 ? -10.852 14.427 -3.907 1.00 93.81 346 ARG A CA 1
ATOM 2780 C C . ARG A 1 346 ? -9.827 14.751 -4.994 1.00 93.81 346 ARG A C 1
ATOM 2782 O O . ARG A 1 346 ? -9.784 15.886 -5.456 1.00 93.81 346 ARG A O 1
ATOM 2789 N N . TYR A 1 347 ? -9.034 13.768 -5.409 1.00 93.19 347 TYR A N 1
ATOM 2790 C CA . TYR A 1 347 ? -7.966 13.924 -6.383 1.00 9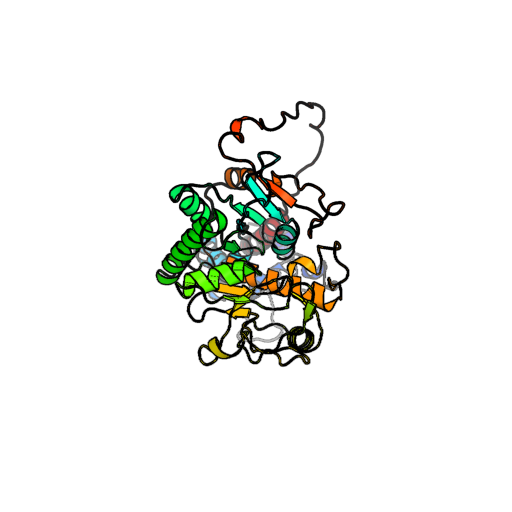3.19 347 TYR A CA 1
ATOM 2791 C C . TYR A 1 347 ? -8.335 13.228 -7.693 1.00 93.19 347 TYR A C 1
ATOM 2793 O O . TYR A 1 347 ? -9.011 12.197 -7.710 1.00 93.19 347 TYR A O 1
ATOM 2801 N N . HIS A 1 348 ? -7.848 13.771 -8.805 1.00 94.50 348 HIS A N 1
ATOM 2802 C CA . HIS A 1 348 ? -8.029 13.187 -10.130 1.00 94.50 348 HIS A CA 1
ATOM 2803 C C . HIS A 1 348 ? -6.688 12.664 -10.650 1.00 94.50 348 HIS A C 1
ATOM 2805 O O . HIS A 1 348 ? -5.700 13.397 -10.606 1.00 94.50 348 HIS A O 1
ATOM 2811 N N . PRO A 1 349 ? -6.615 11.407 -11.122 1.00 95.44 349 PRO A N 1
ATOM 2812 C CA . PRO A 1 349 ? -5.394 10.899 -11.715 1.00 95.44 349 PRO A CA 1
ATOM 2813 C C . PRO A 1 349 ? -5.246 11.401 -13.153 1.00 95.44 349 PRO A C 1
ATOM 2815 O O . PRO A 1 349 ? -6.200 11.385 -13.934 1.00 95.44 349 PRO A O 1
ATOM 2818 N N . ASN A 1 350 ? -4.021 11.741 -13.533 1.00 93.06 350 ASN A N 1
ATOM 2819 C CA . ASN A 1 350 ? -3.667 12.078 -14.902 1.00 93.06 350 ASN A CA 1
ATOM 2820 C C . ASN A 1 350 ? -3.309 10.800 -15.659 1.00 93.06 350 ASN A C 1
ATOM 2822 O O . ASN A 1 350 ? -2.663 9.899 -15.113 1.00 93.06 350 ASN A O 1
ATOM 2826 N N . TYR A 1 351 ? -3.706 10.726 -16.927 1.00 94.12 351 TYR A N 1
ATOM 2827 C CA . TYR A 1 351 ? -3.221 9.683 -17.819 1.00 94.12 351 TYR A CA 1
ATOM 2828 C C . TYR A 1 351 ? -1.750 9.939 -18.165 1.00 94.12 351 TYR A C 1
ATOM 2830 O O . TYR A 1 351 ? -1.384 11.028 -18.600 1.00 94.12 351 TYR A O 1
ATOM 2838 N N . THR A 1 352 ? -0.906 8.934 -17.949 1.00 92.31 352 THR A N 1
ATOM 2839 C CA . THR A 1 352 ? 0.541 8.990 -18.189 1.00 92.31 352 THR A CA 1
ATOM 2840 C C . THR A 1 352 ? 1.049 7.847 -19.067 1.00 92.31 352 THR A C 1
ATOM 2842 O O . THR A 1 352 ? 2.240 7.825 -19.379 1.00 92.31 352 THR A O 1
ATOM 2845 N N . GLY A 1 353 ? 0.181 6.915 -19.476 1.00 88.25 353 GLY A N 1
ATOM 2846 C CA . GLY A 1 353 ? 0.549 5.719 -20.246 1.00 88.25 353 GLY A CA 1
ATOM 2847 C C . GLY A 1 353 ? 1.104 5.998 -21.648 1.00 88.25 353 GLY A C 1
ATOM 2848 O O . GLY A 1 353 ? 1.940 5.239 -22.125 1.00 88.25 353 GLY A O 1
ATOM 2849 N N . GLU A 1 354 ? 0.722 7.116 -22.276 1.00 77.50 354 GLU A N 1
ATOM 2850 C CA . GLU A 1 354 ? 1.248 7.558 -23.583 1.00 77.50 354 GLU A CA 1
ATOM 2851 C C . GLU A 1 354 ? 2.715 8.030 -23.526 1.00 77.50 354 GLU A C 1
ATOM 2853 O O . GLU A 1 354 ? 3.397 8.096 -24.548 1.00 77.50 354 GLU A O 1
ATOM 2858 N N . THR A 1 355 ? 3.219 8.370 -22.335 1.00 65.06 355 THR A N 1
ATOM 2859 C CA . THR A 1 355 ? 4.594 8.862 -22.136 1.00 65.06 355 THR A CA 1
ATOM 2860 C C . THR A 1 355 ? 5.554 7.713 -21.804 1.00 65.06 355 THR A C 1
ATOM 2862 O O . THR A 1 355 ? 5.142 6.587 -21.544 1.00 65.06 355 THR A O 1
ATOM 2865 N N . THR A 1 356 ? 6.861 7.982 -21.687 1.00 72.56 356 THR A N 1
ATOM 2866 C CA . THR A 1 356 ? 7.869 7.003 -21.215 1.00 72.56 356 THR A CA 1
ATOM 2867 C C . THR A 1 356 ? 7.648 6.501 -19.774 1.00 72.56 356 THR A C 1
ATOM 2869 O O . THR A 1 356 ? 8.493 5.783 -19.228 1.00 72.56 356 THR A O 1
ATOM 2872 N N . SER A 1 357 ? 6.540 6.875 -19.128 1.00 85.75 357 SER A N 1
ATOM 2873 C CA . SER A 1 357 ? 6.107 6.376 -17.825 1.00 85.75 357 SER A CA 1
ATOM 2874 C C . SER A 1 357 ? 6.022 4.843 -17.798 1.00 85.75 357 SER A C 1
ATOM 2876 O O . SER A 1 357 ? 5.848 4.175 -18.816 1.00 85.75 357 SER A O 1
ATOM 2878 N N . VAL A 1 358 ? 6.174 4.279 -16.600 1.00 91.12 358 VAL A N 1
ATOM 2879 C CA . VAL A 1 358 ? 5.941 2.852 -16.292 1.00 91.12 358 VAL A CA 1
ATOM 2880 C C . VAL A 1 358 ? 4.564 2.629 -15.649 1.00 91.12 358 VAL A C 1
ATOM 2882 O O . VAL A 1 358 ? 4.314 1.572 -15.065 1.00 91.12 358 VAL A O 1
ATOM 2885 N N . PHE A 1 359 ? 3.719 3.662 -15.681 1.00 94.94 359 PHE A N 1
ATOM 2886 C CA . PHE A 1 359 ? 2.397 3.704 -15.068 1.00 94.94 359 PHE A CA 1
ATOM 2887 C C . PHE A 1 359 ? 1.381 4.308 -16.044 1.00 94.94 359 PHE A C 1
ATOM 2889 O O . PHE A 1 359 ? 1.675 5.339 -16.660 1.00 94.94 359 PHE A O 1
ATOM 2896 N N . GLU A 1 360 ? 0.193 3.716 -16.132 1.00 96.31 360 GLU A N 1
ATOM 2897 C CA . GLU A 1 360 ? -0.949 4.201 -16.907 1.00 96.31 360 GLU A CA 1
ATOM 2898 C C . GLU A 1 360 ? -1.473 5.522 -16.362 1.00 96.31 360 GLU A C 1
ATOM 2900 O O . GLU A 1 360 ? -1.812 6.425 -17.122 1.00 96.31 360 GLU A O 1
ATOM 2905 N N . GLN A 1 361 ? -1.549 5.637 -15.035 1.00 96.56 361 GLN A N 1
ATOM 2906 C CA . GLN A 1 361 ? -2.142 6.781 -14.354 1.00 96.56 361 GLN A CA 1
ATOM 2907 C C . GLN A 1 361 ? -1.373 7.151 -13.087 1.00 96.56 361 GLN A C 1
ATOM 2909 O O . GLN A 1 361 ? -0.940 6.279 -12.324 1.00 96.56 361 GLN A O 1
ATOM 2914 N N . LYS A 1 362 ? -1.272 8.455 -12.825 1.00 95.06 362 LYS A N 1
ATOM 2915 C CA . LYS A 1 362 ? -0.663 9.011 -11.612 1.00 95.06 362 LYS A CA 1
ATOM 2916 C C . LYS A 1 362 ? -1.522 10.116 -11.021 1.00 95.06 362 LYS A C 1
ATOM 2918 O O . LYS A 1 362 ? -2.023 10.966 -11.745 1.00 95.06 362 LYS A O 1
ATOM 2923 N N . TYR A 1 363 ? -1.635 10.117 -9.703 1.00 95.06 363 TYR A N 1
ATOM 2924 C CA . TYR A 1 363 ? -2.083 11.265 -8.928 1.00 95.06 363 TYR A CA 1
ATOM 2925 C C . TYR A 1 363 ? -0.870 12.138 -8.635 1.00 95.06 363 TYR A C 1
ATOM 2927 O O . TYR A 1 363 ? 0.131 11.616 -8.143 1.00 95.06 363 TYR A O 1
ATOM 2935 N N . TYR A 1 364 ? -0.956 13.427 -8.935 1.00 92.81 364 TYR A N 1
ATOM 2936 C CA . TYR A 1 364 ? 0.087 14.403 -8.634 1.00 92.81 364 TYR A CA 1
ATOM 2937 C C . TYR A 1 364 ? -0.350 15.309 -7.485 1.00 92.81 364 TYR A C 1
ATOM 2939 O O . TYR A 1 364 ? -1.535 15.616 -7.350 1.00 92.81 364 TYR A O 1
ATOM 2947 N N . PHE A 1 365 ? 0.613 15.718 -6.662 1.00 90.69 365 PHE A N 1
ATOM 2948 C CA . PHE A 1 365 ? 0.400 16.579 -5.503 1.00 90.69 365 PHE A CA 1
ATOM 2949 C C . PHE A 1 365 ? 1.383 17.752 -5.532 1.00 90.69 365 PHE A C 1
ATOM 2951 O O . PHE A 1 365 ? 2.555 17.601 -5.907 1.00 90.69 365 PHE A O 1
ATOM 2958 N N . TYR A 1 366 ? 0.889 18.919 -5.133 1.00 86.19 366 TYR A N 1
ATOM 2959 C CA . TYR A 1 366 ? 1.582 20.203 -5.203 1.00 86.19 366 TYR A CA 1
ATOM 2960 C C . TYR A 1 366 ? 2.060 20.624 -3.808 1.00 86.19 366 TYR A C 1
ATOM 2962 O O . TYR A 1 366 ? 1.575 20.113 -2.805 1.00 86.19 366 TYR A O 1
ATOM 2970 N N . GLY A 1 367 ? 3.054 21.511 -3.739 1.00 72.38 367 GLY A N 1
ATOM 2971 C CA . GLY A 1 367 ? 3.588 21.972 -2.453 1.00 72.38 367 GLY A CA 1
ATOM 2972 C C . GLY A 1 367 ? 2.645 22.918 -1.703 1.00 72.38 367 GLY A C 1
ATOM 2973 O O . GLY A 1 367 ? 1.843 23.628 -2.317 1.00 72.38 367 GLY A O 1
ATOM 2974 N N . ARG A 1 368 ? 2.813 22.980 -0.372 1.00 67.31 368 ARG A N 1
ATOM 2975 C CA . ARG A 1 368 ? 1.987 23.754 0.583 1.00 67.31 368 ARG A CA 1
ATOM 2976 C C . ARG A 1 368 ? 1.682 25.217 0.212 1.00 67.31 368 ARG A C 1
ATOM 2978 O O . ARG A 1 368 ? 0.668 25.753 0.657 1.00 67.31 368 ARG A O 1
ATOM 2985 N N . ASP A 1 369 ? 2.502 25.872 -0.610 1.00 53.44 369 ASP A N 1
ATOM 2986 C CA . ASP A 1 369 ? 2.260 27.258 -1.037 1.00 53.44 369 ASP A CA 1
ATOM 2987 C C . ASP A 1 369 ? 1.169 27.407 -2.119 1.00 53.44 369 ASP A C 1
ATOM 2989 O O . ASP A 1 369 ? 0.691 28.521 -2.342 1.00 53.44 369 ASP A O 1
ATOM 2993 N N . GLN A 1 370 ? 0.726 26.321 -2.771 1.00 51.12 370 GLN A N 1
ATOM 2994 C CA . GLN A 1 370 ? -0.269 26.377 -3.858 1.00 51.12 370 GLN A CA 1
ATOM 2995 C C . GLN A 1 370 ? -1.586 25.630 -3.601 1.00 51.12 370 GLN A C 1
ATOM 2997 O O . GLN A 1 370 ? -2.552 25.878 -4.323 1.00 51.12 370 GLN A O 1
ATOM 3002 N N . ASP A 1 371 ? -1.712 24.855 -2.520 1.00 46.25 371 ASP A N 1
ATOM 3003 C CA . ASP A 1 371 ? -3.012 24.301 -2.084 1.00 46.25 371 ASP A CA 1
ATOM 3004 C C . ASP A 1 371 ? -4.013 25.390 -1.643 1.00 46.25 371 ASP A C 1
ATOM 3006 O O . ASP A 1 371 ? -5.205 25.138 -1.488 1.00 46.25 371 ASP A O 1
ATOM 3010 N N . LYS A 1 372 ? -3.558 26.644 -1.511 1.00 39.94 372 LYS A N 1
ATOM 3011 C CA . LYS A 1 372 ? -4.423 27.825 -1.348 1.00 39.94 372 LYS A CA 1
ATOM 3012 C C . LYS A 1 372 ? -5.007 28.362 -2.664 1.00 39.94 372 LYS A C 1
ATOM 3014 O O . LYS A 1 372 ? -5.858 29.243 -2.610 1.00 39.94 372 LYS A O 1
ATOM 3019 N N . ILE A 1 373 ? -4.527 27.903 -3.825 1.00 38.28 373 ILE A N 1
ATOM 3020 C CA . ILE A 1 373 ? -4.881 28.453 -5.149 1.00 38.28 373 ILE A CA 1
ATOM 3021 C C . ILE A 1 373 ? -5.916 27.581 -5.873 1.00 38.28 373 ILE A C 1
ATOM 3023 O O . ILE A 1 373 ? -6.658 28.087 -6.716 1.00 38.28 373 ILE A O 1
ATOM 3027 N N . THR A 1 374 ? -6.048 26.302 -5.517 1.00 38.41 374 THR A N 1
ATOM 3028 C CA . THR A 1 374 ? -7.164 25.481 -5.998 1.00 38.41 374 THR A CA 1
ATOM 3029 C C . THR A 1 374 ? -8.361 25.647 -5.066 1.00 38.41 374 THR A C 1
ATOM 3031 O O . THR A 1 374 ? -8.692 24.787 -4.254 1.00 38.41 374 THR A O 1
ATOM 3034 N N . ASP A 1 375 ? -9.038 26.794 -5.193 1.00 31.27 375 ASP A N 1
ATOM 3035 C CA . ASP A 1 375 ? -10.417 26.915 -4.723 1.00 31.27 375 ASP A CA 1
ATOM 3036 C C . ASP A 1 375 ? -11.186 25.668 -5.204 1.00 31.27 375 ASP A C 1
ATOM 3038 O O . ASP A 1 375 ? -11.107 25.331 -6.395 1.00 31.27 375 ASP A O 1
ATOM 3042 N N . PRO A 1 376 ? -11.922 24.956 -4.330 1.00 37.44 376 PRO A N 1
ATOM 3043 C CA . PRO A 1 376 ? -12.791 23.891 -4.791 1.00 37.44 376 PRO A CA 1
ATOM 3044 C C . PRO A 1 376 ? -13.724 24.518 -5.817 1.00 37.44 376 PRO A C 1
ATOM 3046 O O . PRO A 1 376 ? -14.430 25.474 -5.491 1.00 37.44 376 PRO A O 1
ATOM 3049 N N . VAL A 1 377 ? -13.682 24.015 -7.054 1.00 32.53 377 VAL A N 1
ATOM 3050 C CA . VAL A 1 377 ? -14.562 24.439 -8.144 1.00 32.53 377 VAL A CA 1
ATOM 3051 C C . VAL A 1 377 ? -15.958 24.616 -7.560 1.00 32.53 377 VAL A C 1
ATOM 3053 O O . VAL A 1 377 ? -16.605 23.644 -7.161 1.00 32.53 377 VAL A O 1
ATOM 3056 N N . LYS A 1 378 ? -16.400 25.873 -7.439 1.00 30.84 378 LYS A N 1
ATOM 3057 C CA . LYS A 1 378 ? -17.782 26.188 -7.104 1.00 30.84 378 LYS A CA 1
ATOM 3058 C C . LYS A 1 378 ? -18.605 25.667 -8.268 1.00 30.84 378 LYS A C 1
ATOM 3060 O O . LYS A 1 378 ? -18.738 26.340 -9.285 1.00 30.84 378 LYS A O 1
ATOM 3065 N N . VAL A 1 379 ? -19.135 24.456 -8.129 1.00 32.53 379 VAL A N 1
ATOM 3066 C CA . VAL A 1 379 ? -20.204 23.960 -8.990 1.00 32.53 379 VAL A CA 1
ATOM 3067 C C . VAL A 1 379 ? -21.444 24.777 -8.635 1.00 32.53 379 VAL A C 1
ATOM 3069 O O . VAL A 1 379 ? -22.250 24.400 -7.791 1.00 32.53 379 VAL A O 1
ATOM 3072 N N . THR A 1 380 ? -21.550 25.971 -9.212 1.00 34.06 380 THR A N 1
ATOM 3073 C CA . THR A 1 380 ? -22.807 26.708 -9.294 1.00 34.06 380 THR A CA 1
ATOM 3074 C C . THR A 1 380 ? -23.538 26.206 -10.525 1.00 34.06 380 THR A C 1
ATOM 3076 O O . THR A 1 380 ? -23.484 26.835 -11.577 1.00 34.06 380 THR A O 1
ATOM 3079 N N . ASP A 1 381 ? -24.191 25.057 -10.386 1.00 28.42 381 ASP A N 1
ATOM 3080 C CA . ASP A 1 381 ? -25.268 24.662 -11.287 1.00 28.42 381 ASP A CA 1
ATOM 3081 C C . ASP A 1 381 ? -26.512 24.347 -10.434 1.00 28.42 381 ASP A C 1
ATOM 3083 O O . ASP A 1 381 ? -26.549 23.313 -9.759 1.00 28.42 381 ASP A O 1
ATOM 3087 N N . PRO A 1 382 ? -27.487 25.274 -10.339 1.00 30.94 382 PRO A N 1
ATOM 3088 C CA . PRO A 1 382 ? -28.667 25.120 -9.485 1.00 30.94 382 PRO A CA 1
ATOM 3089 C C . PRO A 1 382 ? -29.672 24.051 -9.945 1.00 30.94 382 PRO A C 1
ATOM 3091 O O . PRO A 1 382 ? -30.629 23.796 -9.215 1.00 30.94 382 PRO A O 1
ATOM 3094 N N . ASP A 1 383 ? -29.472 23.406 -11.099 1.00 29.48 383 ASP A N 1
ATOM 3095 C CA . ASP A 1 383 ? -30.503 22.566 -11.729 1.00 29.48 383 ASP A CA 1
ATOM 3096 C C . ASP A 1 383 ? -30.359 21.048 -11.493 1.00 29.48 383 ASP A C 1
ATOM 3098 O O . ASP A 1 383 ? -31.078 20.248 -12.092 1.00 29.48 383 ASP A O 1
ATOM 3102 N N . ILE A 1 384 ? -29.521 20.618 -10.540 1.00 32.81 384 ILE A N 1
ATOM 3103 C CA . ILE A 1 384 ? -29.491 19.219 -10.059 1.00 32.81 384 ILE A CA 1
ATOM 3104 C C . ILE A 1 384 ? -29.906 19.151 -8.582 1.00 32.81 384 ILE A C 1
ATOM 3106 O O . ILE A 1 384 ? -29.244 18.564 -7.731 1.00 32.81 384 ILE A O 1
ATOM 3110 N N . ILE A 1 385 ? -31.048 19.756 -8.256 1.00 32.69 385 ILE A N 1
ATOM 3111 C CA . ILE A 1 385 ? -31.810 19.431 -7.043 1.00 32.69 385 ILE A CA 1
ATOM 3112 C C . ILE A 1 385 ? -33.072 18.711 -7.508 1.00 32.69 385 ILE A C 1
ATOM 3114 O O . ILE A 1 385 ? -34.144 19.286 -7.666 1.00 32.69 385 ILE A O 1
ATOM 3118 N N . GLY A 1 386 ? -32.920 17.421 -7.793 1.00 30.34 386 GLY A N 1
ATOM 3119 C CA . GLY A 1 386 ? -34.005 16.604 -8.312 1.00 30.34 386 GLY A CA 1
ATOM 3120 C C . GLY A 1 386 ? -33.657 15.126 -8.307 1.00 30.34 386 GLY A C 1
ATOM 3121 O O . GLY A 1 386 ? -33.131 14.600 -9.278 1.00 30.34 386 GLY A O 1
ATOM 3122 N N . SER A 1 387 ? -34.025 14.450 -7.220 1.00 35.12 387 SER A N 1
ATOM 3123 C CA . SER A 1 387 ? -34.159 12.991 -7.105 1.00 35.12 387 SER A CA 1
ATOM 3124 C C . SER A 1 387 ? -32.889 12.131 -7.171 1.00 35.12 387 SER A C 1
ATOM 3126 O O . SER A 1 387 ? -32.622 11.474 -8.167 1.00 35.12 387 SER A O 1
ATOM 3128 N N . VAL A 1 388 ? -32.221 11.962 -6.026 1.00 25.70 388 VAL A N 1
ATOM 3129 C CA . VAL A 1 388 ? -31.719 10.639 -5.620 1.00 25.70 388 VAL A CA 1
ATOM 3130 C C . VAL A 1 388 ? -31.962 10.504 -4.119 1.00 25.70 388 VAL A C 1
ATOM 3132 O O . VAL A 1 388 ? -31.280 11.118 -3.306 1.00 25.70 388 VAL A O 1
ATOM 3135 N N . PHE A 1 389 ? -32.980 9.730 -3.742 1.00 25.70 389 PHE A N 1
ATOM 3136 C CA . PHE A 1 389 ? -33.084 9.219 -2.379 1.00 25.70 389 PHE A CA 1
ATOM 3137 C C . PHE A 1 389 ? -31.887 8.291 -2.148 1.00 25.70 389 PHE A C 1
ATOM 3139 O O . PHE A 1 389 ? -31.784 7.241 -2.783 1.00 25.70 389 PHE A O 1
ATOM 3146 N N . GLU A 1 390 ? -30.981 8.693 -1.257 1.00 27.33 390 GLU A N 1
ATOM 3147 C CA . GLU A 1 390 ? -29.900 7.855 -0.743 1.00 27.33 390 GLU A CA 1
ATOM 3148 C C . GLU A 1 390 ? -30.487 6.588 -0.109 1.00 27.33 390 GLU A C 1
ATOM 3150 O O . GLU A 1 390 ? -31.042 6.596 0.993 1.00 27.33 390 GLU A O 1
ATOM 3155 N N . VAL A 1 391 ? -30.344 5.460 -0.802 1.00 27.38 391 VAL A N 1
ATOM 3156 C CA . VAL A 1 391 ? -30.512 4.145 -0.188 1.00 27.38 391 VAL A CA 1
ATOM 3157 C C . VAL A 1 391 ? -29.226 3.855 0.580 1.00 27.38 391 VAL A C 1
ATOM 3159 O O . VAL A 1 391 ? -28.245 3.359 0.034 1.00 27.38 391 VAL A O 1
ATOM 3162 N N . ASN A 1 392 ? -29.233 4.203 1.865 1.00 29.22 392 ASN A N 1
ATOM 3163 C CA . ASN A 1 392 ? -28.197 3.829 2.820 1.00 29.22 392 ASN A CA 1
ATOM 3164 C C . ASN A 1 392 ? -27.976 2.306 2.797 1.00 29.22 392 ASN A C 1
ATOM 3166 O O . ASN A 1 392 ? -28.836 1.540 3.233 1.00 29.22 392 ASN A O 1
ATOM 3170 N N . ALA A 1 393 ? -26.792 1.859 2.376 1.00 30.38 393 ALA A N 1
ATOM 3171 C CA . ALA A 1 393 ? -26.372 0.458 2.475 1.00 30.38 393 ALA A CA 1
ATOM 3172 C C . ALA A 1 393 ? -26.289 -0.042 3.938 1.00 30.38 393 ALA A C 1
ATOM 3174 O O . ALA A 1 393 ? -26.334 -1.244 4.186 1.00 30.38 393 ALA A O 1
ATOM 3175 N N . GLY A 1 394 ? -26.276 0.867 4.925 1.00 28.50 394 GLY A N 1
ATOM 3176 C CA . GLY A 1 394 ? -26.445 0.542 6.348 1.00 28.50 394 GLY A CA 1
ATOM 3177 C C . GLY A 1 394 ? -27.895 0.263 6.780 1.00 28.50 394 GLY A C 1
ATOM 3178 O O . GLY A 1 394 ? -28.121 -0.376 7.807 1.00 28.50 394 GLY A O 1
ATOM 3179 N N . ALA A 1 395 ? -28.900 0.680 6.004 1.00 28.20 395 ALA A N 1
ATOM 3180 C CA . ALA A 1 395 ? -30.306 0.515 6.379 1.00 28.20 395 ALA A CA 1
ATOM 3181 C C . ALA A 1 395 ? -30.792 -0.933 6.208 1.00 28.20 395 ALA A C 1
ATOM 3183 O O . ALA A 1 395 ? -31.627 -1.401 6.978 1.00 28.20 395 ALA A O 1
ATOM 3184 N N . VAL A 1 396 ? -30.234 -1.681 5.252 1.00 29.52 396 VAL A N 1
ATOM 3185 C CA . VAL A 1 396 ? -30.692 -3.047 4.944 1.00 29.52 396 VAL A CA 1
ATOM 3186 C C . VAL A 1 396 ? -30.405 -4.021 6.096 1.00 29.52 396 VAL A C 1
ATOM 3188 O O . VAL A 1 396 ? -31.211 -4.915 6.357 1.00 29.52 396 VAL A O 1
ATOM 3191 N N . HIS A 1 397 ? -29.323 -3.806 6.853 1.00 34.34 397 HIS A N 1
ATOM 3192 C CA . HIS A 1 397 ? -28.996 -4.637 8.014 1.00 34.34 397 HIS A CA 1
ATOM 3193 C C . HIS A 1 397 ? -29.666 -4.162 9.305 1.00 34.34 397 HIS A C 1
ATOM 3195 O O . HIS A 1 397 ? -30.203 -4.996 10.032 1.00 34.34 397 HIS A O 1
ATOM 3201 N N . VAL A 1 398 ? -29.774 -2.851 9.556 1.00 31.69 398 VAL A N 1
ATOM 3202 C CA . VAL A 1 398 ? -30.566 -2.342 10.695 1.00 31.69 398 VAL A CA 1
ATOM 3203 C C . VAL A 1 398 ? -32.017 -2.836 10.613 1.00 31.69 398 VAL A C 1
ATOM 3205 O O . VAL A 1 398 ? -32.574 -3.263 11.623 1.00 31.69 398 VAL A O 1
ATOM 3208 N N . LEU A 1 399 ? -32.599 -2.923 9.410 1.00 30.36 399 LEU A N 1
ATOM 3209 C CA . LEU A 1 399 ? -33.927 -3.510 9.204 1.00 30.36 399 LEU A CA 1
ATOM 3210 C C . LEU A 1 399 ? -34.008 -5.005 9.567 1.00 30.36 399 LEU A C 1
ATOM 3212 O O . LEU A 1 399 ? -35.031 -5.441 10.089 1.00 30.36 399 LEU A O 1
ATOM 3216 N N . ALA A 1 400 ? -32.958 -5.803 9.352 1.00 38.06 400 ALA A N 1
ATOM 3217 C CA . ALA A 1 400 ? -32.937 -7.211 9.763 1.00 38.06 400 ALA A CA 1
ATOM 3218 C C . ALA A 1 400 ? -32.805 -7.386 11.290 1.00 38.06 400 ALA A C 1
ATOM 3220 O O . ALA A 1 400 ? -33.334 -8.347 11.846 1.00 38.06 400 ALA A O 1
ATOM 3221 N N . HIS A 1 401 ? -32.146 -6.450 11.975 1.00 45.69 401 HIS A N 1
ATOM 3222 C CA . HIS A 1 401 ? -31.882 -6.514 13.418 1.00 45.69 401 HIS A CA 1
ATOM 3223 C C . HIS A 1 401 ? -33.018 -5.932 14.265 1.00 45.69 401 HIS A C 1
ATOM 3225 O O . HIS A 1 401 ? -33.358 -6.502 15.304 1.00 45.69 401 HIS A O 1
ATOM 3231 N N . VAL A 1 402 ? -33.694 -4.891 13.762 1.00 44.62 402 VAL A N 1
ATOM 3232 C CA . VAL A 1 402 ? -35.010 -4.476 14.265 1.00 44.62 402 VAL A CA 1
ATOM 3233 C C . VAL A 1 402 ? -35.966 -5.670 14.216 1.00 44.62 402 VAL A C 1
ATOM 3235 O O . VAL A 1 402 ? -36.669 -5.905 15.189 1.00 44.62 402 VAL A O 1
ATOM 3238 N N . ASN A 1 403 ? -35.920 -6.510 13.175 1.00 53.47 403 ASN A N 1
ATOM 3239 C CA . ASN A 1 403 ? -36.825 -7.657 13.065 1.00 53.47 403 ASN A CA 1
ATOM 3240 C C . ASN A 1 403 ? -36.661 -8.714 14.166 1.00 53.47 403 ASN A C 1
ATOM 3242 O O . ASN A 1 403 ? -37.674 -9.280 14.551 1.00 53.47 403 ASN A O 1
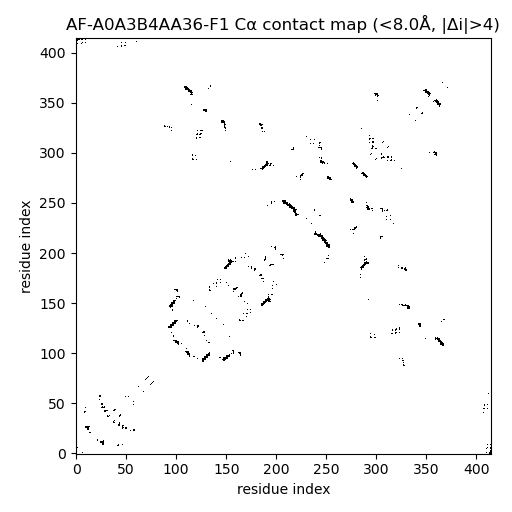ATOM 3246 N N . VAL A 1 404 ? -35.459 -8.992 14.690 1.00 56.28 404 VAL A N 1
ATOM 3247 C CA . VAL A 1 404 ? -35.260 -10.019 15.743 1.00 56.28 404 VAL A CA 1
ATOM 3248 C C . VAL A 1 404 ? -35.777 -9.523 17.092 1.00 56.28 404 VAL A C 1
ATOM 3250 O O . VAL A 1 404 ? -36.546 -10.216 17.758 1.00 56.28 404 VAL A O 1
ATOM 3253 N N . VAL A 1 405 ? -35.411 -8.294 17.466 1.00 56.03 405 VAL A N 1
ATOM 3254 C CA . VAL A 1 405 ? -35.883 -7.660 18.705 1.00 56.03 405 VAL A CA 1
ATOM 3255 C C . VAL A 1 405 ? -37.392 -7.418 18.645 1.00 56.03 405 VAL A C 1
ATOM 3257 O O . VAL A 1 405 ? -38.094 -7.697 19.616 1.00 56.03 405 VAL A O 1
ATOM 3260 N N . VAL A 1 406 ? -37.914 -6.983 17.493 1.00 61.22 406 VAL A N 1
ATOM 3261 C CA . VAL A 1 406 ? -39.356 -6.828 17.255 1.00 61.22 406 VAL A CA 1
ATOM 3262 C C . VAL A 1 406 ? -40.070 -8.178 17.278 1.00 61.22 406 VAL A C 1
ATOM 3264 O O . VAL A 1 406 ? -41.154 -8.243 17.847 1.00 61.22 406 VAL A O 1
ATOM 3267 N N . LEU A 1 407 ? -39.486 -9.262 16.748 1.00 62.34 407 LEU A N 1
ATOM 3268 C CA . LEU A 1 407 ? -40.089 -10.601 16.816 1.00 62.34 407 LEU A CA 1
ATOM 3269 C C . LEU A 1 407 ? -40.225 -11.084 18.259 1.00 62.34 407 LEU A C 1
ATOM 3271 O O . LEU A 1 407 ? -41.307 -11.506 18.650 1.00 62.34 407 LEU A O 1
ATOM 3275 N N . ILE A 1 408 ? -39.146 -11.016 19.047 1.00 63.22 408 ILE A N 1
ATOM 3276 C CA . ILE A 1 408 ? -39.150 -11.472 20.447 1.00 63.22 408 ILE A CA 1
ATOM 3277 C C . ILE A 1 408 ? -40.105 -10.606 21.274 1.00 63.22 408 ILE A C 1
ATOM 3279 O O . ILE A 1 408 ? -40.902 -11.129 22.048 1.00 63.22 408 ILE A O 1
ATOM 3283 N N . THR A 1 409 ? -40.094 -9.290 21.047 1.00 61.84 409 THR A N 1
ATOM 3284 C CA . THR A 1 409 ? -41.032 -8.353 21.683 1.00 61.84 409 THR A CA 1
ATOM 3285 C C . THR A 1 409 ? -42.480 -8.663 21.304 1.00 61.84 409 THR A C 1
ATOM 3287 O O . THR A 1 409 ? -43.353 -8.664 22.164 1.00 61.84 409 THR A O 1
ATOM 3290 N N . ALA A 1 410 ? -42.755 -8.967 20.035 1.00 62.78 410 ALA A N 1
ATOM 3291 C CA . ALA A 1 410 ? -44.091 -9.322 19.572 1.00 62.78 410 ALA A CA 1
ATOM 3292 C C . ALA A 1 410 ? -44.576 -10.652 20.168 1.00 62.78 410 ALA A C 1
ATOM 3294 O O . ALA A 1 410 ? -45.744 -10.738 20.533 1.00 62.78 410 ALA A O 1
ATOM 3295 N N . VAL A 1 411 ? -43.699 -11.654 20.318 1.00 65.50 411 VAL A N 1
ATOM 3296 C CA . VAL A 1 411 ? -44.021 -12.920 21.002 1.00 65.50 411 VAL A CA 1
ATOM 3297 C C . VAL A 1 411 ? -44.339 -12.672 22.474 1.00 65.50 411 VAL A C 1
ATOM 3299 O O . VAL A 1 411 ? -45.400 -13.080 22.929 1.00 65.50 411 VAL A O 1
ATOM 3302 N N . LEU A 1 412 ? -43.493 -11.922 23.185 1.00 66.06 412 LEU A N 1
ATOM 3303 C CA . LEU A 1 412 ? -43.697 -11.570 24.597 1.00 66.06 412 LEU A CA 1
ATOM 3304 C C . LEU A 1 412 ? -44.941 -10.708 24.850 1.00 66.06 412 LEU A C 1
ATOM 3306 O O . LEU A 1 412 ? -45.481 -10.726 25.945 1.00 66.06 412 LEU A O 1
ATOM 3310 N N . LEU A 1 413 ? -45.389 -9.924 23.866 1.00 64.12 413 LEU A N 1
ATOM 3311 C CA . LEU A 1 413 ? -46.633 -9.153 23.961 1.00 64.12 413 LEU A CA 1
ATOM 3312 C C . LEU A 1 413 ? -47.885 -9.992 23.659 1.00 64.12 413 LEU A C 1
ATOM 3314 O O . LEU A 1 413 ? -48.998 -9.526 23.940 1.00 64.12 413 LEU A O 1
ATOM 3318 N N . CYS A 1 414 ? -47.718 -11.151 23.015 1.00 62.56 414 CYS A N 1
ATOM 3319 C CA . CYS A 1 414 ? -48.795 -12.047 22.593 1.00 62.56 414 CYS A CA 1
ATOM 3320 C C . CYS A 1 414 ? -49.007 -13.240 23.536 1.00 62.56 414 CYS A C 1
ATOM 3322 O O . CYS A 1 414 ? -50.139 -13.724 23.602 1.00 62.56 414 CYS A O 1
ATOM 3324 N N . LEU A 1 415 ? -47.949 -13.697 24.213 1.00 64.75 415 LEU A N 1
ATOM 3325 C CA . LEU A 1 415 ? -48.002 -14.590 25.376 1.00 64.75 415 LEU A CA 1
ATOM 3326 C C . LEU A 1 415 ? -48.426 -13.801 26.619 1.00 64.75 415 LEU A C 1
ATOM 3328 O O . LEU A 1 415 ? -49.189 -14.379 27.423 1.00 64.75 415 LEU A O 1
#

InterPro domains:
  IPR011697 Peptidase C26 [PF07722] (104-200)
  IPR015527 Peptidase C26, gamma-glutamyl hydrolase [PS51275] (85-366)
  IPR015527 Peptidase C26, gamma-glutamyl hydrolase [PTHR11315] (102-365)
  IPR029062 Class I glutamine amidotransferase-like [G3DSA:3.40.50.880] (95-366)
  IPR029062 Class I glutamine amidotransferase-like [SSF52317] (112-365)

Foldseek 3Di:
DFDPVLLVLWAFDDDPDDDPCNPQRATDADDFPDPPVRCVDLSHVLRVLLVVDDSVVNVCLPDDPVVVVVCVPPPVVCVVCVVVVVVVLVVDQAEEEEEWFADPDCPDLFGTWDFCLVCCLLVLLRHFYFYDYLPDDLVVLVLVLLAHLEYEAEADDHDCPDGSSVVSLLSSVVVQVVCVVVVQAYAYEAEASGQQSVVCSVVVHRQKDFDDQQFFFQADDCVQPDPQDDDPVLNVCSRPPSLFGGRHGIFGAPDPPCPPPPPDDDDDDCPPRPTCQKDQDPRHNYIYGNTDLSCQPFFDLDPSRHPDPSSVVVSNSVSNVRVVSSSSGPRHDDDPVVVVCRTCVVWDWDQDSVDPDRGRTMTTDHDPVCVVPPDPPPPPDPPPPDDDDDPPPVVVVVVVVCVSSVSNVSVSVSD

Radius of gyration: 28.95 Å; Cα contacts (8 Å, |Δi|>4): 621; chains: 1; bounding box: 90×66×58 Å

Secondary structure (DSSP, 8-state):
---HHHHTT--B---SS--TTTTS-PBP----S-TTTTTTSHHHHHHHHHTTS-HHHHTTTT--HHHHHHHIIIIIHHHHHHTTTTTHHHHS--EEEEE-EE-S--TTSEEEEEEHHHHHHHHHTT-EEEEE-TT--HHHHHHHHHH-SEEEE----S-SSSSHHHHHHHHHHHHHHHHHHTT----EEEETHHHHHHHHHHHTS--EEEEEEEEEEE---GGG-------HHHHHHHHHS--EEEEEEEEEES-GGGTTS-TT----S-----EE-EEE-SSS-EEEESS-TTHHHH--SSTT----HHHHHHHHHHHHHHHHHHTT-----S-HHHHHHHSGGGS-PEE-TTTT-S-SEEEEEE-TTTTTT--------TT--S------TTHHHHHHHHHHHHHHHHHHHH-

pLDDT: mean 76.1, std 21.46, range [25.7, 98.69]

Organism: NCBI:txid409849